Protein AF-A0A6J7ZU18-F1 (afdb_monomer)

Organism: Mytilus coruscus (NCBI:txid42192)

Nearest PDB structures (foldseek):
  5o7d-assembly1_A  TM=9.777E-01  e=1.544E-67  Homo sapiens
  5m3u-assembly1_A  TM=9.855E-01  e=4.029E-66  Homo sapiens
  1vjd-assembly1_A  TM=9.841E-01  e=3.545E-65  Sus scrofa
  4o33-assembly1_A  TM=9.561E-01  e=4.518E-66  Homo sapiens
  1hdi-assembly1_A  TM=9.861E-01  e=9.799E-64  Sus scrofa

Secondary structure (DSSP, 8-state):
----B-BGGGS--TT-EEEEE------EETTEES--HHHHHHHHHHHHHHHTT-SEEEEE---S--TTS--GGG-SHHHHHHHHHHHTSPEEEES-SSSHHHHHHHHSPPTTEEEEEPPGGGSHHHHTEEE-TTS-EEE--HHHHHHHHHHHHTT-SEEEE--GGGTTS--HHHH----S-EEE-HHHHHHHHHHHHHHTS--SSEEEEE-SS-SGGGHHHHHHHTTT-SEEEE-STHHHHHHHHHH---BTTS---HHHHTTHHHHHHHHHHTT-EEE--SEEEEESSSSTTPPEEEEETGGGS-TT------SS--SSSTTTHHHHTTS-------SSSTTHHHHHHHHHHHHHHHHHHHHHHS-S-HHHHHHHHHHHHTTS-S--------BTBBPTT-EEEEE-HHHHHHHHHHHHH-SEEEEES-SS-TTSGGG-HHHHHHHHHHHHHHHTT-EEEEESHHHHHHHHHTT-TTTSSEE---THHHHHHHTT---HHHHTSPB-

Solvent-accessible surface area (backbone atoms only — not comparable to full-atom values): 26959 Å² total; per-residue (Å²): 132,82,62,66,49,23,35,55,92,77,55,90,34,63,72,29,31,35,26,33,33,42,48,54,64,57,56,66,56,96,78,37,78,78,51,60,63,53,54,60,58,48,44,65,43,56,50,52,41,46,77,50,42,13,23,25,40,37,38,38,32,44,33,85,83,47,39,28,32,84,47,79,96,38,51,41,65,61,55,48,64,48,46,24,63,77,69,72,46,82,55,49,76,38,96,44,62,54,53,72,70,46,46,58,59,43,66,75,56,62,77,62,39,38,35,37,34,21,33,43,40,37,39,25,40,30,71,43,38,29,39,52,98,88,65,50,83,41,68,46,53,69,69,56,31,52,50,52,20,52,44,50,36,64,39,28,65,33,35,30,42,37,30,44,48,53,18,56,37,80,24,31,84,40,57,37,59,80,45,90,48,26,20,23,20,60,53,28,43,51,51,34,54,55,51,38,43,64,74,76,65,50,50,73,45,25,31,36,36,37,28,33,64,54,39,62,90,37,46,58,35,51,62,46,38,43,78,70,32,42,31,36,39,39,29,21,33,29,31,48,28,49,41,32,72,75,53,57,30,42,48,42,62,33,50,70,38,71,76,27,46,77,45,44,65,60,54,53,52,48,19,57,75,52,65,28,49,77,46,64,66,53,23,25,28,26,21,59,48,101,52,68,87,35,60,57,38,37,29,33,48,78,31,8,43,71,100,78,78,87,86,86,87,78,87,86,84,84,88,89,65,82,77,67,60,72,68,62,75,78,72,81,84,90,84,85,89,88,77,80,64,70,70,60,64,54,53,61,55,50,54,53,50,52,58,49,51,52,52,54,54,58,58,65,72,61,81,84,68,78,72,65,57,54,57,54,51,60,60,50,61,69,65,70,76,66,86,89,76,64,90,48,85,37,79,54,9,36,52,81,67,22,23,61,41,18,41,16,72,68,25,42,53,53,50,32,55,60,42,53,64,27,31,20,39,42,36,39,34,40,34,23,49,50,89,25,76,86,24,20,62,32,35,51,50,49,49,52,27,48,31,53,17,24,76,71,70,20,48,32,38,34,29,38,66,65,32,40,48,50,28,58,76,66,75,35,58,90,49,38,72,38,67,52,78,18,38,67,24,48,50,40,48,54,36,69,48,84,35,41,26,58,69,56,36,35,72,99

Structure (mmCIF, N/CA/C/O backbone):
data_AF-A0A6J7ZU18-F1
#
_entry.id   AF-A0A6J7ZU18-F1
#
loop_
_atom_site.group_PDB
_atom_site.id
_atom_site.type_symbol
_atom_site.label_atom_id
_atom_site.label_alt_id
_atom_site.label_comp_id
_atom_site.label_asym_id
_atom_site.label_entity_id
_atom_site.label_seq_id
_atom_site.pdbx_PDB_ins_code
_atom_site.Cartn_x
_atom_site.Cartn_y
_atom_site.Cartn_z
_atom_site.occupancy
_atom_site.B_iso_or_equiv
_atom_site.auth_seq_id
_atom_site.auth_comp_id
_atom_site.auth_asym_id
_atom_site.auth_atom_id
_atom_site.pdbx_PDB_model_num
ATOM 1 N N . MET A 1 1 ? 4.071 -16.786 7.168 1.00 59.81 1 MET A N 1
ATOM 2 C CA . MET A 1 1 ? 2.955 -15.996 7.727 1.00 59.81 1 MET A CA 1
ATOM 3 C C . MET A 1 1 ? 1.608 -16.591 7.330 1.00 59.81 1 MET A C 1
ATOM 5 O O . MET A 1 1 ? 1.398 -16.832 6.146 1.00 59.81 1 MET A O 1
ATOM 9 N N . ALA A 1 2 ? 0.692 -16.803 8.280 1.00 72.25 2 ALA A N 1
ATOM 10 C CA . ALA A 1 2 ? -0.709 -17.074 7.954 1.00 72.25 2 ALA A CA 1
ATOM 11 C C . ALA A 1 2 ? -1.390 -15.760 7.533 1.00 72.25 2 ALA A C 1
ATOM 13 O O . ALA A 1 2 ? -1.488 -14.834 8.334 1.00 72.25 2 ALA A O 1
ATOM 14 N N . LEU A 1 3 ? -1.822 -15.669 6.272 1.00 82.88 3 LEU A N 1
ATOM 15 C CA . LEU A 1 3 ? -2.596 -14.525 5.761 1.00 82.88 3 LEU A CA 1
ATOM 16 C C . LEU A 1 3 ? -4.102 -14.668 6.037 1.00 82.88 3 LEU A C 1
ATOM 18 O O . LEU A 1 3 ? -4.857 -13.725 5.818 1.00 82.88 3 LEU A O 1
ATOM 22 N N . ASN A 1 4 ? -4.529 -15.831 6.538 1.00 86.94 4 ASN A N 1
ATOM 23 C CA . ASN A 1 4 ? -5.882 -16.055 7.027 1.00 86.94 4 ASN A CA 1
ATOM 24 C C . ASN A 1 4 ? -5.990 -15.541 8.470 1.00 86.94 4 ASN A C 1
ATOM 26 O O . ASN A 1 4 ? -5.456 -16.165 9.386 1.00 86.94 4 ASN A O 1
ATOM 30 N N . LYS A 1 5 ? -6.619 -14.380 8.652 1.00 94.88 5 LYS A N 1
ATOM 31 C CA . LYS A 1 5 ? -6.759 -13.692 9.941 1.00 94.88 5 LYS A CA 1
ATOM 32 C C . LYS A 1 5 ? -8.216 -13.376 10.222 1.00 94.88 5 LYS A C 1
ATOM 34 O O . LYS A 1 5 ? -8.979 -13.141 9.284 1.00 94.88 5 LYS A O 1
ATOM 39 N N . LEU A 1 6 ? -8.570 -13.334 11.507 1.00 97.12 6 LEU A N 1
ATOM 40 C CA . LEU A 1 6 ? -9.896 -12.934 11.959 1.00 97.12 6 LEU A CA 1
ATOM 41 C C . LEU A 1 6 ? -10.256 -11.588 11.324 1.00 97.12 6 LEU A C 1
ATOM 43 O O . LEU A 1 6 ? -9.431 -10.670 11.256 1.00 97.12 6 LEU A O 1
ATOM 47 N N . ALA A 1 7 ? -11.484 -11.468 10.844 1.00 97.94 7 ALA A N 1
ATOM 48 C CA . ALA A 1 7 ? -11.996 -10.260 10.221 1.00 97.94 7 ALA A CA 1
ATOM 49 C C . ALA A 1 7 ? -13.216 -9.743 10.980 1.00 97.94 7 ALA A C 1
ATOM 51 O O . ALA A 1 7 ? -13.864 -10.486 11.715 1.00 97.94 7 ALA A O 1
ATOM 52 N N . ILE A 1 8 ? -13.510 -8.452 10.817 1.00 98.38 8 ILE A N 1
ATOM 53 C CA . ILE A 1 8 ? -14.607 -7.781 11.522 1.00 98.38 8 ILE A CA 1
ATOM 54 C C . ILE A 1 8 ? -15.965 -8.462 11.299 1.00 98.38 8 ILE A C 1
ATOM 56 O O . ILE A 1 8 ? -16.804 -8.457 12.192 1.00 98.38 8 ILE A O 1
ATOM 60 N N . ASP A 1 9 ? -16.170 -9.088 10.141 1.00 97.12 9 ASP A N 1
ATOM 61 C CA . ASP A 1 9 ? -17.409 -9.789 9.801 1.00 97.12 9 ASP A CA 1
ATOM 62 C C . ASP A 1 9 ? -17.586 -11.144 10.502 1.00 97.12 9 ASP A C 1
ATOM 64 O O . ASP A 1 9 ? -18.661 -11.731 10.428 1.00 97.12 9 ASP A O 1
ATOM 68 N N . ALA A 1 10 ? -16.573 -11.605 11.237 1.00 97.44 10 ALA A N 1
ATOM 69 C CA . ALA A 1 10 ? -16.646 -12.767 12.120 1.00 97.44 10 ALA A CA 1
ATOM 70 C C . ALA A 1 10 ? -16.770 -12.389 13.613 1.00 97.44 10 ALA A C 1
ATOM 72 O O . ALA A 1 10 ? -16.766 -13.270 14.473 1.00 97.44 10 ALA A O 1
ATOM 73 N N . LEU A 1 11 ? -16.847 -11.095 13.947 1.00 97.44 11 LEU A N 1
ATOM 74 C CA . LEU A 1 11 ? -16.993 -10.626 15.327 1.00 97.44 11 LEU A CA 1
ATOM 75 C C . LEU A 1 11 ? -18.465 -10.487 15.735 1.00 97.44 11 LEU A C 1
ATOM 77 O O . LEU A 1 11 ? -19.292 -10.019 14.955 1.00 97.44 11 LEU A O 1
ATOM 81 N N . ASP A 1 12 ? -18.764 -10.787 17.002 1.00 97.44 12 ASP A N 1
ATOM 82 C CA . ASP A 1 12 ? -19.983 -10.303 17.656 1.00 97.44 12 ASP A CA 1
ATOM 83 C C . ASP A 1 12 ? -19.751 -8.867 18.140 1.00 97.44 12 ASP A C 1
ATOM 85 O O . ASP A 1 12 ? -18.975 -8.620 19.068 1.00 97.44 12 ASP A O 1
ATOM 89 N N . LEU A 1 13 ? -20.393 -7.916 17.466 1.00 98.44 13 LEU A N 1
ATOM 90 C CA . LEU A 1 13 ? -20.220 -6.487 17.713 1.00 98.44 13 LEU A CA 1
ATOM 91 C C . LEU A 1 13 ? -21.315 -5.903 18.602 1.00 98.44 13 LEU A C 1
ATOM 93 O O . LEU A 1 13 ? -21.181 -4.759 19.035 1.00 98.44 13 LEU A O 1
ATOM 97 N N . LYS A 1 14 ? -22.369 -6.664 18.913 1.00 98.25 14 LYS A N 1
ATOM 98 C CA . LYS A 1 14 ? -23.522 -6.133 19.633 1.00 98.25 14 LYS A CA 1
ATOM 99 C C . LYS A 1 14 ? -23.112 -5.610 21.010 1.00 98.25 14 LYS A C 1
ATOM 101 O O . LYS A 1 14 ? -22.488 -6.309 21.806 1.00 98.25 14 LYS A O 1
ATOM 106 N N . ASP A 1 15 ? -23.466 -4.355 21.273 1.00 98.12 15 ASP A N 1
ATOM 107 C CA . ASP A 1 15 ? -23.168 -3.620 22.503 1.00 98.12 15 ASP A CA 1
ATOM 108 C C . ASP A 1 15 ? -21.660 -3.476 22.817 1.00 98.12 15 ASP A C 1
ATOM 110 O O . ASP A 1 15 ? -21.293 -2.997 23.894 1.00 98.12 15 ASP A O 1
ATOM 114 N N . LYS A 1 16 ? -20.767 -3.821 21.874 1.00 98.50 16 LYS A N 1
ATOM 115 C CA . LYS A 1 16 ? -19.309 -3.699 22.025 1.00 98.50 16 LYS A CA 1
ATOM 116 C C . LYS A 1 16 ? -18.804 -2.317 21.638 1.00 98.50 16 LYS A C 1
ATOM 118 O O . LYS A 1 16 ? -19.306 -1.679 20.713 1.00 98.50 16 LYS A O 1
ATOM 123 N N . ARG A 1 17 ? -17.744 -1.879 22.309 1.00 98.62 17 ARG A N 1
ATOM 124 C CA . ARG A 1 17 ? -16.920 -0.732 21.921 1.00 98.62 17 ARG A CA 1
ATOM 125 C C . ARG A 1 17 ? -15.819 -1.217 20.982 1.00 98.62 17 ARG A C 1
ATOM 127 O O . ARG A 1 17 ? -14.975 -2.021 21.376 1.00 98.62 17 ARG A O 1
ATOM 134 N N . VAL A 1 18 ? -15.814 -0.749 19.742 1.00 98.81 18 VAL A N 1
ATOM 135 C CA . VAL A 1 18 ? -14.829 -1.159 18.734 1.00 98.81 18 VAL A CA 1
ATOM 136 C C . VAL A 1 18 ? -13.676 -0.161 18.722 1.00 98.81 18 VAL A C 1
ATOM 138 O O . VAL A 1 18 ? -13.851 0.968 18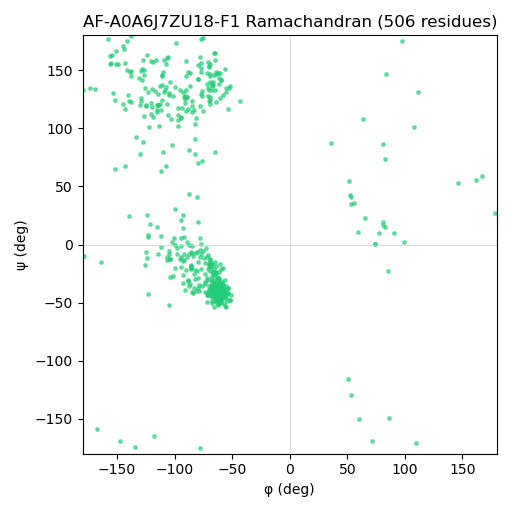.271 1.00 98.81 18 VAL A O 1
ATOM 141 N N . LEU A 1 19 ? -12.491 -0.565 19.189 1.00 98.88 19 LEU A N 1
ATOM 142 C CA . LEU A 1 19 ? -11.268 0.220 19.008 1.00 98.88 19 LEU A CA 1
ATOM 143 C C . LEU A 1 19 ? -10.693 -0.078 17.626 1.00 98.88 19 LEU A C 1
ATOM 145 O O . LEU A 1 19 ? -10.268 -1.200 17.354 1.00 98.88 19 LEU A O 1
ATOM 149 N N . MET A 1 20 ? -10.657 0.925 16.757 1.00 98.81 20 MET A N 1
ATOM 150 C CA . MET A 1 20 ? -10.303 0.750 15.358 1.00 98.81 20 MET A CA 1
ATOM 151 C C . MET A 1 20 ? -9.085 1.589 14.971 1.00 98.81 20 MET A C 1
ATOM 153 O O . MET A 1 20 ? -9.078 2.819 15.072 1.00 98.81 20 MET A O 1
ATOM 157 N N . ARG A 1 21 ? -8.045 0.914 14.479 1.00 98.81 21 ARG A N 1
ATOM 158 C CA . ARG A 1 21 ? -6.847 1.544 13.924 1.00 98.81 21 ARG A CA 1
ATOM 159 C C . ARG A 1 21 ? -7.037 1.778 12.432 1.00 98.81 21 ARG A C 1
ATOM 161 O O . ARG A 1 21 ? -7.132 0.825 11.668 1.00 98.81 21 ARG A O 1
ATOM 168 N N . VAL A 1 22 ? -7.072 3.043 12.029 1.00 98.62 22 VAL A N 1
ATOM 169 C CA . VAL A 1 22 ? -7.301 3.484 10.642 1.00 98.62 22 VAL A CA 1
ATOM 170 C C . VAL A 1 22 ? -6.085 4.214 10.089 1.00 98.62 22 VAL A C 1
ATOM 172 O O . VAL A 1 22 ? -5.245 4.714 10.840 1.00 98.62 22 VAL A O 1
ATOM 175 N N . ASP A 1 23 ? -5.987 4.271 8.764 1.00 97.38 23 ASP A N 1
ATOM 176 C CA . ASP A 1 23 ? -4.963 5.039 8.065 1.00 97.38 23 ASP A CA 1
ATOM 177 C C . ASP A 1 23 ? -5.568 6.340 7.534 1.00 97.38 23 ASP A C 1
ATOM 179 O O . ASP A 1 23 ? -6.010 6.414 6.395 1.00 97.38 23 ASP A O 1
ATOM 183 N N . PHE A 1 24 ? -5.600 7.377 8.369 1.00 97.56 24 PHE A N 1
ATOM 184 C CA . PHE A 1 24 ? -6.009 8.729 7.974 1.00 97.56 24 PHE A CA 1
ATOM 185 C C . PHE A 1 24 ? -4.816 9.651 7.713 1.00 97.56 24 PHE A C 1
ATOM 187 O O . PHE A 1 24 ? -4.910 10.862 7.909 1.00 97.56 24 PHE A O 1
ATOM 194 N N . ASN A 1 25 ? -3.689 9.103 7.251 1.00 95.94 25 ASN A N 1
ATOM 195 C CA . ASN A 1 25 ? -2.533 9.903 6.863 1.00 95.94 25 ASN A CA 1
ATOM 196 C C . ASN A 1 25 ? -2.765 10.569 5.491 1.00 95.94 25 ASN A C 1
ATOM 198 O O . ASN A 1 25 ? -2.223 10.147 4.468 1.00 95.94 25 ASN A O 1
ATOM 202 N N . VAL A 1 26 ? -3.640 11.574 5.466 1.00 93.56 26 VAL A N 1
ATOM 203 C CA . VAL A 1 26 ? -4.083 12.284 4.260 1.00 93.56 26 VAL A CA 1
ATOM 204 C C . VAL A 1 26 ? -3.178 13.470 3.914 1.00 93.56 26 VAL A C 1
ATOM 206 O O . VAL A 1 26 ? -2.636 14.117 4.811 1.00 93.56 26 VAL A O 1
ATOM 209 N N . PRO A 1 27 ? -3.018 13.803 2.621 1.00 90.88 27 PRO A N 1
ATOM 210 C CA . PRO A 1 27 ? -2.312 15.012 2.229 1.00 90.88 27 PRO A CA 1
ATOM 211 C C . PRO A 1 27 ? -3.105 16.259 2.642 1.00 90.88 27 PRO A C 1
ATOM 213 O O . PRO A 1 27 ? -4.310 16.368 2.392 1.00 90.88 27 PRO A O 1
ATOM 216 N N . LEU A 1 28 ? -2.397 17.211 3.250 1.00 90.25 28 LEU A N 1
ATOM 217 C CA . LEU A 1 28 ? -2.922 18.520 3.618 1.00 90.25 28 LEU A CA 1
ATOM 218 C C . LEU A 1 28 ? -2.246 19.615 2.790 1.00 90.25 28 LEU A C 1
ATOM 220 O O . LEU A 1 28 ? -1.023 19.635 2.657 1.00 90.25 28 LEU A O 1
ATOM 224 N N . LYS A 1 29 ? -3.039 20.567 2.299 1.00 90.25 29 LYS A N 1
ATOM 225 C CA . LYS A 1 29 ? -2.567 21.841 1.750 1.00 90.25 29 LYS A CA 1
ATOM 226 C C . LYS A 1 29 ? -3.269 22.961 2.505 1.00 90.25 29 LYS A C 1
ATOM 228 O O . LYS A 1 29 ? -4.495 23.001 2.525 1.00 90.25 29 LYS A O 1
ATOM 233 N N . GLU A 1 30 ? -2.496 23.823 3.167 1.00 87.94 30 GLU A N 1
ATOM 234 C CA . GLU A 1 30 ? -3.027 24.944 3.967 1.00 87.94 30 GLU A CA 1
ATOM 235 C C . GLU A 1 30 ? -4.083 24.491 4.999 1.00 87.94 30 GLU A C 1
ATOM 237 O O . GLU A 1 30 ? -5.145 25.090 5.148 1.00 87.94 30 GLU A O 1
ATOM 242 N N . GLY A 1 31 ? -3.821 23.365 5.675 1.00 85.38 31 GLY A N 1
ATOM 243 C CA . GLY A 1 31 ? -4.723 22.785 6.679 1.00 85.38 31 GLY A CA 1
ATOM 244 C C . GLY A 1 31 ? -5.972 22.092 6.116 1.00 85.38 31 GLY A C 1
ATOM 245 O O . GLY A 1 31 ? -6.763 21.554 6.888 1.00 85.38 31 GLY A O 1
ATOM 246 N N . LYS A 1 32 ? -6.155 22.060 4.789 1.00 90.94 32 LYS A N 1
ATOM 247 C CA . LYS A 1 32 ? -7.280 21.393 4.122 1.00 90.94 32 LYS A CA 1
ATOM 248 C C . LYS A 1 32 ? -6.851 20.078 3.489 1.00 90.94 32 LYS A C 1
ATOM 250 O O . LYS A 1 32 ? -5.786 19.986 2.883 1.00 90.94 32 LYS A O 1
ATOM 255 N N . ILE A 1 33 ? -7.714 19.075 3.599 1.00 94.38 33 ILE A N 1
ATOM 256 C CA . ILE A 1 33 ? -7.515 17.757 2.992 1.00 94.38 33 ILE A CA 1
ATOM 257 C C . ILE A 1 33 ? -7.662 17.882 1.476 1.00 94.38 33 ILE A C 1
ATOM 259 O O . ILE A 1 33 ? -8.695 18.342 0.995 1.00 94.38 33 ILE A O 1
ATOM 263 N N . THR A 1 34 ? -6.636 17.478 0.724 1.00 91.69 34 THR A N 1
ATOM 264 C CA . THR A 1 34 ? -6.664 17.522 -0.751 1.00 91.69 34 THR A CA 1
ATOM 265 C C . THR A 1 34 ? -7.108 16.207 -1.381 1.00 91.69 34 THR A C 1
ATOM 267 O O . THR A 1 34 ? -7.518 16.195 -2.537 1.00 91.69 34 THR A O 1
ATOM 270 N N . ASN A 1 35 ? -7.042 15.102 -0.635 1.00 87.94 35 ASN A N 1
ATOM 271 C CA . ASN A 1 35 ? -7.493 13.787 -1.075 1.00 87.94 35 ASN A CA 1
ATOM 272 C C . ASN A 1 35 ? -8.103 13.017 0.109 1.00 87.94 35 ASN A C 1
ATOM 274 O O . ASN A 1 35 ? -7.430 12.764 1.111 1.00 87.94 35 ASN A O 1
ATOM 278 N N . THR A 1 36 ? -9.376 12.639 -0.019 1.00 92.12 36 THR A N 1
ATOM 279 C CA . THR A 1 36 ? -10.166 11.959 1.019 1.00 92.12 36 THR A CA 1
ATOM 280 C C . THR A 1 36 ? -10.169 10.435 0.895 1.00 92.12 36 THR A C 1
ATOM 282 O O . THR A 1 36 ? -10.742 9.767 1.749 1.00 92.12 36 THR A O 1
ATOM 285 N N . GLN A 1 37 ? -9.504 9.857 -0.111 1.00 88.75 37 GLN A N 1
ATOM 286 C CA . GLN A 1 37 ? -9.530 8.422 -0.429 1.00 88.75 37 GLN A CA 1
ATOM 287 C C . GLN A 1 37 ? -9.237 7.533 0.785 1.00 88.75 37 GLN A C 1
ATOM 289 O O . GLN A 1 37 ? -9.948 6.562 1.021 1.00 88.75 37 GLN A O 1
ATOM 294 N N . ARG A 1 38 ? -8.235 7.896 1.592 1.00 92.19 38 ARG A N 1
ATOM 295 C CA . ARG A 1 38 ? -7.868 7.174 2.821 1.00 92.19 38 ARG A CA 1
ATOM 296 C C . ARG A 1 38 ? -8.973 7.190 3.884 1.00 92.19 38 ARG A C 1
ATOM 298 O O . ARG A 1 38 ? -9.183 6.194 4.566 1.00 92.19 38 ARG A O 1
ATOM 305 N N . ILE A 1 39 ? -9.712 8.294 3.990 1.00 95.88 39 ILE A N 1
ATOM 306 C CA . ILE A 1 39 ? -10.854 8.415 4.906 1.00 95.88 39 ILE A CA 1
ATOM 307 C C . ILE A 1 39 ? -12.019 7.579 4.378 1.00 95.88 39 ILE A C 1
ATOM 309 O O . ILE A 1 39 ? -12.564 6.745 5.101 1.00 95.88 39 ILE A O 1
ATOM 313 N N . THR A 1 40 ? -12.347 7.746 3.095 1.00 94.81 40 THR A N 1
ATOM 314 C CA . THR A 1 40 ? -13.416 7.011 2.413 1.00 94.81 40 THR A CA 1
ATOM 315 C C . THR A 1 40 ? -13.214 5.498 2.492 1.00 94.81 40 THR A C 1
ATOM 317 O O . THR A 1 40 ? -14.177 4.763 2.706 1.00 94.81 40 THR A O 1
ATOM 320 N N . ALA A 1 41 ? -11.970 5.024 2.386 1.00 93.50 41 ALA A N 1
ATOM 321 C CA . ALA A 1 41 ? -11.642 3.603 2.413 1.00 93.50 41 ALA A CA 1
ATOM 322 C C . ALA A 1 41 ? -11.908 2.922 3.771 1.00 93.50 41 ALA A C 1
ATOM 324 O O . ALA A 1 41 ? -12.141 1.717 3.792 1.00 93.50 41 ALA A O 1
ATOM 325 N N . ALA A 1 42 ? -11.933 3.668 4.883 1.00 97.25 42 ALA A N 1
ATOM 326 C CA . ALA A 1 42 ? -12.255 3.126 6.209 1.00 97.25 42 ALA A CA 1
ATOM 327 C C . ALA A 1 42 ? -13.768 3.088 6.503 1.00 97.25 42 ALA A C 1
ATOM 329 O O . ALA A 1 42 ? -14.214 2.363 7.394 1.00 97.25 42 ALA A O 1
ATOM 330 N N . LEU A 1 43 ? -14.579 3.862 5.766 1.00 98.06 43 LEU A N 1
ATOM 331 C CA . LEU A 1 43 ? -16.020 3.982 6.014 1.00 98.06 43 LEU A CA 1
ATOM 332 C C . LEU A 1 43 ? -16.776 2.645 5.986 1.00 98.06 43 LEU A C 1
ATOM 334 O O . LEU A 1 43 ? -17.662 2.497 6.826 1.00 98.06 43 LEU A O 1
ATOM 338 N N . PRO A 1 44 ? -16.482 1.678 5.089 1.00 98.44 44 PRO A N 1
ATOM 339 C CA . PRO A 1 44 ? -17.174 0.391 5.094 1.00 98.44 44 PRO A CA 1
ATOM 340 C C . PRO A 1 44 ? -17.059 -0.334 6.438 1.00 98.44 44 PRO A C 1
ATOM 342 O O . PRO A 1 44 ? -18.057 -0.827 6.952 1.00 98.44 44 PRO A O 1
ATOM 345 N N . THR A 1 45 ? -15.869 -0.341 7.043 1.00 98.75 45 THR A N 1
ATOM 346 C CA . THR A 1 45 ? -15.634 -0.997 8.336 1.00 98.75 45 THR A CA 1
ATOM 347 C C . THR A 1 45 ? -16.331 -0.251 9.476 1.00 98.75 45 THR A C 1
ATOM 349 O O . THR A 1 45 ? -16.957 -0.878 10.329 1.00 98.75 45 THR A O 1
ATOM 352 N N . ILE A 1 46 ? -16.289 1.088 9.462 1.00 98.69 46 ILE A N 1
ATOM 353 C CA . ILE A 1 46 ? -16.963 1.928 10.467 1.00 98.69 46 ILE A CA 1
ATOM 354 C C . ILE A 1 46 ? -18.479 1.716 10.418 1.00 98.69 46 ILE A C 1
ATOM 356 O O . ILE A 1 46 ? -19.105 1.486 11.451 1.00 98.69 46 ILE A O 1
ATOM 360 N N . LYS A 1 47 ? -19.070 1.781 9.219 1.00 98.50 47 LYS A N 1
ATOM 361 C CA . LYS A 1 47 ? -20.513 1.600 9.012 1.00 98.50 47 LYS A CA 1
ATOM 362 C C . LYS A 1 47 ? -20.951 0.202 9.420 1.00 98.50 47 LYS A C 1
ATOM 364 O O . LYS A 1 47 ? -21.868 0.081 10.217 1.00 98.50 47 LYS A O 1
ATOM 369 N N . TYR A 1 48 ? -20.222 -0.829 8.997 1.00 98.75 48 TYR A N 1
ATOM 370 C CA . TYR A 1 48 ? -20.522 -2.205 9.383 1.00 98.75 48 TYR A CA 1
ATOM 371 C C . TYR A 1 48 ? -20.535 -2.408 10.896 1.00 98.75 48 TYR A C 1
ATOM 373 O O . TYR A 1 48 ? -21.439 -3.063 11.406 1.00 98.75 48 TYR A O 1
ATOM 381 N N . ALA A 1 49 ? -19.575 -1.831 11.627 1.00 98.69 49 ALA A N 1
ATOM 382 C CA . ALA A 1 49 ? -19.574 -1.928 13.082 1.00 98.69 49 ALA A CA 1
ATOM 383 C C . ALA A 1 49 ? -20.852 -1.339 13.696 1.00 98.69 49 ALA A C 1
ATOM 385 O O . ALA A 1 49 ? -21.495 -1.982 14.524 1.00 98.69 49 ALA A O 1
ATOM 386 N N . LEU A 1 50 ? -21.246 -0.143 13.254 1.00 98.25 50 LEU A N 1
ATOM 387 C CA . LEU A 1 50 ? -22.455 0.533 13.727 1.00 98.25 50 LEU A CA 1
ATOM 388 C C . LEU A 1 50 ? -23.731 -0.231 13.344 1.00 98.25 50 LEU A C 1
ATOM 390 O O . LEU A 1 50 ? -24.594 -0.439 14.194 1.00 98.25 50 LEU A O 1
ATOM 394 N N . ASP A 1 51 ? -23.828 -0.680 12.094 1.00 98.06 51 ASP A N 1
ATOM 395 C CA . ASP A 1 51 ? -24.991 -1.393 11.554 1.00 98.06 51 ASP A CA 1
ATOM 396 C C . ASP A 1 51 ? -25.190 -2.762 12.231 1.00 98.06 51 ASP A C 1
ATOM 398 O O . ASP A 1 51 ? -26.316 -3.243 12.339 1.00 98.06 51 ASP A O 1
ATOM 402 N N . ASN A 1 52 ? -24.115 -3.360 12.758 1.00 98.38 52 ASN A N 1
ATOM 403 C CA . ASN A 1 52 ? -24.142 -4.608 13.531 1.00 98.38 52 ASN A CA 1
ATOM 404 C C . ASN A 1 52 ? -24.209 -4.379 15.053 1.00 98.38 52 ASN A C 1
ATOM 406 O O . ASN A 1 52 ? -23.879 -5.264 15.843 1.00 98.38 52 ASN A O 1
ATOM 410 N N . GLY A 1 53 ? -24.664 -3.200 15.480 1.00 97.81 53 GLY A N 1
ATOM 411 C CA . GLY A 1 53 ? -25.023 -2.939 16.871 1.00 97.81 53 GLY A CA 1
ATOM 412 C C . GLY A 1 53 ? -23.851 -2.627 17.798 1.00 97.81 53 GLY A C 1
ATOM 413 O O . GLY A 1 53 ? -24.027 -2.730 19.013 1.00 97.81 53 GLY A O 1
ATOM 414 N N . ALA A 1 54 ? -22.684 -2.230 17.276 1.00 98.56 54 ALA A N 1
ATOM 415 C CA . ALA A 1 54 ? -21.615 -1.697 18.117 1.00 98.56 54 ALA A CA 1
ATOM 416 C C . ALA A 1 54 ? -22.120 -0.514 18.949 1.00 98.56 54 ALA A C 1
ATOM 418 O O . ALA A 1 54 ? -22.711 0.439 18.431 1.00 98.56 54 ALA A O 1
ATOM 419 N N . LYS A 1 55 ? -21.832 -0.544 20.254 1.00 98.56 55 LYS A N 1
ATOM 420 C CA . LYS A 1 55 ? -22.135 0.567 21.160 1.00 98.56 55 LYS A CA 1
ATOM 421 C C . LYS A 1 55 ? -21.385 1.824 20.732 1.00 98.56 55 LYS A C 1
ATOM 423 O O . LYS A 1 55 ? -21.961 2.907 20.752 1.00 98.56 55 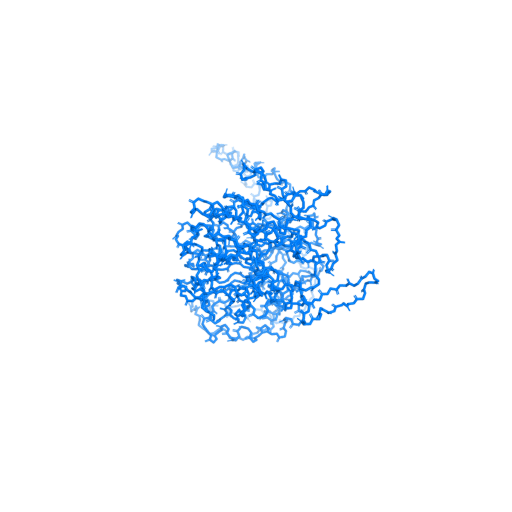LYS A O 1
ATOM 428 N N . SER A 1 56 ? -20.128 1.689 20.317 1.00 98.69 56 SER A N 1
ATOM 429 C CA . SER A 1 56 ? -19.346 2.791 19.756 1.00 98.69 56 SER A CA 1
ATOM 430 C C . SER A 1 56 ? -18.212 2.313 18.859 1.00 98.69 56 SER A C 1
ATOM 432 O O . SER A 1 56 ? -17.774 1.165 18.943 1.00 98.69 56 SER A O 1
ATOM 43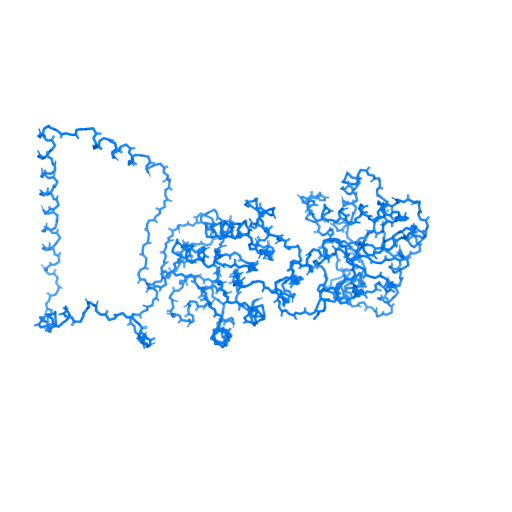4 N N . VAL A 1 57 ? -17.702 3.229 18.035 1.00 98.81 57 VAL A N 1
ATOM 435 C CA . VAL A 1 57 ? -16.463 3.052 17.268 1.00 98.81 57 VAL A CA 1
ATOM 436 C C . VAL A 1 57 ? -15.470 4.133 17.687 1.00 98.81 57 VAL A C 1
ATOM 438 O O . VAL A 1 57 ? -15.740 5.321 17.519 1.00 98.81 57 VAL A O 1
ATOM 441 N N . VAL A 1 58 ? -14.327 3.729 18.239 1.00 98.88 58 VAL A N 1
ATOM 442 C CA . VAL A 1 58 ? -13.234 4.614 18.664 1.00 98.88 58 VAL A CA 1
ATOM 443 C C . VAL A 1 58 ? -12.122 4.532 17.623 1.00 98.88 58 VAL A C 1
ATOM 445 O O . VAL A 1 58 ? -11.440 3.518 17.502 1.00 98.88 58 VAL A O 1
ATOM 448 N N . LEU A 1 59 ? -11.953 5.597 16.847 1.00 98.94 59 LEU A N 1
ATOM 449 C CA . LEU A 1 59 ? -10.999 5.696 15.749 1.00 98.94 59 LEU A CA 1
ATOM 450 C C . LEU A 1 59 ? -9.675 6.266 16.249 1.00 98.94 59 LEU A C 1
ATOM 452 O O . LEU A 1 59 ? -9.629 7.374 16.783 1.00 98.94 59 LEU A O 1
ATOM 456 N N . MET A 1 60 ? -8.584 5.547 15.997 1.00 98.81 60 MET A N 1
ATOM 457 C CA . MET A 1 60 ? -7.229 6.030 16.250 1.00 98.81 60 MET A CA 1
ATOM 458 C C . MET A 1 60 ? -6.386 6.001 14.976 1.00 98.81 60 MET A C 1
ATOM 460 O O . MET A 1 60 ? -6.299 4.982 14.292 1.00 98.81 60 MET A O 1
ATOM 464 N N . SER A 1 61 ? -5.694 7.100 14.679 1.00 98.75 61 SER A N 1
ATOM 465 C CA . SER A 1 61 ? -4.847 7.241 13.484 1.00 98.75 61 SER A CA 1
ATOM 466 C C . SER A 1 61 ? -3.523 7.934 13.807 1.00 98.75 61 SER A C 1
ATOM 468 O O . SER A 1 61 ? -3.224 8.264 14.953 1.00 98.75 61 SER A O 1
ATOM 470 N N . HIS A 1 62 ? -2.685 8.095 12.796 1.00 98.50 62 HIS A N 1
ATOM 471 C CA . HIS A 1 62 ? -1.633 9.092 12.792 1.00 98.50 62 HIS A CA 1
ATOM 472 C C . HIS A 1 62 ? -1.783 9.997 11.567 1.00 98.50 62 HIS A C 1
ATOM 474 O O . HIS A 1 62 ? -2.449 9.635 10.594 1.00 98.50 62 HIS A O 1
ATOM 480 N N . LEU A 1 63 ? -1.115 11.145 11.613 1.00 97.56 63 LEU A N 1
ATOM 481 C CA . LEU A 1 63 ? -0.975 12.063 10.490 1.00 97.56 63 LEU A CA 1
ATOM 482 C C . LEU A 1 63 ? 0.448 12.629 10.477 1.00 97.56 63 LEU A C 1
ATOM 484 O O . LEU A 1 63 ? 0.948 13.097 11.500 1.00 97.56 63 LEU A O 1
ATOM 488 N N . GLY A 1 64 ? 1.119 12.559 9.329 1.00 96.12 64 GLY A N 1
ATOM 489 C CA . GLY A 1 64 ? 2.463 13.105 9.157 1.00 96.12 64 GLY A CA 1
ATOM 490 C C . GLY A 1 64 ? 3.527 12.499 10.085 1.00 96.12 64 GLY A C 1
ATOM 491 O O . GLY A 1 64 ? 3.491 11.316 10.449 1.00 96.12 64 GLY A O 1
ATOM 492 N N . ARG A 1 65 ? 4.526 13.325 10.415 1.00 95.88 65 ARG A N 1
ATOM 493 C CA . ARG A 1 65 ? 5.684 12.977 11.257 1.00 95.88 65 ARG A CA 1
ATOM 494 C C . ARG A 1 65 ? 5.870 14.032 12.356 1.00 95.88 65 ARG A C 1
ATOM 496 O O . ARG A 1 65 ? 6.678 14.945 12.196 1.00 95.88 65 ARG A O 1
ATOM 503 N N . PRO A 1 66 ? 5.056 13.974 13.420 1.00 96.38 66 PRO A N 1
ATOM 504 C CA . PRO A 1 66 ? 5.214 14.835 14.593 1.00 96.38 66 PRO A CA 1
ATOM 505 C C . PRO A 1 66 ? 6.387 14.437 15.505 1.00 96.38 66 PRO A C 1
ATOM 507 O O . PRO A 1 66 ? 6.741 15.213 16.392 1.00 96.38 66 PRO A O 1
ATOM 510 N N . ASP A 1 67 ? 6.979 13.256 15.289 1.00 96.06 67 ASP A N 1
ATOM 511 C CA . ASP A 1 67 ? 8.151 12.735 16.002 1.00 96.06 67 ASP A CA 1
ATOM 512 C C . ASP A 1 67 ? 7.996 12.729 17.538 1.00 96.06 67 ASP A C 1
ATOM 514 O O . ASP A 1 67 ? 8.931 13.065 18.264 1.00 96.06 67 ASP A O 1
ATOM 518 N N . GLY A 1 68 ? 6.814 12.354 18.043 1.00 96.94 68 GLY A N 1
ATOM 519 C CA . GLY A 1 68 ? 6.533 12.270 19.481 1.00 96.94 68 GLY A CA 1
ATOM 520 C C . GLY A 1 68 ? 6.198 13.606 20.147 1.00 96.94 68 GLY A C 1
ATOM 521 O O . GLY A 1 68 ? 6.293 13.711 21.366 1.00 96.94 68 GLY A O 1
ATOM 522 N N . ARG A 1 69 ? 5.846 14.641 19.368 1.00 95.19 69 ARG A N 1
ATOM 523 C CA . ARG A 1 69 ? 5.512 15.980 19.880 1.00 95.19 69 ARG A CA 1
ATOM 524 C C . ARG A 1 69 ? 4.180 16.483 19.342 1.00 95.19 69 ARG A C 1
ATOM 526 O O . ARG A 1 69 ? 3.889 16.332 18.157 1.00 95.19 69 ARG A O 1
ATOM 533 N N . LYS A 1 70 ? 3.405 17.172 20.182 1.00 96.19 70 LYS A N 1
ATOM 534 C CA . LYS A 1 70 ? 2.188 17.869 19.742 1.00 96.19 70 LYS A CA 1
ATOM 535 C C . LYS A 1 70 ? 2.556 18.993 18.769 1.00 96.19 70 LYS A C 1
ATOM 537 O O . LYS A 1 70 ? 3.363 19.861 19.090 1.00 96.19 70 LYS A O 1
ATOM 542 N N . GLN A 1 71 ? 1.993 18.940 17.564 1.00 94.56 71 GLN A N 1
ATOM 543 C CA . GLN A 1 71 ? 2.212 19.924 16.503 1.00 94.56 71 GLN A CA 1
ATOM 544 C C . GLN A 1 71 ? 0.906 20.152 15.736 1.00 94.56 71 GLN A C 1
ATOM 546 O O . GLN A 1 71 ? 0.440 19.245 15.046 1.00 94.56 71 GLN A O 1
ATOM 551 N N . ASP A 1 72 ? 0.364 21.369 15.783 1.00 94.38 72 ASP A N 1
ATOM 552 C CA . ASP A 1 72 ? -0.962 21.707 15.235 1.00 94.38 72 ASP A CA 1
ATOM 553 C C . ASP A 1 72 ? -1.141 21.315 13.763 1.00 94.38 72 ASP A C 1
ATOM 555 O O . ASP A 1 72 ? -2.186 20.800 13.368 1.00 94.38 72 ASP A O 1
ATOM 559 N N . LYS A 1 73 ? -0.086 21.467 12.948 1.00 94.56 73 LYS A N 1
ATOM 560 C CA . LYS A 1 73 ? -0.091 21.091 11.521 1.00 94.56 73 LYS A CA 1
ATOM 561 C C . LYS A 1 73 ? -0.365 19.604 11.255 1.00 94.56 73 LYS A C 1
ATOM 563 O O . LYS A 1 73 ? -0.652 19.240 10.118 1.00 94.56 73 LYS A O 1
ATOM 568 N N . TYR A 1 74 ? -0.226 18.753 12.269 1.00 96.56 74 TYR A N 1
ATOM 569 C CA . TYR A 1 74 ? -0.468 17.314 12.203 1.00 96.56 74 TYR A CA 1
ATOM 570 C C . TYR A 1 74 ? -1.647 16.876 13.087 1.00 96.56 74 TYR A C 1
ATOM 572 O O . TYR A 1 74 ? -1.781 15.682 13.355 1.00 96.56 74 TYR A O 1
ATOM 580 N N . SER A 1 75 ? -2.491 17.803 13.551 1.00 97.38 75 SER A N 1
ATOM 581 C CA . SER A 1 75 ? -3.715 17.448 14.274 1.00 97.38 75 SER A CA 1
ATOM 582 C C . SER A 1 75 ? -4.689 16.670 13.381 1.00 97.38 75 SER A C 1
ATOM 584 O O . SER A 1 75 ? -4.783 16.897 12.173 1.00 97.38 75 SER A O 1
ATOM 586 N N . MET A 1 76 ? -5.452 15.770 13.997 1.00 97.81 76 MET A N 1
ATOM 587 C CA . MET A 1 76 ? -6.542 15.007 13.390 1.00 97.81 76 MET A CA 1
ATOM 588 C C . MET A 1 76 ? -7.839 15.821 13.238 1.00 97.81 76 MET A C 1
ATOM 590 O O . MET A 1 76 ? -8.799 15.343 12.629 1.00 97.81 76 MET A O 1
ATOM 594 N N . LEU A 1 77 ? -7.885 17.059 13.738 1.00 95.94 77 LEU A N 1
ATOM 595 C CA . LEU A 1 77 ? -9.079 17.904 13.684 1.00 95.94 77 LEU A CA 1
ATOM 596 C C . LEU A 1 77 ? -9.634 18.129 12.257 1.00 95.94 77 LEU A C 1
ATOM 598 O O . LEU A 1 77 ? -10.852 18.023 12.084 1.00 95.94 77 LEU A O 1
ATOM 602 N N . PRO A 1 78 ? -8.818 18.356 11.203 1.00 96.19 78 PRO A N 1
ATOM 603 C CA . PRO A 1 78 ? -9.333 18.453 9.834 1.00 96.19 78 PRO A CA 1
ATOM 604 C C . PRO A 1 78 ? -10.016 17.164 9.357 1.00 96.19 78 PRO A C 1
ATOM 606 O O . PRO A 1 78 ? -11.005 17.219 8.628 1.00 96.19 78 PRO A O 1
ATOM 609 N N . VAL A 1 79 ? -9.524 16.000 9.799 1.00 97.62 79 VAL A N 1
ATOM 610 C CA . VAL A 1 79 ? -10.096 14.687 9.461 1.00 97.62 79 VAL A CA 1
ATOM 611 C C . VAL A 1 79 ? -11.463 14.508 10.108 1.00 97.62 79 VAL A C 1
ATOM 613 O O . VAL A 1 79 ? -12.373 13.999 9.455 1.00 97.62 79 VAL A O 1
ATOM 616 N N . LYS A 1 80 ? -11.650 14.989 11.345 1.00 96.38 80 LYS A N 1
ATOM 617 C CA . LYS A 1 80 ? -12.966 14.995 11.997 1.00 96.38 80 LYS A CA 1
ATOM 618 C C . LYS A 1 80 ? -14.015 15.694 11.135 1.00 96.38 80 LYS A C 1
ATOM 620 O O . LYS A 1 80 ? -15.090 15.145 10.915 1.00 96.38 80 LYS A O 1
ATOM 625 N N . GLY A 1 81 ? -13.693 16.891 10.637 1.00 93.62 81 GLY A N 1
ATOM 626 C CA . GLY A 1 81 ? -14.624 17.680 9.828 1.00 93.62 81 GLY A CA 1
ATOM 627 C C . GLY A 1 81 ? -15.042 16.982 8.532 1.00 93.62 81 GLY A C 1
ATOM 628 O O . GLY A 1 81 ? -16.149 17.200 8.048 1.00 93.62 81 GLY A O 1
ATOM 629 N N . GLU A 1 82 ? -14.184 16.126 7.979 1.00 96.81 82 GLU A N 1
ATOM 630 C CA . GLU A 1 82 ? -14.504 15.337 6.790 1.00 96.81 82 GLU A CA 1
ATOM 631 C C . GLU A 1 82 ? -15.278 14.056 7.125 1.00 96.81 82 GLU A C 1
ATOM 633 O O . GLU A 1 82 ? -16.223 13.705 6.419 1.00 96.81 82 GLU A O 1
ATOM 638 N N . LEU A 1 83 ? -14.952 13.395 8.240 1.00 97.25 83 LEU A N 1
ATOM 639 C CA . LEU A 1 83 ? -15.709 12.242 8.729 1.00 97.25 83 LEU A CA 1
ATOM 640 C C . LEU A 1 83 ? -17.162 12.592 9.050 1.00 97.25 83 LEU A C 1
ATOM 642 O O . LEU A 1 83 ? -18.042 11.813 8.691 1.00 97.25 83 LEU A O 1
ATOM 646 N N . ASP A 1 84 ? -17.421 13.752 9.663 1.00 96.12 84 ASP A N 1
ATOM 647 C CA . ASP A 1 84 ? -18.786 14.223 9.933 1.00 96.12 84 ASP A CA 1
ATOM 648 C C . ASP A 1 84 ? -19.643 14.205 8.658 1.00 96.12 84 ASP A C 1
ATOM 650 O O . ASP A 1 84 ? -20.762 13.687 8.644 1.00 96.12 84 ASP A O 1
ATOM 654 N N . LYS A 1 85 ? -19.091 14.751 7.566 1.00 96.44 85 LYS A N 1
ATOM 655 C CA . LYS A 1 85 ? -19.768 14.840 6.268 1.00 96.44 85 LYS A CA 1
ATOM 656 C C . LYS A 1 85 ? -19.972 13.459 5.656 1.00 96.44 85 LYS A C 1
ATOM 658 O O . LYS A 1 85 ? -21.072 13.144 5.215 1.00 96.44 85 LYS A O 1
ATOM 663 N N . LEU A 1 86 ? -18.921 12.638 5.630 1.00 96.88 86 LEU A N 1
ATOM 664 C CA . LEU A 1 86 ? -18.931 11.334 4.960 1.00 96.88 86 LEU A CA 1
ATOM 665 C C . LEU A 1 86 ? -19.777 10.280 5.690 1.00 96.88 86 LEU A C 1
ATOM 667 O O . LEU A 1 86 ? -20.338 9.384 5.052 1.00 96.88 86 LEU A O 1
ATOM 671 N N . LEU A 1 87 ? -19.872 10.371 7.018 1.00 96.62 87 LEU A N 1
ATOM 672 C CA . LEU A 1 87 ? -20.740 9.515 7.827 1.00 96.62 87 LEU A CA 1
ATOM 673 C C . LEU A 1 87 ? -22.170 10.056 7.928 1.00 96.62 87 LEU A C 1
ATOM 675 O O . LEU A 1 87 ? -23.067 9.294 8.281 1.00 96.62 87 LEU A O 1
ATOM 679 N N . GLY A 1 88 ? -22.389 11.342 7.639 1.00 95.94 88 GLY A N 1
ATOM 680 C CA . GLY A 1 88 ? -23.687 11.995 7.814 1.00 95.94 88 GLY A CA 1
ATOM 681 C C . GLY A 1 88 ? -24.122 12.077 9.280 1.00 95.94 88 GLY A C 1
ATOM 682 O O . GLY A 1 88 ? -25.316 12.153 9.564 1.00 95.94 88 GLY A O 1
ATOM 683 N N . 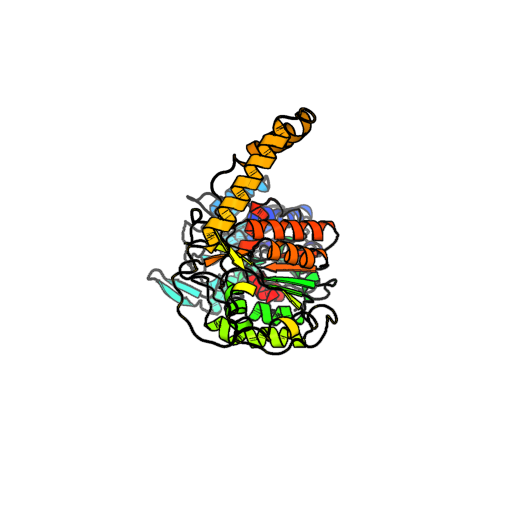LYS A 1 89 ? -23.173 12.016 10.224 1.00 94.44 89 LYS A N 1
ATOM 684 C CA . LYS A 1 89 ? -23.436 12.097 11.664 1.00 94.44 89 LYS A CA 1
ATOM 685 C C . LYS A 1 89 ? -22.261 12.734 12.413 1.00 94.44 89 LYS A C 1
ATOM 687 O O . LYS A 1 89 ? -21.134 12.641 11.932 1.00 94.44 89 LYS A O 1
ATOM 692 N N . PRO A 1 90 ? -22.492 13.334 13.594 1.00 96.38 90 PRO A N 1
ATOM 693 C CA . PRO A 1 90 ? -21.424 13.951 14.370 1.00 96.38 90 PRO A CA 1
ATOM 694 C C . PRO A 1 90 ? -20.400 12.920 14.858 1.00 96.38 90 PRO A C 1
ATOM 696 O O . PRO A 1 90 ? -20.771 11.896 15.437 1.00 96.38 90 PRO A O 1
ATOM 699 N N . VAL A 1 91 ? -19.119 13.234 14.685 1.00 98.31 91 VAL A N 1
ATOM 700 C CA . VAL A 1 91 ? -17.989 12.528 15.292 1.00 98.31 91 VAL A CA 1
ATOM 701 C C . VAL A 1 91 ? -17.479 13.326 16.488 1.00 98.31 91 VAL A C 1
ATOM 703 O O . VAL A 1 91 ? -17.178 14.518 16.386 1.00 98.31 91 VAL A O 1
ATOM 706 N N . THR A 1 92 ? -17.355 12.673 17.640 1.00 98.44 92 THR A N 1
ATOM 707 C CA . THR A 1 92 ? -16.773 13.283 18.838 1.00 98.44 92 THR A CA 1
ATOM 708 C C . THR A 1 92 ? -15.255 13.295 18.710 1.00 98.44 92 THR A C 1
ATOM 710 O O . THR A 1 92 ? -14.638 12.240 18.608 1.00 98.44 92 THR A O 1
ATOM 713 N N . PHE A 1 93 ? -14.643 14.477 18.723 1.00 98.62 93 PHE A N 1
ATOM 714 C CA . PHE A 1 93 ? -13.188 14.609 18.742 1.00 98.62 93 PHE A CA 1
ATOM 715 C C . PHE A 1 93 ? -12.670 14.653 20.177 1.00 98.62 93 PHE A C 1
ATOM 717 O O . PHE A 1 93 ? -13.200 15.417 20.985 1.00 98.62 93 PHE A O 1
ATOM 724 N N . LEU A 1 94 ? -11.628 13.881 20.476 1.00 98.56 94 LEU A N 1
ATOM 725 C CA . LEU A 1 94 ? -10.901 13.951 21.741 1.00 98.56 94 LEU A CA 1
ATOM 726 C C . LEU A 1 94 ? -9.519 14.560 21.484 1.00 98.56 94 LEU A C 1
ATOM 728 O O . LEU A 1 94 ? -8.821 14.146 20.563 1.00 98.56 94 LEU A O 1
ATOM 732 N N . SER A 1 95 ? -9.127 15.547 22.293 1.00 97.62 95 SER A N 1
ATOM 733 C CA . SER A 1 95 ? -7.875 16.316 22.148 1.00 97.62 95 SER A CA 1
ATOM 734 C C . SER A 1 95 ? -6.608 15.533 22.516 1.00 97.62 95 SER A C 1
ATOM 736 O O . SER A 1 95 ? -5.492 16.043 22.385 1.00 97.62 95 SER A O 1
ATOM 738 N N . ASP A 1 96 ? -6.775 14.296 22.973 1.00 98.50 96 ASP A N 1
ATOM 739 C CA . ASP A 1 96 ? -5.711 13.338 23.219 1.00 98.50 96 ASP A CA 1
ATOM 740 C C . ASP A 1 96 ? -6.171 11.927 22.803 1.00 98.50 96 ASP A C 1
ATOM 742 O O . ASP A 1 96 ? -7.320 11.717 22.404 1.00 98.50 96 ASP A O 1
ATOM 746 N N . CYS A 1 97 ? -5.268 10.954 22.867 1.00 98.44 97 CYS A N 1
ATOM 747 C CA . CYS A 1 97 ? -5.532 9.559 22.519 1.00 98.44 97 CYS A CA 1
ATOM 748 C C . CYS A 1 97 ? -5.447 8.588 23.698 1.00 98.44 97 CYS A C 1
ATOM 750 O O . CYS A 1 97 ? -5.823 7.426 23.559 1.00 98.44 97 CYS A O 1
ATOM 752 N N . VAL A 1 98 ? -4.984 9.059 24.853 1.00 98.00 98 VAL A N 1
ATOM 753 C CA . VAL A 1 98 ? -4.838 8.282 26.086 1.00 98.00 98 VAL A CA 1
ATOM 754 C C . VAL A 1 98 ? -5.129 9.164 27.301 1.00 98.00 98 VAL A C 1
ATOM 756 O O . VAL A 1 98 ? -5.244 10.384 27.189 1.00 98.00 98 VAL A O 1
ATOM 759 N N . GLY A 1 99 ? -5.218 8.544 28.476 1.00 97.25 99 GLY A N 1
ATOM 760 C CA . GLY A 1 99 ? -5.363 9.242 29.753 1.00 97.25 99 GLY A CA 1
ATOM 761 C C . GLY A 1 99 ? -6.805 9.332 30.268 1.00 97.25 99 GLY A C 1
ATOM 762 O O . GLY A 1 99 ? -7.740 8.902 29.591 1.00 97.25 99 GLY A O 1
ATOM 763 N N . PRO A 1 100 ? -7.003 9.871 31.487 1.00 97.31 100 PRO A N 1
ATOM 764 C CA . PRO A 1 100 ? -8.262 9.729 32.225 1.00 97.31 100 PRO A CA 1
ATOM 765 C C . PRO A 1 100 ? -9.489 10.304 31.510 1.00 97.31 100 PRO A C 1
ATOM 767 O O . PRO A 1 100 ? -10.556 9.696 31.537 1.00 97.31 100 PRO A O 1
ATOM 770 N N . GLU A 1 101 ? -9.344 11.452 30.845 1.00 97.69 101 GLU A N 1
ATOM 771 C CA . GLU A 1 101 ? -10.441 12.090 30.107 1.00 97.69 101 GLU A CA 1
ATOM 772 C C . GLU A 1 101 ? -10.876 11.248 28.900 1.00 97.69 101 GLU A C 1
ATOM 774 O O . GLU A 1 101 ? -12.070 11.024 28.694 1.00 97.69 101 GLU A O 1
ATOM 779 N N . VAL A 1 102 ? -9.908 10.713 28.146 1.00 98.56 102 VAL A N 1
ATOM 780 C CA . VAL A 1 102 ? -10.155 9.846 26.986 1.00 98.56 102 VAL A CA 1
ATOM 781 C C . VAL A 1 102 ? -10.763 8.514 27.422 1.00 98.56 102 VAL A C 1
ATOM 783 O O . VAL A 1 102 ? -11.755 8.068 26.842 1.00 98.56 102 VAL A O 1
ATOM 786 N N . GLU A 1 103 ? -10.209 7.900 28.471 1.00 98.19 103 GLU A N 1
ATOM 787 C CA . GLU A 1 103 ? -10.718 6.650 29.044 1.00 98.19 103 GLU A CA 1
ATOM 788 C C . GLU A 1 103 ? -12.165 6.813 29.531 1.00 98.19 103 GLU A C 1
ATOM 790 O O . GLU A 1 103 ? -13.012 5.977 29.218 1.00 98.19 103 GLU A O 1
ATOM 795 N N . SER A 1 104 ? -12.474 7.914 30.224 1.00 98.06 104 SER A N 1
ATOM 796 C CA . SER A 1 104 ? -13.827 8.228 30.697 1.00 98.06 104 SER A CA 1
ATOM 797 C C . SER A 1 104 ? -14.813 8.418 29.539 1.00 98.06 104 SER A C 1
ATOM 799 O O . SER A 1 104 ? -15.876 7.793 29.518 1.00 98.06 104 SER A O 1
ATOM 801 N N . ALA A 1 105 ? -14.435 9.198 28.519 1.00 98.25 105 ALA A N 1
ATOM 802 C CA . ALA A 1 105 ? -15.267 9.423 27.335 1.00 98.25 105 ALA A CA 1
ATOM 803 C C . ALA A 1 105 ? -15.560 8.124 26.557 1.00 98.25 105 ALA A C 1
ATOM 805 O O . ALA A 1 105 ? -16.647 7.961 25.998 1.00 98.25 105 ALA A O 1
ATOM 806 N N . CYS A 1 106 ? -14.612 7.182 26.543 1.00 98.00 106 CYS A N 1
ATOM 807 C CA . CYS A 1 106 ? -14.751 5.899 25.854 1.00 98.00 106 CYS A CA 1
ATOM 808 C C . CYS A 1 106 ? -15.366 4.789 26.725 1.00 98.00 106 CYS A C 1
ATOM 810 O O . CYS A 1 106 ? -15.695 3.728 26.196 1.00 98.00 106 CYS A O 1
ATOM 812 N N . ALA A 1 107 ? -15.528 4.974 28.040 1.00 97.75 107 ALA A N 1
ATOM 813 C CA . ALA A 1 107 ? -15.985 3.914 28.945 1.00 97.75 107 ALA A CA 1
ATOM 814 C C . ALA A 1 107 ? -17.442 3.499 28.683 1.00 97.75 107 ALA A C 1
ATOM 816 O O . ALA A 1 107 ? -17.766 2.313 28.630 1.00 97.75 107 ALA A O 1
ATOM 817 N N . SER A 1 108 ? -18.335 4.473 28.497 1.00 96.38 108 SER A N 1
ATOM 818 C CA . SER A 1 108 ? -19.750 4.208 28.223 1.00 96.38 108 SER A CA 1
ATOM 819 C C . SER A 1 108 ? -20.404 5.330 27.406 1.00 96.38 108 SER A C 1
ATOM 821 O O . SER A 1 108 ? -21.315 5.997 27.904 1.00 96.38 108 SER A O 1
ATOM 823 N N . PRO A 1 109 ? -19.976 5.535 26.150 1.00 96.44 109 PRO A N 1
ATOM 824 C CA . PRO A 1 109 ? -20.628 6.486 25.258 1.00 96.44 109 PRO A CA 1
ATOM 825 C C . PRO A 1 109 ? -22.066 6.055 24.928 1.00 96.44 109 PRO A C 1
ATOM 827 O O . PRO A 1 109 ? -22.458 4.901 25.146 1.00 96.44 109 PRO A O 1
ATOM 830 N N . ALA A 1 110 ? -22.848 6.990 24.385 1.00 97.38 110 ALA A N 1
ATOM 831 C CA . ALA A 1 110 ? -24.174 6.684 23.865 1.00 97.38 110 ALA A CA 1
ATOM 832 C C . ALA A 1 110 ? -24.084 5.642 22.725 1.00 97.38 110 ALA A C 1
ATOM 834 O O . ALA A 1 110 ? -23.099 5.629 21.981 1.00 97.38 110 ALA A O 1
ATOM 835 N N . PRO A 1 111 ? -25.089 4.764 22.560 1.00 97.69 111 PRO A N 1
ATOM 836 C CA . PRO A 1 111 ? -25.103 3.803 21.463 1.00 97.69 111 PRO A CA 1
ATOM 837 C C . PRO A 1 111 ? -24.958 4.473 20.089 1.00 97.69 111 PRO A C 1
ATOM 839 O O . PRO A 1 111 ? -25.611 5.474 19.790 1.00 97.69 111 PRO A O 1
ATOM 842 N N . GLY A 1 112 ? -24.099 3.911 19.241 1.00 96.50 112 GLY A N 1
ATOM 843 C CA . GLY A 1 112 ? -23.816 4.407 17.898 1.00 96.50 112 GLY A CA 1
ATOM 844 C C . GLY A 1 112 ? -22.885 5.626 17.837 1.00 96.50 112 GLY A C 1
ATOM 845 O O . GLY A 1 112 ? -22.765 6.230 16.763 1.00 96.50 112 GLY A O 1
ATOM 846 N N . THR A 1 113 ? -22.244 6.016 18.946 1.00 98.31 113 THR A N 1
ATOM 847 C CA . THR A 1 113 ? -21.248 7.099 18.965 1.00 98.31 113 THR A CA 1
ATOM 848 C C . THR A 1 113 ? -19.996 6.715 18.172 1.00 98.31 113 THR A C 1
ATOM 850 O O . THR A 1 113 ? -19.467 5.611 18.305 1.00 98.31 113 THR A O 1
ATOM 853 N N . VAL A 1 114 ? -19.480 7.665 17.390 1.00 98.75 114 VAL A N 1
ATOM 854 C CA . VAL A 1 114 ? -18.160 7.575 16.755 1.00 98.75 114 VAL A CA 1
ATOM 855 C C . VAL A 1 114 ? -17.243 8.592 17.422 1.00 98.75 114 VAL A C 1
ATOM 857 O O . VAL A 1 114 ? -17.572 9.778 17.468 1.00 98.75 114 VAL A O 1
ATOM 860 N N . LEU A 1 115 ? -16.107 8.131 17.940 1.00 98.81 115 LEU A N 1
ATOM 861 C CA . LEU A 1 115 ? -15.076 8.975 18.536 1.00 98.81 115 LEU A CA 1
ATOM 862 C C . LEU A 1 115 ? -13.835 8.966 17.642 1.00 98.81 115 LEU A C 1
ATOM 864 O O . LEU A 1 115 ? -13.436 7.909 17.166 1.00 98.81 115 LEU A O 1
ATOM 868 N N . LEU A 1 116 ? -13.212 10.122 17.434 1.00 98.88 116 LEU A N 1
ATOM 869 C CA . LEU A 1 116 ? -11.900 10.251 16.807 1.00 98.88 116 LEU A CA 1
ATOM 870 C C . LEU A 1 116 ? -10.912 10.793 17.837 1.00 98.88 116 LEU A C 1
ATOM 872 O O . LEU A 1 116 ? -11.096 11.891 18.362 1.00 98.88 116 LEU A O 1
ATOM 876 N N . LEU A 1 117 ? -9.868 10.012 18.098 1.00 98.88 117 LEU A N 1
ATOM 877 C CA . LEU A 1 117 ? -8.757 10.414 18.950 1.00 98.88 117 LEU A CA 1
ATOM 878 C C . LEU A 1 117 ? -7.809 11.360 18.207 1.00 98.88 117 LEU A C 1
ATOM 880 O O . LEU A 1 117 ? -7.700 11.317 16.975 1.00 98.88 117 LEU A O 1
ATOM 884 N N . GLU A 1 118 ? -7.067 12.161 18.966 1.00 98.75 118 GLU A N 1
ATOM 885 C CA . GLU A 1 118 ? -5.946 12.925 18.424 1.00 98.75 118 GLU A CA 1
ATOM 886 C C . GLU A 1 118 ? -4.810 11.995 17.933 1.00 98.75 118 GLU A C 1
ATOM 888 O O . GLU A 1 118 ? -4.769 10.791 18.201 1.00 98.75 118 GLU A O 1
ATOM 893 N N . ASN A 1 119 ? -3.892 12.555 17.149 1.00 98.75 119 ASN A N 1
ATOM 894 C CA . ASN A 1 119 ? -2.788 11.876 16.487 1.00 98.75 119 ASN A CA 1
ATOM 895 C C . ASN A 1 119 ? -1.924 11.053 17.457 1.00 98.75 119 ASN A C 1
ATOM 897 O O . ASN A 1 119 ? -1.213 11.608 18.295 1.00 98.75 119 ASN A O 1
ATOM 901 N N . LEU A 1 120 ? -1.887 9.726 17.270 1.00 98.88 120 LEU A N 1
ATOM 902 C CA . LEU A 1 120 ? -1.108 8.837 18.142 1.00 98.88 120 LEU A CA 1
ATOM 903 C C . LEU A 1 120 ? 0.385 9.176 18.179 1.00 98.88 120 LEU A C 1
ATOM 905 O O . LEU A 1 120 ? 1.032 8.968 19.197 1.00 98.88 120 LEU A O 1
ATOM 909 N N . ARG A 1 121 ? 0.948 9.706 17.084 1.00 98.62 121 ARG A N 1
ATOM 910 C CA . ARG A 1 121 ? 2.379 10.047 17.019 1.00 98.62 121 ARG A CA 1
ATOM 911 C C . ARG A 1 121 ? 2.732 11.340 17.758 1.00 98.62 121 ARG A C 1
ATOM 913 O O . ARG A 1 121 ? 3.897 11.727 17.766 1.00 98.62 121 ARG A O 1
ATOM 920 N N . PHE A 1 122 ? 1.763 12.012 18.382 1.00 98.56 122 PHE A N 1
ATOM 921 C CA . PHE A 1 122 ? 2.061 13.034 19.388 1.00 98.56 122 PHE A CA 1
ATOM 922 C C . PHE A 1 122 ? 2.674 12.444 20.660 1.00 98.56 122 PHE A C 1
ATOM 924 O O . PHE A 1 122 ? 3.278 13.193 21.418 1.00 98.56 122 PHE A O 1
ATOM 931 N N . HIS A 1 123 ? 2.565 11.128 20.855 1.00 98.44 123 HIS A N 1
ATOM 932 C CA . HIS A 1 123 ? 3.202 10.381 21.935 1.00 98.44 123 HIS A CA 1
ATOM 933 C C . HIS A 1 123 ? 4.393 9.595 21.385 1.00 98.44 123 HIS A C 1
ATOM 935 O O . HIS A 1 123 ? 4.274 8.875 20.389 1.00 98.44 123 HIS A O 1
ATOM 941 N N . VAL A 1 124 ? 5.559 9.730 22.020 1.00 98.06 124 VAL A N 1
ATOM 942 C CA . VAL A 1 124 ? 6.797 9.045 21.600 1.00 98.06 124 VAL A CA 1
ATOM 943 C C . VAL A 1 124 ? 6.668 7.520 21.719 1.00 98.06 124 VAL A C 1
ATOM 945 O O . VAL A 1 124 ? 7.310 6.762 20.991 1.00 98.06 124 VAL A O 1
ATOM 948 N N . GLU A 1 125 ? 5.780 7.068 22.598 1.00 98.44 125 GLU A N 1
ATOM 949 C CA . GLU A 1 125 ? 5.442 5.684 22.900 1.00 98.44 125 GLU A CA 1
ATOM 950 C C . GLU A 1 125 ? 4.774 4.954 21.726 1.00 98.44 125 GLU A C 1
ATOM 952 O O . GLU A 1 125 ? 4.813 3.722 21.671 1.00 98.44 125 GLU A O 1
ATOM 957 N N . GLU A 1 126 ? 4.186 5.673 20.762 1.00 98.69 126 GLU A N 1
ATOM 958 C CA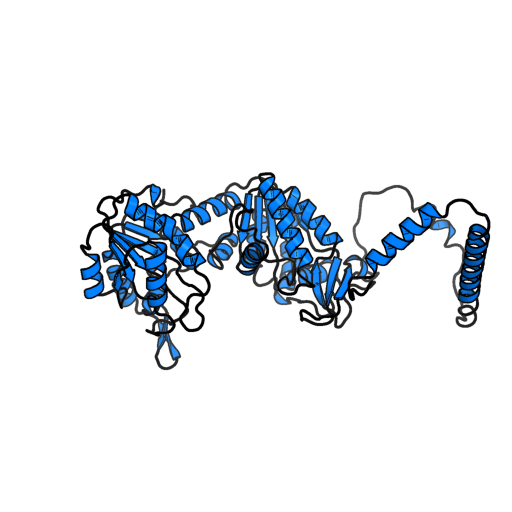 . GLU A 1 126 ? 3.592 5.062 19.568 1.00 98.69 126 GLU A CA 1
ATOM 959 C C . GLU A 1 126 ? 4.666 4.430 18.673 1.00 98.69 126 GLU A C 1
ATOM 961 O O . GLU A 1 126 ? 4.548 3.261 18.299 1.00 98.69 126 GLU A O 1
ATOM 966 N N . GLU A 1 127 ? 5.727 5.177 18.351 1.00 98.00 127 GLU A N 1
ATOM 967 C CA . GLU A 1 127 ? 6.833 4.703 17.500 1.00 98.00 127 GLU A CA 1
ATOM 968 C C . GLU A 1 127 ? 8.013 4.145 18.318 1.00 98.00 127 GLU A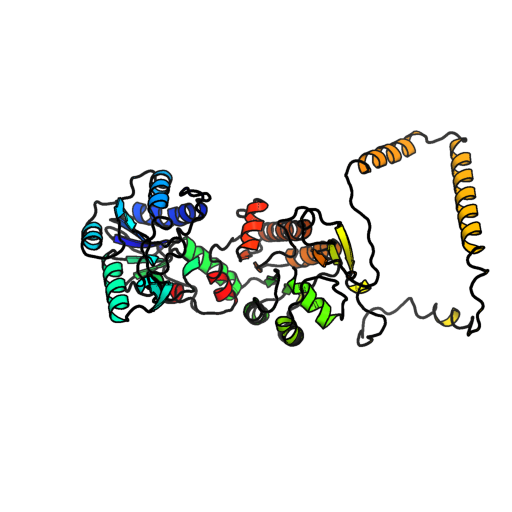 C 1
ATOM 970 O O . GLU A 1 127 ? 8.933 3.541 17.762 1.00 98.00 127 GLU A O 1
ATOM 975 N N . GLY A 1 128 ? 8.001 4.356 19.639 1.00 97.50 128 GLY A N 1
ATOM 976 C CA . GLY A 1 128 ? 9.072 4.003 20.576 1.00 97.50 128 GLY A CA 1
ATOM 977 C C . GLY A 1 128 ? 10.300 4.920 20.499 1.00 97.50 128 GLY A C 1
ATOM 978 O O . GLY A 1 128 ? 11.285 4.701 21.209 1.00 97.50 128 GLY A O 1
ATOM 979 N N . LYS A 1 129 ? 10.269 5.929 19.625 1.00 96.69 129 LYS A N 1
ATOM 980 C CA . LYS A 1 129 ? 11.337 6.904 19.387 1.00 96.69 129 LYS A CA 1
ATOM 981 C C . LYS A 1 129 ? 10.767 8.191 18.796 1.00 96.69 129 LYS A C 1
ATOM 983 O O . LYS A 1 129 ? 9.736 8.154 18.133 1.00 96.69 129 LYS A O 1
ATOM 988 N N . GLY A 1 130 ? 11.470 9.298 18.988 1.00 95.69 130 GLY A N 1
ATOM 989 C CA . GLY A 1 130 ? 11.060 10.618 18.515 1.00 95.69 130 GLY A CA 1
ATOM 990 C C . GLY A 1 130 ? 12.195 11.628 18.605 1.00 95.69 130 GLY A C 1
ATOM 991 O O . GLY A 1 130 ? 13.369 11.242 18.658 1.00 95.69 130 GLY A O 1
ATOM 992 N N . VAL A 1 131 ? 11.841 12.910 18.634 1.00 95.00 131 VAL A N 1
ATOM 993 C CA . VAL A 1 131 ? 12.783 14.011 18.865 1.00 95.00 131 VAL A CA 1
ATOM 994 C C . VAL A 1 131 ? 12.254 14.968 19.931 1.00 95.00 131 VAL A C 1
ATOM 996 O O . VAL A 1 131 ? 11.050 15.215 19.990 1.00 95.00 131 VAL A O 1
ATOM 999 N N . ASP A 1 132 ? 13.140 15.505 20.768 1.00 91.31 132 ASP A N 1
ATOM 1000 C CA . ASP A 1 132 ? 12.792 16.521 21.772 1.00 91.31 132 ASP A CA 1
ATOM 1001 C C . ASP A 1 132 ? 12.631 17.925 21.150 1.00 91.31 132 ASP A C 1
ATOM 1003 O O . ASP A 1 132 ? 12.629 18.091 19.926 1.00 91.31 132 ASP A O 1
ATOM 1007 N N . ALA A 1 133 ? 12.405 18.950 21.980 1.00 89.62 133 ALA A N 1
ATOM 1008 C CA . ALA A 1 133 ? 12.243 20.337 21.536 1.00 89.62 133 ALA A CA 1
ATOM 1009 C C . ALA A 1 133 ? 13.498 20.863 20.814 1.00 89.62 133 ALA A C 1
ATOM 1011 O O . ALA A 1 133 ? 13.380 21.604 19.837 1.00 89.62 133 ALA A O 1
ATOM 1012 N N . GLU A 1 134 ? 14.669 20.401 21.243 1.00 91.62 134 GLU A N 1
ATOM 1013 C CA . GLU A 1 134 ? 16.001 20.770 20.773 1.00 91.62 134 GLU A CA 1
ATOM 1014 C C . GLU A 1 134 ? 16.437 19.987 19.519 1.00 91.62 134 GLU A C 1
ATOM 1016 O O . GLU A 1 134 ? 17.428 20.338 18.878 1.00 91.62 134 GLU A O 1
ATOM 1021 N N . GLY A 1 135 ? 15.683 18.955 19.129 1.00 91.81 135 GLY A N 1
ATOM 1022 C CA . GLY A 1 135 ? 15.940 18.128 17.950 1.00 91.81 135 GLY A CA 1
ATOM 1023 C C . GLY A 1 135 ? 16.824 16.905 18.211 1.00 91.81 135 GLY A C 1
ATOM 1024 O O . GLY A 1 135 ? 17.226 16.230 17.258 1.00 91.81 135 GLY A O 1
ATOM 1025 N N . ASN A 1 136 ? 17.113 16.576 19.471 1.00 94.75 136 ASN A N 1
ATOM 1026 C CA . ASN A 1 136 ? 17.844 15.365 19.824 1.00 94.75 136 ASN A CA 1
ATOM 1027 C C . ASN A 1 136 ? 16.934 14.141 19.731 1.00 94.75 136 ASN A C 1
ATOM 1029 O O . ASN A 1 136 ? 15.736 14.199 20.001 1.00 94.75 136 ASN A O 1
ATOM 1033 N N . LYS A 1 137 ? 17.518 12.992 19.377 1.00 96.12 137 LYS A N 1
ATOM 1034 C CA . LYS A 1 137 ? 16.792 11.719 19.312 1.00 96.12 137 LYS A CA 1
ATOM 1035 C C . LYS A 1 137 ? 16.416 11.253 20.715 1.00 96.12 137 LYS A C 1
ATOM 1037 O O . LYS A 1 137 ? 17.290 11.051 21.553 1.00 96.12 137 LYS A O 1
ATOM 1042 N N . VAL A 1 138 ? 15.136 10.965 20.912 1.00 95.31 138 VAL A N 1
ATOM 1043 C CA . VAL A 1 138 ? 14.591 10.394 22.147 1.00 95.31 138 VAL A CA 1
ATOM 1044 C C . VAL A 1 138 ? 14.127 8.967 21.881 1.00 95.31 138 VAL A C 1
ATOM 1046 O O . VAL A 1 138 ? 13.627 8.649 20.799 1.00 95.31 138 VAL A O 1
ATOM 1049 N N . LYS A 1 139 ? 14.289 8.093 22.873 1.00 96.75 139 LYS A N 1
ATOM 1050 C CA . LYS A 1 139 ? 13.732 6.739 22.889 1.00 96.75 139 LYS A CA 1
ATOM 1051 C C . LYS A 1 139 ? 12.747 6.647 24.047 1.00 96.75 139 LYS A C 1
ATOM 1053 O O . LYS A 1 139 ? 13.081 7.067 25.151 1.00 96.75 139 LYS A O 1
ATOM 1058 N N . ALA A 1 140 ? 11.560 6.111 23.788 1.00 96.19 140 ALA A N 1
ATOM 1059 C CA . ALA A 1 140 ? 10.553 5.940 24.825 1.00 96.19 140 ALA A CA 1
ATOM 1060 C C . ALA A 1 140 ? 11.020 4.903 25.857 1.00 96.19 140 ALA A C 1
ATOM 1062 O O . ALA A 1 140 ? 11.602 3.872 25.495 1.00 96.19 140 ALA A O 1
ATOM 1063 N N . ASP A 1 141 ? 10.750 5.173 27.133 1.00 96.88 141 ASP A N 1
ATOM 1064 C CA . ASP A 1 141 ? 10.945 4.187 28.190 1.00 96.88 141 ASP A CA 1
ATOM 1065 C C . ASP A 1 141 ? 9.976 3.007 28.010 1.00 96.88 141 ASP A C 1
ATOM 1067 O O . ASP A 1 141 ? 8.841 3.170 27.556 1.00 96.88 141 ASP A O 1
ATOM 1071 N N . LYS A 1 142 ? 10.418 1.797 28.364 1.00 96.94 142 LYS A N 1
ATOM 1072 C CA . LYS A 1 142 ? 9.602 0.594 28.176 1.00 96.94 142 LYS A CA 1
ATOM 1073 C C . LYS A 1 142 ? 8.332 0.620 29.031 1.00 96.94 142 LYS A C 1
ATOM 1075 O O . LYS A 1 142 ? 7.276 0.254 28.524 1.00 96.94 142 LYS A O 1
ATOM 1080 N N . ALA A 1 143 ? 8.411 1.077 30.281 1.00 97.94 143 ALA A N 1
ATOM 1081 C CA . ALA A 1 143 ? 7.241 1.166 31.149 1.00 97.94 143 ALA A CA 1
ATOM 1082 C C . ALA A 1 143 ? 6.257 2.236 30.651 1.00 97.94 143 ALA A C 1
ATOM 1084 O O . ALA A 1 143 ? 5.047 2.028 30.726 1.00 97.94 143 ALA A O 1
ATOM 1085 N N . ALA A 1 144 ? 6.757 3.335 30.074 1.00 97.94 144 ALA A N 1
ATOM 1086 C CA . ALA A 1 144 ? 5.913 4.338 29.420 1.00 97.94 144 ALA A CA 1
ATOM 1087 C C . ALA A 1 144 ? 5.177 3.760 28.197 1.00 97.94 144 ALA A C 1
ATOM 1089 O O . ALA A 1 144 ? 3.965 3.933 28.066 1.00 97.94 144 ALA A O 1
ATOM 1090 N N . VAL A 1 145 ? 5.873 2.992 27.348 1.00 98.38 145 VAL A N 1
ATOM 1091 C CA . VAL A 1 145 ? 5.257 2.273 26.217 1.00 98.38 145 VAL A CA 1
ATOM 1092 C C . VAL A 1 145 ? 4.183 1.294 26.695 1.00 98.38 145 VAL A C 1
ATOM 1094 O O . VAL A 1 145 ? 3.096 1.245 26.118 1.00 98.38 145 VAL A O 1
ATOM 1097 N N . ASP A 1 146 ? 4.457 0.533 27.754 1.00 97.94 146 ASP A N 1
ATOM 1098 C CA . ASP A 1 146 ? 3.501 -0.426 28.312 1.00 97.94 146 ASP A CA 1
ATOM 1099 C C . ASP A 1 146 ? 2.265 0.287 28.899 1.00 97.94 146 ASP A C 1
ATOM 1101 O O . ASP A 1 146 ? 1.134 -0.130 28.640 1.00 97.94 146 ASP A O 1
ATOM 1105 N N . ALA A 1 147 ? 2.450 1.412 29.598 1.00 98.00 147 ALA A N 1
ATOM 1106 C CA . ALA A 1 147 ? 1.355 2.236 30.112 1.00 98.00 147 ALA A CA 1
ATOM 1107 C C . ALA A 1 147 ? 0.501 2.853 28.987 1.00 98.00 147 ALA A C 1
ATOM 1109 O O . ALA A 1 147 ? -0.730 2.821 29.054 1.00 98.00 147 ALA A O 1
ATOM 1110 N N . PHE A 1 148 ? 1.136 3.352 27.922 1.00 98.56 148 PHE A N 1
ATOM 1111 C CA . PHE A 1 148 ? 0.453 3.887 26.742 1.00 98.56 148 PHE A CA 1
ATOM 1112 C C . PHE A 1 148 ? -0.423 2.821 26.068 1.00 98.56 148 PHE A C 1
ATOM 1114 O O . PHE A 1 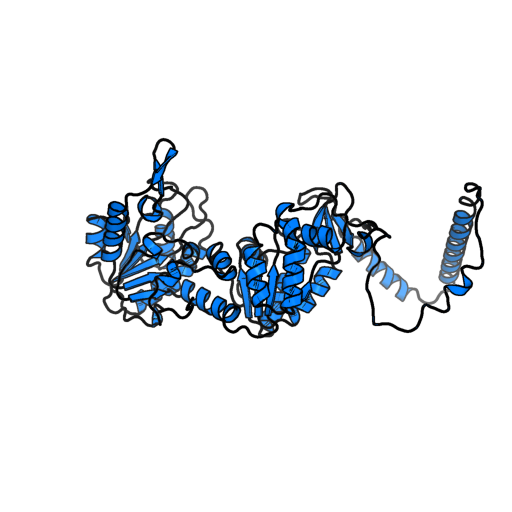148 ? -1.607 3.039 25.805 1.00 98.56 148 PHE A O 1
ATOM 1121 N N . ARG A 1 149 ? 0.127 1.618 25.864 1.00 98.38 149 ARG A N 1
ATOM 1122 C CA . ARG A 1 149 ? -0.597 0.465 25.302 1.00 98.38 149 ARG A CA 1
ATOM 1123 C C . ARG A 1 149 ? -1.757 0.009 26.182 1.00 98.38 149 ARG A C 1
ATOM 1125 O O . ARG A 1 149 ? -2.826 -0.324 25.662 1.00 98.38 149 ARG A O 1
ATOM 1132 N N . ALA A 1 150 ? -1.567 0.012 27.501 1.00 97.81 150 ALA A N 1
ATOM 1133 C CA . ALA A 1 150 ? -2.622 -0.310 28.453 1.00 97.81 150 ALA A CA 1
ATOM 1134 C C . ALA A 1 150 ? -3.767 0.711 28.387 1.00 97.81 150 ALA A C 1
ATOM 1136 O O . ALA A 1 150 ? -4.929 0.310 28.380 1.00 97.81 150 ALA A O 1
ATOM 1137 N N . SER A 1 151 ? -3.457 2.008 28.280 1.00 98.00 151 SER A N 1
ATOM 1138 C CA . SER A 1 151 ? -4.475 3.057 28.141 1.00 98.00 151 SER A CA 1
ATOM 1139 C C . SER A 1 151 ? -5.271 2.904 26.842 1.00 98.00 151 SER A C 1
ATOM 1141 O O . SER A 1 151 ? -6.497 2.842 26.899 1.00 98.00 151 SER A O 1
ATOM 1143 N N . LEU A 1 152 ? -4.602 2.700 25.695 1.00 98.44 152 LEU A N 1
ATOM 1144 C CA . LEU A 1 152 ? -5.278 2.419 24.419 1.00 98.44 152 LEU A CA 1
ATOM 1145 C C . LEU A 1 152 ? -6.200 1.196 24.512 1.00 98.44 152 LEU A C 1
ATOM 1147 O O . LEU A 1 152 ? -7.337 1.236 24.049 1.00 98.44 152 LEU A O 1
ATOM 1151 N N . SER A 1 153 ? -5.740 0.117 25.148 1.00 97.75 153 SER A N 1
ATOM 1152 C CA . SER A 1 153 ? -6.510 -1.129 25.252 1.00 97.75 153 SER A CA 1
ATOM 1153 C C . SER A 1 153 ? -7.822 -0.964 26.027 1.00 97.75 153 SER A C 1
ATOM 1155 O O . SER A 1 153 ? -8.782 -1.666 25.736 1.00 97.75 153 SER A O 1
ATOM 1157 N N . LYS A 1 154 ? -7.915 -0.020 26.975 1.00 97.75 154 LYS A N 1
ATOM 1158 C CA . LYS A 1 154 ? -9.155 0.239 27.736 1.00 97.75 154 LYS A CA 1
ATOM 1159 C C . LYS A 1 154 ? -10.266 0.881 26.898 1.00 97.75 154 LYS A C 1
ATOM 1161 O O . LYS A 1 154 ? -11.429 0.883 27.319 1.00 97.75 154 LYS A O 1
ATOM 1166 N N . LEU A 1 155 ? -9.926 1.449 25.740 1.00 98.44 155 LEU A N 1
ATOM 1167 C CA . LEU A 1 155 ? -10.847 2.240 24.921 1.00 98.44 155 LEU A CA 1
ATOM 1168 C C . LEU A 1 155 ? -11.831 1.383 24.110 1.00 98.44 155 LEU A C 1
ATOM 1170 O O . LEU A 1 155 ? -12.793 1.920 23.568 1.00 98.44 155 LEU A O 1
ATOM 1174 N N . GLY A 1 156 ? -11.623 0.066 24.044 1.00 97.94 156 GLY A N 1
ATOM 1175 C CA . GLY A 1 156 ? -12.501 -0.861 23.338 1.00 97.94 156 GLY A CA 1
ATOM 1176 C C . GLY A 1 156 ? -12.628 -2.208 24.038 1.00 97.94 156 GLY A C 1
ATOM 1177 O O . GLY A 1 156 ? -11.870 -2.531 24.948 1.00 97.94 156 GLY A O 1
ATOM 1178 N N . ASP A 1 157 ? -13.597 -2.993 23.587 1.00 98.44 157 ASP A N 1
ATOM 1179 C CA . ASP A 1 157 ? -13.807 -4.386 23.991 1.00 98.44 157 ASP A CA 1
ATOM 1180 C C . ASP A 1 157 ? -13.265 -5.352 22.923 1.00 98.44 157 ASP A C 1
ATOM 1182 O O . ASP A 1 157 ? -12.833 -6.459 23.238 1.00 98.44 157 ASP A O 1
ATOM 1186 N N . VAL A 1 158 ? -13.240 -4.904 21.662 1.00 98.56 158 VAL A N 1
ATOM 1187 C CA . VAL A 1 158 ? -12.611 -5.585 20.521 1.00 98.56 158 VAL A CA 1
ATOM 1188 C C . VAL A 1 158 ? -11.686 -4.623 19.775 1.00 98.56 158 VAL A C 1
ATOM 1190 O O . VAL A 1 158 ? -11.934 -3.414 19.736 1.00 98.56 158 VAL A O 1
ATOM 1193 N N . TYR A 1 159 ? -10.620 -5.156 19.176 1.00 98.81 159 TYR A N 1
ATOM 1194 C CA . TYR A 1 159 ? -9.676 -4.389 18.362 1.00 98.81 159 TYR A CA 1
ATOM 1195 C C . TYR A 1 159 ? -9.842 -4.727 16.882 1.00 98.81 159 TYR A C 1
ATOM 1197 O O . TYR A 1 159 ? -9.866 -5.900 16.506 1.00 98.81 159 TYR A O 1
ATOM 1205 N N . VAL A 1 160 ? -9.896 -3.698 16.039 1.00 98.88 160 VAL A N 1
ATOM 1206 C CA . VAL A 1 160 ? -9.953 -3.825 14.582 1.00 98.88 160 VAL A CA 1
ATOM 1207 C C . VAL A 1 160 ? -8.804 -3.035 13.955 1.00 98.88 160 VAL A C 1
ATOM 1209 O O . VAL A 1 160 ? -8.720 -1.818 14.106 1.00 98.88 160 VAL A O 1
ATOM 1212 N N . ASN A 1 161 ? -7.919 -3.705 13.219 1.00 98.69 161 ASN A N 1
ATOM 1213 C CA . ASN A 1 161 ? -6.882 -3.054 12.421 1.00 98.69 161 ASN A CA 1
ATOM 1214 C C . ASN A 1 161 ? -7.336 -2.920 10.969 1.00 98.69 161 ASN A C 1
ATOM 1216 O O . ASN A 1 161 ? -7.515 -3.920 10.279 1.00 98.69 161 ASN A O 1
ATOM 1220 N N . ASP A 1 162 ? -7.468 -1.692 10.487 1.00 98.44 162 ASP A N 1
ATOM 1221 C CA . ASP A 1 162 ? -7.795 -1.382 9.095 1.00 98.44 162 ASP A CA 1
ATOM 1222 C C . ASP A 1 162 ? -6.718 -0.507 8.428 1.00 98.44 162 ASP A C 1
ATOM 1224 O O . ASP A 1 162 ? -6.944 0.117 7.395 1.00 98.44 162 ASP A O 1
ATOM 1228 N N . ALA A 1 163 ? -5.521 -0.456 9.023 1.00 97.62 163 ALA A N 1
ATOM 1229 C CA . ALA A 1 163 ? -4.408 0.394 8.610 1.00 97.62 163 ALA A CA 1
ATOM 1230 C C . ALA A 1 163 ? -3.237 -0.424 8.035 1.00 97.62 163 ALA A C 1
ATOM 1232 O O . ALA A 1 163 ? -2.124 -0.414 8.574 1.00 97.62 163 ALA A O 1
ATOM 1233 N N . PHE A 1 164 ? -3.462 -1.124 6.917 1.00 96.25 164 PHE A N 1
ATOM 1234 C CA . PHE A 1 164 ? -2.445 -1.991 6.300 1.00 96.25 164 PHE A CA 1
ATOM 1235 C C . PHE A 1 164 ? -1.117 -1.275 6.021 1.00 96.25 164 PHE A C 1
ATOM 1237 O O . PHE A 1 164 ? -0.053 -1.839 6.275 1.00 96.25 164 PHE A O 1
ATOM 1244 N N . GLY A 1 165 ? -1.156 -0.004 5.607 1.00 94.12 165 GLY A N 1
ATOM 1245 C CA . GLY A 1 165 ? 0.042 0.801 5.345 1.00 94.12 165 GLY A CA 1
ATOM 1246 C C . GLY A 1 165 ? 1.000 0.943 6.531 1.00 94.12 165 GLY A C 1
ATOM 1247 O O . GLY A 1 165 ? 2.187 1.200 6.337 1.00 94.12 165 GLY A O 1
ATOM 1248 N N . THR A 1 166 ? 0.529 0.713 7.760 1.00 96.44 166 THR A N 1
ATOM 1249 C CA . THR A 1 166 ? 1.350 0.764 8.983 1.00 96.44 166 THR A CA 1
ATOM 1250 C C . THR A 1 166 ? 1.681 -0.629 9.530 1.00 96.44 166 THR A C 1
ATOM 1252 O O . THR A 1 166 ? 2.501 -0.747 10.436 1.00 96.44 166 THR A O 1
ATOM 1255 N N . ALA A 1 167 ? 1.127 -1.702 8.957 1.00 96.75 167 ALA A N 1
ATOM 1256 C CA . ALA A 1 167 ? 1.226 -3.054 9.510 1.00 96.75 167 ALA A CA 1
ATOM 1257 C C . ALA A 1 167 ? 2.645 -3.654 9.487 1.00 96.75 167 ALA A C 1
ATOM 1259 O O . ALA A 1 167 ? 2.918 -4.583 10.239 1.00 96.75 167 ALA A O 1
ATOM 1260 N N . HIS A 1 168 ? 3.562 -3.106 8.685 1.00 96.12 168 HIS A N 1
ATOM 1261 C CA . HIS A 1 168 ? 4.991 -3.453 8.712 1.00 96.12 168 HIS A CA 1
ATOM 1262 C C . HIS A 1 168 ? 5.729 -2.932 9.956 1.00 96.12 168 HIS A C 1
ATOM 1264 O O . HIS A 1 168 ? 6.877 -3.287 10.203 1.00 96.12 168 HIS A O 1
ATOM 1270 N N . ARG A 1 169 ? 5.086 -2.091 10.773 1.00 96.31 169 ARG A N 1
ATOM 1271 C CA . ARG A 1 169 ? 5.719 -1.456 11.929 1.00 96.31 169 ARG A CA 1
ATOM 1272 C C . ARG A 1 169 ? 5.226 -2.060 13.231 1.00 96.31 169 ARG A C 1
ATOM 1274 O O . ARG A 1 169 ? 4.027 -2.186 13.458 1.00 96.31 169 ARG A O 1
ATOM 1281 N N . ALA A 1 170 ? 6.153 -2.329 14.146 1.00 97.25 170 ALA A N 1
ATOM 1282 C CA . ALA A 1 170 ? 5.851 -2.794 15.501 1.00 97.25 170 ALA A CA 1
ATOM 1283 C C . ALA A 1 170 ? 5.449 -1.643 16.453 1.00 97.25 170 ALA A C 1
ATOM 1285 O O . ALA A 1 170 ? 5.891 -1.586 17.601 1.00 97.25 170 ALA A O 1
ATOM 1286 N N . HIS A 1 171 ? 4.645 -0.697 15.963 1.00 98.50 171 HIS A N 1
ATOM 1287 C CA . HIS A 1 171 ? 4.161 0.445 16.742 1.00 98.50 171 HIS A CA 1
ATOM 1288 C C . HIS A 1 171 ? 3.130 0.019 17.791 1.00 98.50 171 HIS A C 1
ATOM 1290 O O . HIS A 1 171 ? 2.455 -1.002 17.636 1.00 98.50 171 HIS A O 1
ATOM 1296 N N . SER A 1 172 ? 2.961 0.819 18.843 1.00 98.75 172 SER A N 1
ATOM 1297 C CA . SER A 1 172 ? 2.058 0.493 19.955 1.00 98.75 172 SER A CA 1
ATOM 1298 C C . SER A 1 172 ? 0.616 0.245 19.514 1.00 98.75 172 SER A C 1
ATOM 1300 O O . SER A 1 172 ? 0.018 -0.744 19.925 1.00 98.75 172 SER A O 1
ATOM 1302 N N . SER A 1 173 ? 0.082 1.042 18.596 1.00 98.56 173 SER A N 1
ATOM 1303 C CA . SER A 1 173 ? -1.254 0.827 18.023 1.00 98.56 173 SER A CA 1
ATOM 1304 C C . SER A 1 173 ? -1.407 -0.398 17.111 1.00 98.56 173 SER A C 1
ATOM 1306 O O . SER A 1 173 ? -2.537 -0.795 16.825 1.00 98.56 173 SER A O 1
ATOM 1308 N N . MET A 1 174 ? -0.301 -0.975 16.626 1.00 98.31 174 MET A N 1
ATOM 1309 C CA . MET A 1 174 ? -0.286 -2.154 15.747 1.00 98.31 174 MET A CA 1
ATOM 1310 C C . MET A 1 174 ? -0.190 -3.458 16.537 1.00 98.31 174 MET A C 1
ATOM 1312 O O . MET A 1 174 ? -0.811 -4.445 16.161 1.00 98.31 174 MET A O 1
ATOM 1316 N N . VAL A 1 175 ? 0.607 -3.472 17.611 1.00 97.44 175 VAL A N 1
ATOM 1317 C CA . VAL A 1 175 ? 0.946 -4.710 18.343 1.00 97.44 175 VAL A CA 1
ATOM 1318 C C . VAL A 1 175 ? 0.610 -4.664 19.834 1.00 97.44 175 VAL A C 1
ATOM 1320 O O . VAL A 1 175 ? 0.686 -5.680 20.516 1.00 97.44 175 VAL A O 1
ATOM 1323 N N . GLY A 1 176 ? 0.287 -3.486 20.369 1.00 94.81 176 GLY A N 1
ATOM 1324 C CA . GLY A 1 176 ? 0.150 -3.253 21.805 1.00 94.81 176 GLY A CA 1
ATOM 1325 C C . GLY A 1 176 ? -1.270 -3.347 22.356 1.00 94.81 176 GLY A C 1
ATOM 1326 O O . GLY A 1 176 ? -1.425 -3.418 23.570 1.00 94.81 176 GLY A O 1
ATOM 1327 N N . CYS A 1 177 ? -2.298 -3.373 21.502 1.00 92.56 177 CYS A N 1
ATOM 1328 C CA . CYS A 1 177 ? -3.692 -3.512 21.931 1.00 92.56 177 CYS A CA 1
ATOM 1329 C C . CYS A 1 177 ? -4.023 -4.991 22.187 1.00 92.56 177 CYS A C 1
ATOM 1331 O O . CYS A 1 177 ? -4.420 -5.709 21.271 1.00 92.56 177 CYS A O 1
ATOM 1333 N N . GLN A 1 178 ? -3.843 -5.466 23.422 1.00 84.38 178 GLN A N 1
ATOM 1334 C CA . GLN A 1 178 ? -3.957 -6.892 23.778 1.00 84.38 178 GLN A CA 1
ATOM 1335 C C . GLN A 1 178 ? -5.389 -7.334 24.130 1.00 84.38 178 GLN A C 1
ATOM 1337 O O . GLN A 1 178 ? -5.606 -8.086 25.077 1.00 84.38 178 GLN A O 1
ATOM 1342 N N . LEU A 1 179 ? -6.383 -6.892 23.357 1.00 95.00 179 LEU A N 1
ATOM 1343 C CA . LEU A 1 179 ? -7.758 -7.391 23.483 1.00 95.00 179 LEU A CA 1
ATOM 1344 C C . LEU A 1 179 ? -7.849 -8.843 22.986 1.00 95.00 179 LEU A C 1
ATOM 1346 O O . LEU A 1 179 ? -7.036 -9.266 22.161 1.00 95.00 179 LEU A O 1
ATOM 1350 N N . SER A 1 180 ? -8.808 -9.623 23.494 1.00 94.94 180 SER A N 1
ATOM 1351 C CA . SER A 1 180 ? -8.934 -11.060 23.184 1.00 94.94 180 SER A CA 1
ATOM 1352 C C . SER A 1 180 ? -9.225 -11.324 21.704 1.00 94.94 180 SER A C 1
ATOM 1354 O O . SER A 1 180 ? -8.703 -12.280 21.129 1.00 94.94 180 SER A O 1
ATOM 1356 N N . GLN A 1 181 ? -10.010 -10.449 21.074 1.00 97.44 181 GLN A N 1
ATOM 1357 C CA . GLN A 1 181 ? -10.313 -10.486 19.647 1.00 97.44 181 GLN A CA 1
ATOM 1358 C C . GLN A 1 181 ? -9.659 -9.295 18.945 1.00 97.44 181 GLN A C 1
ATOM 1360 O O . GLN A 1 181 ? -9.983 -8.134 19.214 1.00 97.44 181 GLN A O 1
ATOM 1365 N N . ARG A 1 182 ? -8.722 -9.605 18.043 1.00 98.31 182 ARG A N 1
ATOM 1366 C CA . ARG A 1 182 ? -7.991 -8.644 17.213 1.00 98.31 182 ARG A CA 1
ATOM 1367 C C . ARG A 1 182 ? -8.234 -9.000 15.758 1.00 98.31 182 ARG A C 1
ATOM 1369 O O . ARG A 1 182 ? -7.638 -9.946 15.249 1.00 98.31 182 ARG A O 1
ATOM 1376 N N . ALA A 1 183 ? -9.133 -8.273 15.114 1.00 98.50 183 ALA A N 1
ATOM 1377 C CA . ALA A 1 183 ? -9.567 -8.553 13.756 1.00 98.50 183 ALA A CA 1
ATOM 1378 C C . ALA A 1 183 ? -9.003 -7.547 12.750 1.00 98.50 183 ALA A C 1
ATOM 1380 O O . ALA A 1 183 ? -8.603 -6.437 13.095 1.00 98.50 183 ALA A O 1
ATOM 1381 N N . SER A 1 184 ? -9.001 -7.930 11.481 1.00 98.44 184 SER A N 1
ATOM 1382 C CA . SER A 1 184 ? -8.833 -7.011 10.362 1.00 98.44 184 SER A CA 1
ATOM 1383 C C . SER A 1 184 ? -10.151 -6.297 10.048 1.00 98.44 184 SER A C 1
ATOM 1385 O O . SER A 1 184 ? -11.227 -6.895 10.113 1.00 98.44 184 SER A O 1
ATOM 1387 N N . GLY A 1 185 ? -10.077 -5.016 9.692 1.00 98.56 185 GLY A N 1
ATOM 1388 C CA . GLY A 1 185 ? -11.167 -4.338 8.993 1.00 98.56 185 GLY A CA 1
ATOM 1389 C C . GLY A 1 185 ? -11.228 -4.765 7.524 1.00 98.56 185 GLY A C 1
ATOM 1390 O O . GLY A 1 185 ? -10.404 -5.559 7.061 1.00 98.56 185 GLY A O 1
ATOM 1391 N N . PHE A 1 186 ? -12.203 -4.263 6.765 1.00 98.06 186 PHE A N 1
ATOM 1392 C CA . PHE A 1 186 ? -12.393 -4.698 5.379 1.00 98.06 186 PHE A CA 1
ATOM 1393 C C . PHE A 1 186 ? -11.258 -4.292 4.439 1.00 98.06 186 PHE A C 1
ATOM 1395 O O . PHE A 1 186 ? -10.965 -5.044 3.507 1.00 98.06 186 PHE A O 1
ATOM 1402 N N . LEU A 1 187 ? -10.602 -3.149 4.668 1.00 95.88 187 LEU A N 1
ATOM 1403 C CA . LEU A 1 187 ? -9.463 -2.717 3.860 1.00 95.88 187 LEU A CA 1
ATOM 1404 C C . LEU A 1 187 ? -8.304 -3.687 4.069 1.00 95.88 187 LEU A C 1
ATOM 1406 O O . LEU A 1 187 ? -7.819 -4.277 3.102 1.00 95.88 187 LEU A O 1
ATOM 1410 N N . LEU A 1 188 ? -7.911 -3.926 5.324 1.00 96.94 188 LEU A N 1
ATOM 1411 C CA . LEU A 1 188 ? -6.832 -4.868 5.625 1.00 96.94 188 LEU A CA 1
ATOM 1412 C C . LEU A 1 188 ? -7.187 -6.297 5.181 1.00 96.94 188 LEU A C 1
ATOM 1414 O O . LEU A 1 188 ? -6.352 -6.971 4.581 1.00 96.94 188 LEU A O 1
ATOM 1418 N N . LYS A 1 189 ? -8.429 -6.750 5.396 1.00 96.62 189 LYS A N 1
ATOM 1419 C CA . LYS A 1 189 ? -8.909 -8.056 4.914 1.00 96.62 189 LYS A CA 1
ATOM 1420 C C . LYS A 1 189 ? -8.744 -8.189 3.400 1.00 96.62 189 LYS A C 1
ATOM 1422 O O . LYS A 1 189 ? -8.267 -9.222 2.925 1.00 96.62 189 LYS A O 1
ATOM 1427 N N . LYS A 1 190 ? -9.121 -7.157 2.635 1.00 95.19 190 LYS A N 1
ATOM 1428 C CA . LYS A 1 190 ? -8.987 -7.139 1.171 1.00 95.19 190 LYS A CA 1
ATOM 1429 C C . LYS A 1 190 ? -7.521 -7.246 0.751 1.00 95.19 190 LYS A C 1
ATOM 1431 O O . LYS A 1 190 ? -7.210 -8.070 -0.105 1.00 95.19 190 LYS A O 1
ATOM 1436 N N . GLU A 1 191 ? -6.631 -6.483 1.385 1.00 95.25 191 GLU A N 1
ATOM 1437 C CA . GLU A 1 191 ? -5.182 -6.551 1.144 1.00 95.25 191 GLU A CA 1
ATOM 1438 C C . GLU A 1 191 ? -4.660 -7.981 1.354 1.00 95.25 191 GLU A C 1
ATOM 1440 O O . GLU A 1 191 ? -4.094 -8.579 0.436 1.00 95.25 191 GLU A O 1
ATOM 1445 N N . LEU A 1 192 ? -4.930 -8.579 2.521 1.00 94.25 192 LEU A N 1
ATOM 1446 C CA . LEU A 1 192 ? -4.497 -9.944 2.840 1.00 94.25 192 LEU A CA 1
ATOM 1447 C C . LEU A 1 192 ? -5.072 -10.976 1.864 1.00 94.25 192 LEU A C 1
ATOM 1449 O O . LEU A 1 192 ? -4.348 -11.865 1.422 1.00 94.25 192 LEU A O 1
ATOM 1453 N N . THR A 1 193 ? -6.341 -10.831 1.477 1.00 93.69 193 THR A N 1
ATOM 1454 C CA . THR A 1 193 ? -7.011 -11.730 0.525 1.00 93.69 193 THR A CA 1
ATOM 1455 C C . THR A 1 193 ? -6.312 -11.727 -0.834 1.00 93.69 193 THR A C 1
ATOM 1457 O O . THR A 1 193 ? -6.025 -12.790 -1.385 1.00 93.69 193 THR A O 1
ATOM 1460 N N . TYR A 1 194 ? -6.012 -10.549 -1.387 1.00 94.06 194 TYR A N 1
ATOM 1461 C CA . TYR A 1 194 ? -5.357 -10.454 -2.692 1.00 94.06 194 TYR A CA 1
ATOM 1462 C C . TYR A 1 194 ? -3.892 -10.890 -2.636 1.00 94.06 194 TYR A C 1
ATOM 1464 O O . TYR A 1 194 ? -3.463 -11.671 -3.485 1.00 94.06 194 TYR A O 1
ATOM 1472 N N . PHE A 1 195 ? -3.133 -10.482 -1.616 1.00 93.56 195 PHE A N 1
ATOM 1473 C CA . PHE A 1 195 ? -1.756 -10.957 -1.469 1.00 93.56 195 PHE A CA 1
ATOM 1474 C C . PHE A 1 195 ? -1.682 -12.467 -1.218 1.00 93.56 195 PHE A C 1
ATOM 1476 O O . PHE A 1 195 ? -0.765 -13.105 -1.726 1.00 93.56 195 PHE A O 1
ATOM 1483 N N . ALA A 1 196 ? -2.656 -13.071 -0.529 1.00 91.81 196 ALA A N 1
ATOM 1484 C CA . ALA A 1 196 ? -2.721 -14.523 -0.369 1.00 91.81 196 ALA A CA 1
ATOM 1485 C C . ALA A 1 196 ? -2.923 -15.243 -1.707 1.00 91.81 196 ALA A C 1
ATOM 1487 O O . ALA A 1 196 ? -2.223 -16.222 -1.976 1.00 91.81 196 ALA A O 1
ATOM 1488 N N . LYS A 1 197 ? -3.804 -14.726 -2.578 1.00 90.44 197 LYS A N 1
ATOM 1489 C CA . LYS A 1 197 ? -3.975 -15.259 -3.940 1.00 90.44 197 LYS A CA 1
ATOM 1490 C C . LYS A 1 197 ? -2.656 -15.257 -4.712 1.00 90.44 197 LYS A C 1
ATOM 1492 O O . LYS A 1 197 ? -2.341 -16.251 -5.345 1.00 90.44 197 LYS A O 1
ATOM 1497 N N . ALA A 1 198 ? -1.860 -14.191 -4.621 1.00 91.31 198 ALA A N 1
ATOM 1498 C CA . ALA A 1 198 ? -0.592 -14.111 -5.348 1.00 91.31 198 ALA A CA 1
ATOM 1499 C C . ALA A 1 198 ? 0.570 -14.886 -4.699 1.00 91.31 198 ALA A C 1
ATOM 1501 O O . ALA A 1 198 ? 1.407 -15.442 -5.405 1.00 91.31 198 ALA A O 1
ATOM 1502 N N . LEU A 1 199 ? 0.664 -14.908 -3.367 1.00 89.81 199 LEU A N 1
ATOM 1503 C CA . LEU A 1 199 ? 1.855 -15.397 -2.661 1.00 89.81 199 LEU A CA 1
ATOM 1504 C C . LEU A 1 199 ? 1.740 -16.833 -2.141 1.00 89.81 199 LEU A C 1
ATOM 1506 O O . LEU A 1 199 ? 2.776 -17.439 -1.875 1.00 89.81 199 LEU A O 1
ATOM 1510 N N . VAL A 1 200 ? 0.523 -17.365 -1.980 1.00 88.31 200 VAL A N 1
ATOM 1511 C CA . VAL A 1 200 ? 0.292 -18.706 -1.411 1.00 88.31 200 VAL A CA 1
ATOM 1512 C C . VAL A 1 200 ? -0.076 -19.717 -2.494 1.00 88.31 200 VAL A C 1
ATOM 1514 O O . VAL A 1 200 ? 0.556 -20.763 -2.588 1.00 88.31 200 VAL A O 1
ATOM 1517 N N . SER A 1 201 ? -1.075 -19.411 -3.325 1.00 86.50 201 SER A N 1
ATOM 1518 C CA . SER A 1 201 ? -1.550 -20.320 -4.378 1.00 86.50 201 SER A CA 1
ATOM 1519 C C . SER A 1 201 ? -1.947 -19.553 -5.647 1.00 86.50 201 SER A C 1
ATOM 1521 O O . SER A 1 201 ? -3.134 -19.508 -5.981 1.00 86.50 201 SER A O 1
ATOM 1523 N N . PRO A 1 202 ? -0.980 -18.932 -6.351 1.00 94.12 202 PRO A N 1
ATOM 1524 C CA . PRO A 1 202 ? -1.269 -18.157 -7.551 1.00 94.12 202 PRO A CA 1
ATOM 1525 C C . PRO A 1 202 ? -1.710 -19.039 -8.714 1.00 94.12 202 PRO A C 1
ATOM 1527 O O . PRO A 1 202 ? -1.115 -20.084 -8.987 1.00 94.12 202 PRO A O 1
ATOM 1530 N N . GLU A 1 203 ? -2.697 -18.558 -9.466 1.00 96.75 203 GLU A N 1
ATOM 1531 C CA . GLU A 1 203 ? -2.986 -19.090 -10.794 1.00 96.75 203 GLU A CA 1
ATOM 1532 C C . GL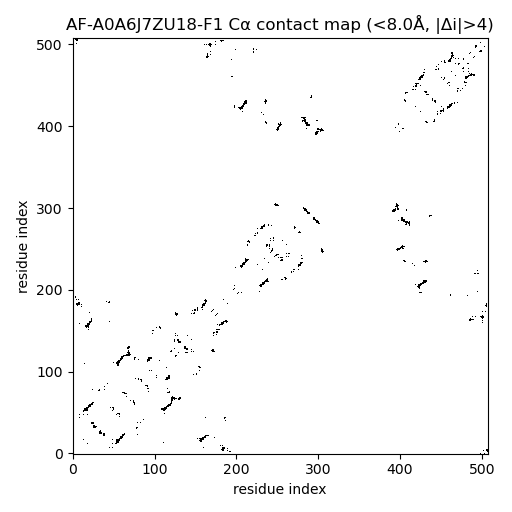U A 1 203 ? -1.838 -18.747 -11.744 1.00 96.75 203 GLU A C 1
ATOM 1534 O O . GLU A 1 203 ? -1.305 -17.630 -11.727 1.00 96.75 203 GLU A O 1
ATOM 1539 N N . ARG A 1 204 ? -1.449 -19.711 -12.582 1.00 97.50 204 ARG A N 1
ATOM 1540 C CA . ARG A 1 204 ? -0.266 -19.609 -13.442 1.00 97.50 204 ARG A CA 1
ATOM 1541 C C . ARG A 1 204 ? -0.652 -19.495 -14.923 1.00 97.50 204 ARG A C 1
ATOM 1543 O O . ARG A 1 204 ? -1.627 -20.128 -15.322 1.00 97.50 204 ARG A O 1
ATOM 1550 N N . PRO A 1 205 ? 0.106 -18.741 -15.745 1.00 98.00 205 PRO A N 1
ATOM 1551 C CA . PRO A 1 205 ? 1.394 -18.107 -15.430 1.00 98.00 205 PRO A CA 1
ATOM 1552 C C . PRO A 1 205 ? 1.294 -16.926 -14.453 1.00 98.00 205 PRO A C 1
ATOM 1554 O O . PRO A 1 205 ? 0.436 -16.057 -14.604 1.00 98.00 205 PRO A O 1
ATOM 1557 N N . PHE A 1 206 ? 2.168 -16.911 -13.443 1.00 98.31 206 PHE A N 1
ATOM 1558 C CA . PHE A 1 206 ? 2.305 -15.803 -12.498 1.00 98.31 206 PHE A CA 1
ATOM 1559 C C . PHE A 1 206 ? 3.404 -14.851 -12.984 1.00 98.31 206 PHE A C 1
ATOM 1561 O O . PHE A 1 206 ? 4.564 -15.249 -13.082 1.00 98.31 206 PHE A O 1
ATOM 1568 N N . LEU A 1 207 ? 3.033 -13.608 -13.277 1.00 98.69 207 LEU A N 1
ATOM 1569 C CA . LEU A 1 207 ? 3.911 -12.540 -13.737 1.00 98.69 207 LEU A CA 1
ATOM 1570 C C . LEU A 1 207 ? 4.185 -11.518 -12.622 1.00 98.69 207 LEU A C 1
ATOM 1572 O O . LEU A 1 207 ? 3.252 -10.975 -12.025 1.00 98.69 207 LEU A O 1
ATOM 1576 N N . ALA A 1 208 ? 5.459 -11.187 -12.405 1.00 98.25 208 ALA A N 1
ATOM 1577 C CA . ALA A 1 208 ? 5.854 -9.947 -11.735 1.00 98.25 208 ALA A CA 1
ATOM 1578 C C . ALA A 1 208 ? 6.270 -8.886 -12.757 1.00 98.25 208 ALA A C 1
ATOM 1580 O O . ALA A 1 208 ? 7.050 -9.157 -13.664 1.00 98.25 208 ALA A O 1
ATOM 1581 N N . ILE A 1 209 ? 5.803 -7.657 -12.578 1.00 98.31 209 ILE A N 1
ATOM 1582 C CA . ILE A 1 209 ? 6.238 -6.492 -13.347 1.00 98.31 209 ILE A CA 1
ATOM 1583 C C . ILE A 1 209 ? 6.933 -5.548 -12.379 1.00 98.31 209 ILE A C 1
ATOM 1585 O O . ILE A 1 209 ? 6.304 -5.040 -11.450 1.00 98.31 209 ILE A O 1
ATOM 1589 N N . LEU A 1 210 ? 8.223 -5.319 -12.581 1.00 97.12 210 LEU A N 1
ATOM 1590 C CA . LEU A 1 210 ? 9.045 -4.481 -11.722 1.00 97.12 210 LEU A CA 1
ATOM 1591 C C . LEU A 1 210 ? 9.613 -3.318 -12.531 1.00 97.12 210 LEU A C 1
ATOM 1593 O O . LEU A 1 210 ? 10.128 -3.501 -13.630 1.00 97.12 210 LEU A O 1
ATOM 1597 N N . GLY A 1 211 ? 9.525 -2.119 -11.973 1.00 93.88 211 GLY A N 1
ATOM 1598 C CA . GLY A 1 211 ? 10.119 -0.917 -12.553 1.00 93.88 211 GLY A CA 1
ATOM 1599 C C . GLY A 1 211 ? 10.584 0.055 -11.478 1.00 93.88 211 GLY A C 1
ATOM 1600 O O . GLY A 1 211 ? 10.583 -0.273 -10.288 1.00 93.88 211 GLY A O 1
ATOM 1601 N N . GLY A 1 212 ? 10.940 1.269 -11.885 1.00 89.50 212 GLY A N 1
ATOM 1602 C CA . GLY A 1 212 ? 11.517 2.295 -11.013 1.00 89.50 212 GLY A CA 1
ATOM 1603 C C . GLY A 1 212 ? 12.996 2.566 -11.296 1.00 89.50 212 GLY A C 1
ATOM 1604 O O . GLY A 1 212 ? 13.546 2.126 -12.304 1.00 89.50 212 GLY A O 1
ATOM 1605 N N . ALA A 1 213 ? 13.630 3.348 -10.422 1.00 91.38 213 ALA A N 1
ATOM 1606 C CA . ALA A 1 213 ? 14.929 3.964 -10.697 1.00 91.38 213 ALA A CA 1
ATOM 1607 C C . ALA A 1 213 ? 16.146 3.072 -10.399 1.00 91.38 213 ALA A C 1
ATOM 1609 O O . ALA A 1 213 ? 17.108 3.093 -11.161 1.00 91.38 213 ALA A O 1
ATOM 1610 N N . LYS A 1 214 ? 16.130 2.323 -9.289 1.00 89.81 214 LYS A N 1
ATOM 1611 C CA . LYS A 1 214 ? 17.306 1.621 -8.749 1.00 89.81 214 LYS A CA 1
ATOM 1612 C C . LYS A 1 214 ? 17.033 0.139 -8.524 1.00 89.81 214 LYS A C 1
ATOM 1614 O O . LYS A 1 214 ? 15.926 -0.245 -8.150 1.00 89.81 214 LYS A O 1
ATOM 1619 N N . VAL A 1 215 ? 18.061 -0.683 -8.727 1.00 90.75 215 VAL A N 1
ATOM 1620 C CA . VAL A 1 215 ? 18.015 -2.134 -8.495 1.00 90.75 215 VAL A CA 1
ATOM 1621 C C . VAL A 1 215 ? 18.218 -2.440 -7.012 1.00 90.75 215 VAL A C 1
ATOM 1623 O O . VAL A 1 215 ? 17.517 -3.296 -6.480 1.00 90.75 215 VAL A O 1
ATOM 1626 N N . ALA A 1 216 ? 19.124 -1.722 -6.341 1.00 90.19 216 ALA A N 1
ATOM 1627 C CA . ALA A 1 216 ? 19.499 -1.899 -4.940 1.00 90.19 216 ALA A CA 1
ATOM 1628 C C . ALA A 1 216 ? 18.286 -1.872 -4.000 1.00 90.19 216 ALA A C 1
ATOM 1630 O O . ALA A 1 216 ? 18.150 -2.737 -3.137 1.00 90.19 216 ALA A O 1
ATOM 1631 N N . ASP A 1 217 ? 17.352 -0.952 -4.249 1.00 88.62 217 ASP A N 1
ATOM 1632 C CA . ASP A 1 217 ? 16.123 -0.796 -3.465 1.00 88.62 217 ASP A CA 1
ATOM 1633 C C . ASP A 1 217 ? 15.138 -1.969 -3.648 1.00 88.62 217 ASP A C 1
ATOM 1635 O O . ASP A 1 217 ? 14.170 -2.087 -2.902 1.00 88.62 217 ASP A O 1
ATOM 1639 N N . LYS A 1 218 ? 15.356 -2.833 -4.650 1.00 90.94 218 LYS A N 1
ATOM 1640 C CA . LYS A 1 218 ? 14.462 -3.940 -5.023 1.00 90.94 218 LYS A CA 1
ATOM 1641 C C . LYS A 1 218 ? 15.133 -5.310 -5.011 1.00 90.94 218 LYS A C 1
ATOM 1643 O O . LYS A 1 218 ? 14.496 -6.276 -5.424 1.00 90.94 218 LYS A O 1
ATOM 1648 N N . ILE A 1 219 ? 16.373 -5.437 -4.529 1.00 93.19 219 ILE A N 1
ATOM 1649 C CA . ILE A 1 219 ? 17.093 -6.725 -4.526 1.00 93.19 219 ILE A CA 1
ATOM 1650 C C . ILE A 1 219 ? 16.283 -7.789 -3.786 1.00 93.19 219 ILE A C 1
ATOM 1652 O O . ILE A 1 219 ? 15.989 -8.835 -4.358 1.00 93.19 219 ILE A O 1
ATOM 1656 N N . GLN A 1 220 ? 15.864 -7.499 -2.551 1.00 93.69 220 GLN A N 1
ATOM 1657 C CA . GLN A 1 220 ? 15.116 -8.456 -1.735 1.00 93.69 220 GLN A CA 1
ATOM 1658 C C . GLN A 1 220 ? 13.764 -8.816 -2.369 1.00 93.69 220 GLN A C 1
ATOM 1660 O O . GLN A 1 220 ? 13.352 -9.977 -2.342 1.00 93.69 220 GLN A O 1
ATOM 1665 N N . LEU A 1 221 ? 13.097 -7.836 -2.988 1.00 94.31 221 LEU A N 1
ATOM 1666 C CA . LEU A 1 221 ? 11.852 -8.053 -3.718 1.00 94.31 221 LEU A CA 1
ATOM 1667 C C . LEU A 1 221 ? 12.075 -9.007 -4.896 1.00 94.31 221 LEU A C 1
ATOM 1669 O O . LEU A 1 221 ? 11.364 -10.001 -5.014 1.00 94.31 221 LEU A O 1
ATOM 1673 N N . ILE A 1 222 ? 13.064 -8.734 -5.753 1.00 95.75 222 ILE A N 1
ATOM 1674 C CA . ILE A 1 222 ? 13.377 -9.586 -6.906 1.00 95.75 222 ILE A CA 1
ATOM 1675 C C . ILE A 1 222 ? 13.731 -10.992 -6.423 1.00 95.75 222 ILE A C 1
ATOM 1677 O O . ILE A 1 222 ? 13.139 -11.957 -6.898 1.00 95.75 222 ILE A O 1
ATOM 1681 N N . GLU A 1 223 ? 14.639 -11.117 -5.450 1.00 95.81 223 GLU A N 1
ATOM 1682 C CA . GLU A 1 223 ? 15.068 -12.414 -4.924 1.00 95.81 223 GLU A CA 1
ATOM 1683 C C . GLU A 1 223 ? 13.884 -13.250 -4.431 1.00 95.81 223 GLU A C 1
ATOM 1685 O O . GLU A 1 223 ? 13.799 -14.422 -4.792 1.00 95.81 223 GLU A O 1
ATOM 1690 N N . ASN A 1 224 ? 12.958 -12.669 -3.664 1.00 95.69 224 ASN A N 1
ATOM 1691 C CA . ASN A 1 224 ? 11.794 -13.389 -3.143 1.00 95.69 224 ASN A CA 1
ATOM 1692 C C . ASN A 1 224 ? 10.729 -13.681 -4.216 1.00 95.69 224 ASN A C 1
ATOM 1694 O O . ASN A 1 224 ? 10.033 -14.696 -4.137 1.00 95.69 224 ASN A O 1
ATOM 1698 N N . MET A 1 225 ? 10.572 -12.807 -5.214 1.00 96.25 225 MET A N 1
ATOM 1699 C CA . MET A 1 225 ? 9.619 -13.025 -6.307 1.00 96.25 225 MET A CA 1
ATOM 1700 C C . MET A 1 225 ? 10.104 -14.098 -7.283 1.00 96.25 225 MET A C 1
ATOM 1702 O O . MET A 1 225 ? 9.280 -14.867 -7.776 1.00 96.25 225 MET A O 1
ATOM 1706 N N . LEU A 1 226 ? 11.417 -14.215 -7.512 1.00 97.56 226 LEU A N 1
ATOM 1707 C CA . LEU A 1 226 ? 12.007 -15.269 -8.346 1.00 97.56 226 LEU A CA 1
ATOM 1708 C C . LEU A 1 226 ? 11.719 -16.686 -7.829 1.00 97.56 226 LEU A C 1
ATOM 1710 O O . LEU A 1 226 ? 11.782 -17.629 -8.608 1.00 97.56 226 LEU A O 1
ATOM 1714 N N . ASP A 1 227 ? 11.379 -16.858 -6.551 1.00 96.06 227 ASP A N 1
ATOM 1715 C CA . ASP A 1 227 ? 10.970 -18.156 -5.990 1.00 96.06 227 ASP A CA 1
ATOM 1716 C C . ASP A 1 227 ? 9.494 -18.498 -6.264 1.00 96.06 227 ASP A C 1
ATOM 1718 O O . ASP A 1 227 ? 9.039 -19.598 -5.953 1.00 96.06 227 ASP A O 1
ATOM 1722 N N . LYS A 1 228 ? 8.716 -17.559 -6.818 1.00 95.75 228 LYS A N 1
ATOM 1723 C CA . LYS A 1 228 ? 7.253 -17.671 -6.927 1.00 95.75 228 LYS A CA 1
ATOM 1724 C C . LYS A 1 228 ? 6.735 -17.547 -8.353 1.00 95.75 228 LYS A C 1
ATOM 1726 O O . LYS A 1 228 ? 5.815 -18.282 -8.731 1.00 95.75 228 LYS A O 1
ATOM 1731 N N . VAL A 1 229 ? 7.271 -16.604 -9.121 1.00 98.19 229 VAL A N 1
ATOM 1732 C CA . VAL A 1 229 ? 6.756 -16.249 -10.450 1.00 98.19 229 VAL A CA 1
ATOM 1733 C C . VAL A 1 229 ? 7.169 -17.256 -11.518 1.00 98.19 229 VAL A C 1
ATOM 1735 O O . VAL A 1 229 ? 8.097 -18.031 -11.335 1.00 98.19 229 VAL A O 1
ATOM 1738 N N . ASN A 1 230 ? 6.457 -17.253 -12.639 1.00 98.38 230 ASN A N 1
ATOM 1739 C CA . ASN A 1 230 ? 6.881 -17.906 -13.877 1.00 98.38 230 ASN A CA 1
ATOM 1740 C C . ASN A 1 230 ? 7.633 -16.925 -14.780 1.00 98.38 230 ASN A C 1
ATOM 1742 O O . ASN A 1 230 ? 8.551 -17.306 -15.503 1.00 98.38 230 ASN A O 1
ATOM 1746 N N . GLU A 1 231 ? 7.235 -15.654 -14.737 1.00 98.50 231 GLU A N 1
ATOM 1747 C CA . GLU A 1 231 ? 7.751 -14.616 -15.618 1.00 98.50 231 GLU A CA 1
ATOM 1748 C C . GLU A 1 231 ? 7.983 -13.319 -14.846 1.00 98.50 231 GLU A C 1
ATOM 1750 O O . GLU A 1 231 ? 7.277 -13.011 -13.880 1.00 98.50 231 GLU A O 1
ATOM 1755 N N . MET A 1 232 ? 8.979 -12.551 -15.276 1.00 98.69 232 MET A N 1
ATOM 1756 C CA . MET A 1 232 ? 9.311 -11.261 -14.690 1.00 98.69 232 MET A CA 1
ATOM 1757 C C . MET A 1 232 ? 9.636 -10.247 -15.784 1.00 98.69 232 MET A C 1
ATOM 1759 O O . MET A 1 232 ? 10.560 -10.453 -16.564 1.00 98.69 232 MET A O 1
ATOM 1763 N N . ILE A 1 233 ? 8.912 -9.132 -15.821 1.00 98.69 233 ILE A N 1
ATOM 1764 C CA . ILE A 1 233 ? 9.289 -7.953 -16.607 1.00 98.69 233 ILE A CA 1
ATOM 1765 C C . ILE A 1 233 ? 10.093 -7.021 -15.703 1.00 98.69 233 ILE A C 1
ATOM 1767 O O . ILE A 1 233 ? 9.649 -6.713 -14.596 1.00 98.69 233 ILE A O 1
ATOM 1771 N N . ILE A 1 234 ? 11.245 -6.549 -16.180 1.00 97.81 234 ILE A N 1
ATOM 1772 C CA . ILE A 1 234 ? 12.035 -5.505 -15.516 1.00 97.81 234 ILE A CA 1
ATOM 1773 C C . ILE A 1 234 ? 12.125 -4.307 -16.465 1.00 97.81 234 ILE A C 1
ATOM 1775 O O . ILE A 1 234 ? 12.781 -4.392 -17.496 1.00 97.81 234 ILE A O 1
ATOM 1779 N N . GLY A 1 235 ? 11.451 -3.208 -16.130 1.00 96.00 235 GLY A N 1
ATOM 1780 C CA . GLY A 1 235 ? 11.452 -1.949 -16.884 1.00 96.00 235 GLY A CA 1
ATOM 1781 C C . GLY A 1 235 ? 12.015 -0.776 -16.075 1.00 96.00 235 GLY A C 1
ATOM 1782 O O . GLY A 1 235 ? 12.634 -0.966 -15.028 1.00 96.00 235 GLY A O 1
ATOM 1783 N N . GLY A 1 236 ? 11.774 0.453 -16.533 1.00 95.12 236 GLY A N 1
ATOM 1784 C CA . GLY A 1 236 ? 12.194 1.668 -15.832 1.00 95.12 236 GLY A CA 1
ATOM 1785 C C . GLY A 1 236 ? 13.703 1.902 -15.875 1.00 95.12 236 GLY A C 1
ATOM 1786 O O . GLY A 1 236 ? 14.444 1.219 -16.579 1.00 95.12 236 GLY A O 1
ATOM 1787 N N . GLY A 1 237 ? 14.169 2.863 -15.076 1.00 94.19 237 GLY A N 1
ATOM 1788 C CA . GLY A 1 237 ? 15.592 3.194 -14.961 1.00 94.19 237 GLY A CA 1
ATOM 1789 C C . GLY A 1 237 ? 16.464 2.009 -14.534 1.00 94.19 237 GLY A C 1
ATOM 1790 O O . GLY A 1 237 ? 17.585 1.853 -15.007 1.00 94.19 237 GLY A O 1
ATOM 1791 N N . MET A 1 238 ? 15.928 1.118 -13.699 1.00 95.00 238 MET A N 1
ATOM 1792 C CA . MET A 1 238 ? 16.658 -0.060 -13.233 1.00 95.00 238 MET A CA 1
ATOM 1793 C C . MET A 1 238 ? 16.986 -1.062 -14.354 1.00 95.00 238 MET A C 1
ATOM 1795 O O . MET A 1 238 ? 17.959 -1.808 -14.232 1.00 95.00 238 MET A O 1
ATOM 1799 N N . ALA A 1 239 ? 16.230 -1.067 -15.460 1.00 96.38 239 ALA A N 1
ATOM 1800 C CA . ALA A 1 239 ? 16.508 -1.938 -16.601 1.00 96.38 239 ALA A CA 1
ATOM 1801 C C . ALA A 1 239 ? 17.862 -1.624 -17.261 1.00 96.38 239 ALA A C 1
ATOM 1803 O O . ALA A 1 239 ? 18.526 -2.537 -17.746 1.00 96.38 239 ALA A O 1
ATOM 1804 N N . PHE A 1 240 ? 18.324 -0.368 -17.221 1.00 95.06 240 PHE A N 1
ATOM 1805 C CA . PHE A 1 240 ? 19.612 0.022 -17.807 1.00 95.06 240 PHE A CA 1
ATOM 1806 C C . PHE A 1 240 ? 20.805 -0.611 -17.086 1.00 95.06 240 PHE A C 1
ATOM 1808 O O . PHE A 1 240 ? 21.775 -0.989 -17.740 1.00 95.06 240 PHE A O 1
ATOM 1815 N N . THR A 1 241 ? 20.723 -0.823 -15.767 1.00 96.19 241 THR A N 1
ATOM 1816 C CA . THR A 1 241 ? 21.737 -1.598 -15.032 1.00 96.19 241 THR A CA 1
ATOM 1817 C C . THR A 1 241 ? 21.800 -3.043 -15.531 1.00 96.19 241 THR A C 1
ATOM 1819 O O . THR A 1 241 ? 22.893 -3.559 -15.755 1.00 96.19 241 THR A O 1
ATOM 1822 N N . PHE A 1 242 ? 20.651 -3.690 -15.764 1.00 95.00 242 PHE A N 1
ATOM 1823 C CA . PHE A 1 242 ? 20.609 -5.048 -16.317 1.00 95.00 242 PHE A CA 1
ATOM 1824 C C . PHE A 1 242 ? 21.174 -5.099 -17.740 1.00 95.00 242 PHE A C 1
ATOM 1826 O O . PHE A 1 242 ? 22.051 -5.913 -18.012 1.00 95.00 242 PHE A O 1
ATOM 1833 N N . LEU A 1 243 ? 20.723 -4.209 -18.628 1.00 92.81 243 LEU A N 1
ATOM 1834 C CA . LEU A 1 243 ? 21.167 -4.160 -20.025 1.00 92.81 243 LEU A CA 1
ATOM 1835 C C . LEU A 1 243 ? 22.669 -3.871 -20.143 1.00 92.81 243 LEU A C 1
ATOM 1837 O O . LEU A 1 243 ? 23.367 -4.504 -20.935 1.00 92.81 243 LEU A O 1
ATOM 1841 N N . LYS A 1 244 ? 23.206 -2.970 -19.314 1.00 91.94 244 LYS A N 1
ATOM 1842 C CA . LYS A 1 244 ? 24.644 -2.692 -19.289 1.00 91.94 244 LYS A CA 1
ATOM 1843 C C . LYS A 1 244 ? 25.454 -3.905 -18.834 1.00 91.94 244 LYS A C 1
ATOM 1845 O O . LYS A 1 244 ? 26.450 -4.229 -19.467 1.00 91.94 244 LYS A O 1
ATOM 1850 N N . VAL A 1 245 ? 25.033 -4.595 -17.772 1.00 93.31 245 VAL A N 1
ATOM 1851 C CA . VAL A 1 245 ? 25.772 -5.755 -17.240 1.00 93.31 245 VAL A CA 1
ATOM 1852 C C . VAL A 1 245 ? 25.661 -6.979 -18.155 1.00 93.31 245 VAL A C 1
ATOM 1854 O O . VAL A 1 245 ? 26.657 -7.657 -18.386 1.00 93.31 245 VAL A O 1
ATOM 1857 N N . LEU A 1 246 ? 24.468 -7.274 -18.678 1.00 88.75 246 LEU A N 1
ATOM 1858 C CA . LEU A 1 246 ? 24.201 -8.511 -19.422 1.00 88.75 246 LEU A CA 1
ATOM 1859 C C . LEU A 1 246 ? 24.540 -8.409 -20.909 1.00 88.75 246 LEU A C 1
ATOM 1861 O O . LEU A 1 246 ? 24.955 -9.398 -21.511 1.00 88.75 246 LEU A O 1
ATOM 1865 N N . ASN A 1 247 ? 24.344 -7.234 -21.508 1.00 85.88 247 ASN A N 1
ATOM 1866 C CA . ASN A 1 247 ? 24.511 -7.024 -22.945 1.00 85.88 247 ASN A CA 1
ATOM 1867 C C . ASN A 1 247 ? 25.705 -6.126 -23.279 1.00 85.88 247 ASN A C 1
ATOM 1869 O O . ASN A 1 247 ? 25.978 -5.919 -24.456 1.00 85.88 247 ASN A O 1
ATOM 1873 N N . ASN A 1 248 ? 26.418 -5.598 -22.275 1.00 85.38 248 ASN A N 1
ATOM 1874 C CA . ASN A 1 248 ? 27.455 -4.580 -22.468 1.00 85.38 248 ASN A CA 1
ATOM 1875 C C . ASN A 1 248 ? 26.936 -3.370 -23.272 1.00 85.38 248 ASN A C 1
ATOM 1877 O O . ASN A 1 248 ? 27.656 -2.799 -24.087 1.00 85.38 248 ASN A O 1
ATOM 1881 N N . MET A 1 249 ? 25.660 -3.023 -23.065 1.00 85.12 249 MET A N 1
ATOM 1882 C CA . MET A 1 249 ? 24.981 -1.952 -23.788 1.00 85.12 249 MET A CA 1
ATOM 1883 C C . MET A 1 249 ? 25.508 -0.578 -23.355 1.00 85.12 249 MET A C 1
ATOM 1885 O O . MET A 1 249 ? 25.593 -0.292 -22.156 1.00 85.12 249 MET A O 1
ATOM 1889 N N . GLU A 1 250 ? 25.789 0.307 -24.314 1.00 87.06 250 GLU A N 1
ATOM 1890 C CA . GLU A 1 250 ? 25.987 1.729 -24.020 1.00 87.06 250 GLU A CA 1
ATOM 1891 C C . GLU A 1 250 ? 24.662 2.378 -23.596 1.00 87.06 250 GLU A C 1
ATOM 1893 O O . GLU A 1 250 ? 23.658 2.325 -24.310 1.00 87.06 250 GLU A O 1
ATOM 1898 N N . ILE A 1 251 ? 24.657 2.999 -22.415 1.00 90.25 251 ILE A N 1
ATOM 1899 C CA . ILE A 1 251 ? 23.444 3.559 -21.796 1.00 90.25 251 ILE A CA 1
ATOM 1900 C C . ILE A 1 251 ? 23.440 5.093 -21.726 1.00 90.25 251 ILE A C 1
ATOM 1902 O O . ILE A 1 251 ? 22.541 5.665 -21.109 1.00 90.25 251 ILE A O 1
ATOM 1906 N N . GLY A 1 252 ? 24.418 5.772 -22.332 1.00 90.00 252 GLY A N 1
ATOM 1907 C CA . GLY A 1 252 ? 24.551 7.227 -22.249 1.00 90.00 252 GLY A CA 1
ATOM 1908 C C . GLY A 1 252 ? 24.553 7.733 -20.800 1.00 90.00 252 GLY A C 1
ATOM 1909 O O . GLY A 1 252 ? 25.274 7.212 -19.949 1.00 90.00 252 GLY A O 1
ATOM 1910 N N . SER A 1 253 ? 23.705 8.721 -20.526 1.00 91.88 253 SER A N 1
ATOM 1911 C CA . SER A 1 253 ? 23.461 9.322 -19.206 1.00 91.88 253 SER A CA 1
ATOM 1912 C C . SER A 1 253 ? 22.296 8.669 -18.442 1.00 91.88 253 SER A C 1
ATOM 1914 O O . SER A 1 253 ? 21.778 9.257 -17.492 1.00 91.88 253 SER A O 1
ATOM 1916 N N . SER A 1 254 ? 21.827 7.491 -18.870 1.00 93.62 254 SER A N 1
ATOM 1917 C CA . SER A 1 254 ? 20.739 6.776 -18.187 1.00 93.62 254 SER A CA 1
ATOM 1918 C C . SER A 1 254 ? 21.148 6.337 -16.781 1.00 93.62 254 SER A C 1
ATOM 1920 O O . SER A 1 254 ? 22.333 6.205 -16.469 1.00 93.62 254 SER A O 1
ATOM 1922 N N . LEU A 1 255 ? 20.153 6.081 -15.928 1.00 94.19 255 LEU A N 1
ATOM 1923 C CA . LEU A 1 255 ? 20.392 5.655 -14.552 1.00 94.19 255 LEU A CA 1
ATOM 1924 C C . LEU A 1 255 ? 21.213 4.362 -14.507 1.00 94.19 255 LEU A C 1
ATOM 1926 O O . LEU A 1 255 ? 20.868 3.365 -15.136 1.00 94.19 255 LEU A O 1
ATOM 1930 N N . TYR A 1 256 ? 22.288 4.388 -13.724 1.00 95.44 256 TYR A N 1
ATOM 1931 C CA . TYR A 1 256 ? 23.125 3.230 -13.457 1.00 95.44 256 TYR A CA 1
ATOM 1932 C C . TYR A 1 256 ? 23.337 3.084 -11.958 1.00 95.44 256 TYR A C 1
ATOM 1934 O O . TYR A 1 256 ? 23.852 3.974 -11.286 1.00 95.44 256 TYR A O 1
ATOM 1942 N N . ASP A 1 257 ? 22.905 1.945 -11.443 1.00 95.12 257 ASP A N 1
ATOM 1943 C CA . ASP A 1 257 ? 23.066 1.556 -10.049 1.00 95.12 257 ASP A CA 1
ATOM 1944 C C . ASP A 1 257 ? 24.285 0.639 -9.893 1.00 95.12 257 ASP A C 1
ATOM 1946 O O . ASP A 1 257 ? 24.215 -0.545 -10.224 1.00 95.12 257 ASP A O 1
ATOM 1950 N N . GLU A 1 258 ? 25.400 1.192 -9.410 1.00 95.25 258 GLU A N 1
ATOM 1951 C CA . GLU A 1 258 ? 26.666 0.466 -9.239 1.00 95.25 258 GLU A CA 1
ATOM 1952 C C . GLU A 1 258 ? 26.578 -0.665 -8.209 1.00 95.25 258 GLU A C 1
ATOM 1954 O O . GLU A 1 258 ? 27.138 -1.741 -8.426 1.00 95.25 258 GLU A O 1
ATOM 1959 N N . GLU A 1 259 ? 25.859 -0.458 -7.103 1.00 93.75 259 GLU A N 1
ATOM 1960 C CA . GLU A 1 259 ? 25.672 -1.495 -6.083 1.00 93.75 259 GLU A CA 1
ATOM 1961 C C . GLU A 1 259 ? 24.741 -2.592 -6.600 1.00 93.75 259 GLU A C 1
ATOM 1963 O O . GLU A 1 259 ? 25.031 -3.782 -6.459 1.00 93.75 259 GLU A O 1
ATOM 1968 N N . GLY A 1 260 ? 23.664 -2.199 -7.284 1.00 93.12 260 GLY A N 1
ATOM 1969 C CA . GLY A 1 260 ? 22.765 -3.123 -7.964 1.00 93.12 260 GLY A CA 1
ATOM 1970 C C . GLY A 1 260 ? 23.449 -3.946 -9.060 1.00 93.12 260 GLY A C 1
ATOM 1971 O O . GLY A 1 260 ? 23.170 -5.136 -9.204 1.00 93.12 260 GLY A O 1
ATOM 1972 N N . ALA A 1 261 ? 24.388 -3.361 -9.808 1.00 95.56 261 ALA A N 1
ATOM 1973 C CA . ALA A 1 261 ? 25.110 -4.049 -10.878 1.00 95.56 261 ALA A CA 1
ATOM 1974 C C . ALA A 1 261 ? 25.858 -5.297 -10.379 1.00 95.56 261 ALA A C 1
ATOM 1976 O O . ALA A 1 261 ? 25.877 -6.320 -11.065 1.00 95.56 261 ALA A O 1
ATOM 1977 N N . LYS A 1 262 ? 26.401 -5.249 -9.153 1.00 96.38 262 LYS A N 1
ATOM 1978 C CA . LYS A 1 262 ? 27.149 -6.359 -8.535 1.00 96.38 262 LYS A CA 1
ATOM 1979 C C . LYS A 1 262 ? 26.306 -7.623 -8.346 1.00 96.38 262 LYS A C 1
ATOM 1981 O O . LYS A 1 262 ? 26.869 -8.712 -8.262 1.00 96.38 262 LYS A O 1
ATOM 1986 N N . ILE A 1 263 ? 24.977 -7.499 -8.271 1.00 95.81 263 ILE A N 1
ATOM 1987 C CA . ILE A 1 263 ? 24.073 -8.628 -8.006 1.00 95.81 263 ILE A CA 1
ATOM 1988 C C . ILE A 1 263 ? 23.328 -9.129 -9.250 1.00 95.81 263 ILE A C 1
ATOM 1990 O O . ILE A 1 263 ? 22.756 -10.216 -9.205 1.00 95.81 263 ILE A O 1
ATOM 1994 N N . VAL A 1 264 ? 23.344 -8.389 -10.368 1.00 95.69 264 VAL A N 1
ATOM 1995 C CA . VAL A 1 264 ? 22.558 -8.711 -11.579 1.00 95.69 264 VAL A CA 1
ATOM 1996 C C . VAL A 1 264 ? 22.780 -10.150 -12.045 1.00 95.69 264 VAL A C 1
ATOM 1998 O O . VAL A 1 264 ? 21.809 -10.874 -12.263 1.00 95.69 264 VAL A O 1
ATOM 2001 N N . GLN A 1 265 ? 24.038 -10.594 -12.138 1.00 96.00 265 GLN A N 1
ATOM 2002 C CA . GLN A 1 265 ? 24.348 -11.951 -12.595 1.00 96.00 265 GLN A CA 1
ATOM 2003 C C . GLN A 1 265 ? 23.740 -13.014 -11.669 1.00 96.00 265 GLN A C 1
ATOM 2005 O O . GLN A 1 265 ? 23.096 -13.945 -12.143 1.00 96.00 265 GLN A O 1
ATOM 2010 N N . LYS A 1 266 ? 23.841 -12.819 -10.346 1.00 97.12 266 LYS A N 1
ATOM 2011 C CA . LYS A 1 266 ? 23.242 -13.715 -9.346 1.00 97.12 266 LYS A CA 1
ATOM 2012 C C . LYS A 1 266 ? 21.718 -13.796 -9.500 1.00 97.12 266 LYS A C 1
ATOM 2014 O O . LYS A 1 266 ? 21.153 -14.880 -9.383 1.00 97.12 266 LYS A O 1
ATOM 2019 N N . LEU A 1 267 ? 21.049 -12.670 -9.765 1.00 96.75 267 LEU A N 1
ATOM 2020 C CA . LEU A 1 267 ? 19.596 -12.639 -9.975 1.00 96.75 267 LEU A CA 1
ATOM 2021 C C . LEU A 1 267 ? 19.192 -13.404 -11.243 1.00 96.75 267 LEU A C 1
ATOM 2023 O O . LEU A 1 267 ? 18.236 -14.177 -11.211 1.00 96.75 267 LEU A O 1
ATOM 2027 N N . VAL A 1 268 ? 19.938 -13.239 -12.338 1.00 96.25 268 VAL A N 1
ATOM 2028 C CA . VAL A 1 268 ? 19.703 -13.977 -13.590 1.00 96.25 268 VAL A CA 1
ATOM 2029 C C . VAL A 1 268 ? 19.960 -15.472 -13.417 1.00 96.25 268 VAL A C 1
ATOM 2031 O O . VAL A 1 268 ? 19.184 -16.288 -13.913 1.00 96.25 268 VAL A O 1
ATOM 2034 N N . ASP A 1 269 ? 21.009 -15.850 -12.692 1.00 97.50 269 ASP A N 1
ATOM 2035 C CA . ASP A 1 269 ? 21.318 -17.255 -12.425 1.00 97.50 269 ASP A CA 1
ATOM 2036 C C . ASP A 1 269 ? 20.234 -17.903 -11.556 1.00 97.50 269 ASP A C 1
ATOM 2038 O O . ASP A 1 269 ? 19.785 -19.010 -11.858 1.00 97.50 269 ASP A O 1
ATOM 2042 N N . LYS A 1 270 ? 19.730 -17.186 -10.541 1.00 98.12 270 LYS A N 1
ATOM 2043 C CA . LYS A 1 270 ? 18.579 -17.631 -9.744 1.00 98.12 270 LYS A CA 1
ATOM 2044 C C . LYS A 1 270 ? 17.319 -17.773 -10.600 1.00 98.12 270 LYS A C 1
ATOM 2046 O O . LYS A 1 270 ? 16.613 -18.769 -10.478 1.00 98.12 270 LYS A O 1
ATOM 2051 N N . ALA A 1 271 ? 17.051 -16.820 -11.492 1.00 98.12 271 ALA A N 1
ATOM 2052 C CA . ALA A 1 271 ? 15.915 -16.901 -12.404 1.00 98.12 271 ALA A CA 1
ATOM 2053 C C . ALA A 1 271 ? 15.992 -18.143 -13.300 1.00 98.12 271 ALA A C 1
ATOM 2055 O O . ALA A 1 271 ? 15.019 -18.886 -13.391 1.00 98.12 271 ALA A O 1
ATOM 2056 N N . LYS A 1 272 ? 17.164 -18.433 -13.881 1.00 97.12 272 LYS A N 1
ATOM 2057 C CA . LYS A 1 272 ? 17.391 -19.661 -14.659 1.00 97.12 272 LYS A CA 1
ATOM 2058 C C . LYS A 1 272 ? 17.180 -20.917 -13.814 1.00 97.12 272 LYS A C 1
ATOM 2060 O O . LYS A 1 272 ? 16.484 -21.823 -14.258 1.00 97.12 272 LYS A O 1
ATOM 2065 N N . ALA A 1 273 ? 17.735 -20.957 -12.600 1.00 98.19 273 ALA A N 1
ATOM 2066 C CA . ALA A 1 273 ? 17.580 -22.091 -11.687 1.00 98.19 273 ALA A CA 1
ATOM 2067 C C . ALA A 1 273 ? 16.107 -22.360 -11.329 1.00 98.19 273 ALA A C 1
ATOM 2069 O O . ALA A 1 273 ? 15.696 -23.515 -11.231 1.00 98.19 273 ALA A O 1
ATOM 2070 N N . ASN A 1 274 ? 15.305 -21.301 -11.207 1.00 98.00 274 ASN A N 1
ATOM 2071 C CA . ASN A 1 274 ? 13.881 -21.380 -10.887 1.00 98.00 274 ASN A CA 1
ATOM 2072 C C . ASN A 1 274 ? 12.970 -21.447 -12.130 1.00 98.00 274 ASN A C 1
ATOM 2074 O O . ASN A 1 274 ? 11.749 -21.413 -11.991 1.00 98.00 274 ASN A O 1
ATOM 2078 N N . ASN A 1 275 ? 13.531 -21.562 -13.341 1.00 97.88 275 ASN A N 1
ATOM 2079 C CA . ASN A 1 275 ? 12.795 -21.547 -14.613 1.00 97.88 275 ASN A CA 1
ATOM 2080 C C . ASN A 1 275 ? 11.913 -20.296 -14.804 1.00 97.88 275 ASN A C 1
ATOM 2082 O O . ASN A 1 275 ? 10.826 -20.363 -15.380 1.00 97.88 275 ASN A O 1
ATOM 2086 N N . VAL A 1 276 ? 12.388 -19.149 -14.319 1.00 98.44 276 VAL A N 1
ATOM 2087 C CA . VAL A 1 276 ? 11.744 -17.848 -14.492 1.00 98.44 276 VAL A CA 1
ATOM 2088 C C . VAL A 1 276 ? 12.244 -17.187 -15.771 1.00 98.44 276 VAL A C 1
ATOM 2090 O O . VAL A 1 276 ? 13.446 -16.983 -15.949 1.00 98.44 276 VAL A O 1
ATOM 2093 N N . THR A 1 277 ? 11.317 -16.779 -16.637 1.00 98.00 277 THR A N 1
ATOM 2094 C CA . THR A 1 277 ? 11.654 -15.981 -17.826 1.00 98.00 277 THR A CA 1
ATOM 2095 C C . THR A 1 277 ? 11.726 -14.502 -17.457 1.00 98.00 277 THR A C 1
ATOM 2097 O O . THR A 1 277 ? 10.711 -13.902 -17.102 1.00 98.00 277 THR A O 1
ATOM 2100 N N . ILE A 1 278 ? 12.917 -13.902 -17.547 1.00 97.44 278 ILE A N 1
ATOM 2101 C CA . ILE A 1 278 ? 13.102 -12.452 -17.391 1.00 97.44 278 ILE A CA 1
ATOM 2102 C C . ILE A 1 278 ? 12.984 -11.776 -18.759 1.00 97.44 278 ILE A C 1
ATOM 2104 O O . ILE A 1 278 ? 13.692 -12.141 -19.695 1.00 97.44 278 ILE A O 1
ATOM 2108 N N . THR A 1 279 ? 12.127 -10.761 -18.851 1.00 97.56 279 THR A N 1
ATOM 2109 C CA . THR A 1 279 ? 11.933 -9.925 -20.040 1.00 97.56 279 THR A CA 1
ATOM 2110 C C . THR A 1 279 ? 12.413 -8.498 -19.751 1.00 97.56 279 THR A C 1
ATOM 2112 O O . THR A 1 279 ? 11.912 -7.843 -18.834 1.00 97.56 279 THR A O 1
ATOM 2115 N N . LEU A 1 280 ? 13.386 -8.022 -20.532 1.00 96.81 280 LEU A N 1
ATOM 2116 C CA . LEU A 1 280 ? 13.953 -6.665 -20.478 1.00 96.81 280 LEU A CA 1
ATOM 2117 C C . LEU A 1 280 ? 13.529 -5.862 -21.720 1.00 96.81 280 LEU A C 1
ATOM 2119 O O . LEU A 1 280 ? 13.197 -6.484 -22.727 1.00 96.81 280 LEU A O 1
ATOM 2123 N N . PRO A 1 281 ? 13.549 -4.516 -21.700 1.00 94.75 281 PRO A N 1
ATOM 2124 C CA . PRO A 1 281 ? 13.301 -3.710 -22.891 1.00 94.75 281 PRO A CA 1
ATOM 2125 C C . PRO A 1 281 ? 14.321 -4.027 -23.988 1.00 94.75 281 PRO A C 1
ATOM 2127 O O . PRO A 1 281 ? 15.498 -4.221 -23.696 1.00 94.75 281 PRO A O 1
ATOM 2130 N N . VAL A 1 282 ? 13.874 -4.047 -25.242 1.00 91.50 282 VAL A N 1
ATOM 2131 C CA . VAL A 1 282 ? 14.705 -4.242 -26.449 1.00 91.50 282 VAL A CA 1
ATOM 2132 C C . VAL A 1 282 ? 14.892 -2.950 -27.250 1.00 91.50 282 VAL A C 1
ATOM 2134 O O . VAL A 1 282 ? 15.750 -2.866 -28.128 1.00 91.50 282 VAL A O 1
ATOM 2137 N N . ASP A 1 283 ? 14.099 -1.934 -26.936 1.00 91.12 283 ASP A N 1
ATOM 2138 C CA . ASP A 1 283 ? 14.165 -0.575 -27.452 1.00 91.12 283 ASP A CA 1
ATOM 2139 C C . ASP A 1 283 ? 13.637 0.411 -26.403 1.00 91.12 283 ASP A C 1
ATOM 2141 O O . ASP A 1 283 ? 12.872 0.054 -25.504 1.00 91.12 283 ASP A O 1
ATOM 2145 N N . VAL A 1 284 ? 14.086 1.659 -26.489 1.00 92.06 284 VAL A N 1
ATOM 2146 C CA . VAL A 1 284 ? 13.789 2.705 -25.507 1.00 92.06 284 VAL A CA 1
ATOM 2147 C C . VAL A 1 284 ? 13.558 4.046 -26.183 1.00 92.06 284 VAL A C 1
ATOM 2149 O O . VAL A 1 284 ? 14.136 4.345 -27.230 1.00 92.06 284 VAL A O 1
ATOM 2152 N N . VAL A 1 285 ? 12.730 4.865 -25.546 1.00 91.94 285 VAL A N 1
ATOM 2153 C CA . VAL A 1 285 ? 12.560 6.283 -25.859 1.00 91.94 285 VAL A CA 1
ATOM 2154 C C . VAL A 1 285 ? 13.576 7.069 -25.041 1.00 91.94 285 VAL A C 1
ATOM 2156 O O . VAL A 1 285 ? 13.659 6.909 -23.818 1.00 91.94 285 VAL A O 1
ATOM 2159 N N . THR A 1 286 ? 14.361 7.909 -25.710 1.00 91.62 286 THR A N 1
ATOM 2160 C CA . THR A 1 286 ? 15.423 8.703 -25.089 1.00 91.62 286 THR A CA 1
ATOM 2161 C C . THR A 1 286 ? 15.056 10.182 -25.010 1.00 91.62 286 THR A C 1
ATOM 2163 O O . THR A 1 286 ? 14.242 10.674 -25.790 1.00 91.62 286 THR A O 1
ATOM 2166 N N . GLY A 1 287 ? 15.666 10.892 -24.063 1.00 89.44 287 GLY A N 1
ATOM 2167 C CA . GLY A 1 287 ? 15.662 12.349 -23.967 1.00 89.44 287 GLY A CA 1
ATOM 2168 C C . GLY A 1 287 ? 17.083 12.893 -23.820 1.00 89.44 287 GLY A C 1
ATOM 2169 O O . GLY A 1 287 ? 17.949 12.227 -23.250 1.00 89.44 287 GLY A O 1
ATOM 2170 N N . ASP A 1 288 ? 17.322 14.109 -24.305 1.00 86.81 288 ASP A N 1
ATOM 2171 C CA . ASP A 1 288 ? 18.590 14.840 -24.133 1.00 86.81 288 ASP A CA 1
ATOM 2172 C C . ASP A 1 288 ? 18.791 15.395 -22.706 1.00 86.81 288 ASP A C 1
ATOM 2174 O O . ASP A 1 288 ? 19.900 15.756 -22.315 1.00 86.81 288 ASP A O 1
ATOM 2178 N N . LYS A 1 289 ? 17.717 15.457 -21.910 1.00 88.38 289 LYS A N 1
ATOM 2179 C CA . LYS A 1 289 ? 17.710 15.888 -20.505 1.00 88.38 289 LYS A CA 1
ATOM 2180 C C . LYS A 1 289 ? 16.542 15.266 -19.739 1.00 88.38 289 LYS A C 1
ATOM 2182 O O . LYS A 1 289 ? 15.554 14.835 -20.327 1.00 88.38 289 LYS A O 1
ATOM 2187 N N . PHE A 1 290 ? 16.610 15.295 -18.409 1.00 92.00 290 PHE A N 1
ATOM 2188 C CA . PHE A 1 290 ? 15.500 14.883 -17.546 1.00 92.00 290 PHE A CA 1
ATOM 2189 C C . PHE A 1 290 ? 14.480 16.023 -17.386 1.00 92.00 290 PHE A C 1
ATOM 2191 O O . PHE A 1 290 ? 14.483 16.749 -16.392 1.00 92.00 290 PHE A O 1
ATOM 2198 N N . ALA A 1 291 ? 13.640 16.231 -18.397 1.00 90.06 291 ALA A N 1
ATOM 2199 C CA . ALA A 1 291 ? 12.569 17.223 -18.360 1.00 90.06 291 ALA A CA 1
ATOM 2200 C C . ALA A 1 291 ? 11.440 16.847 -19.321 1.00 90.06 291 ALA A C 1
ATOM 2202 O O . ALA A 1 291 ? 11.673 16.192 -20.333 1.00 90.06 291 ALA A O 1
ATOM 2203 N N . GLU A 1 292 ? 10.229 17.338 -19.059 1.00 88.62 292 GLU A N 1
ATOM 2204 C CA . GLU A 1 292 ? 9.081 17.112 -19.944 1.00 88.62 292 GLU A CA 1
ATOM 2205 C C . GLU A 1 292 ? 9.313 17.645 -21.369 1.00 88.62 292 GLU A C 1
ATOM 2207 O O . GLU A 1 292 ? 8.903 17.019 -22.342 1.00 88.62 292 GLU A O 1
ATOM 2212 N N . ASN A 1 293 ? 10.038 18.761 -21.501 1.00 89.06 293 ASN A N 1
ATOM 2213 C CA . ASN A 1 293 ? 10.377 19.396 -22.778 1.00 89.06 293 ASN A CA 1
ATOM 2214 C C . ASN A 1 293 ? 11.727 18.939 -23.367 1.00 89.06 293 ASN A C 1
ATOM 2216 O O . ASN A 1 293 ? 12.382 19.714 -24.069 1.00 89.06 293 ASN A O 1
ATOM 2220 N N . ALA A 1 294 ? 12.193 17.741 -23.016 1.00 85.81 294 ALA A N 1
ATOM 2221 C CA . ALA A 1 294 ? 13.376 17.141 -23.622 1.00 85.81 294 ALA A CA 1
ATOM 2222 C C . ALA A 1 294 ? 13.159 16.856 -25.116 1.00 85.81 294 ALA A C 1
ATOM 2224 O O . ALA A 1 294 ? 12.051 16.525 -25.543 1.00 85.81 294 ALA A O 1
ATOM 2225 N N . ALA A 1 295 ? 14.226 16.967 -25.905 1.00 84.00 295 ALA A N 1
ATOM 2226 C CA . ALA A 1 295 ? 14.228 16.491 -27.278 1.00 84.00 295 ALA A CA 1
ATOM 2227 C C . ALA A 1 295 ? 14.177 14.958 -27.260 1.00 84.00 295 ALA A C 1
ATOM 2229 O O . ALA A 1 295 ? 15.041 14.311 -26.667 1.00 84.00 295 ALA A O 1
ATOM 2230 N N . VAL A 1 296 ? 13.141 14.391 -27.879 1.00 87.88 296 VAL A N 1
ATOM 2231 C CA . VAL A 1 296 ? 12.875 12.949 -27.856 1.00 87.88 296 VAL A CA 1
ATOM 2232 C C . VAL A 1 296 ? 13.633 12.240 -28.977 1.00 87.88 296 VAL A C 1
ATOM 2234 O O . VAL A 1 296 ? 13.635 12.701 -30.119 1.00 87.88 296 VAL A O 1
ATOM 2237 N N . GLY A 1 297 ? 14.234 11.096 -28.656 1.00 83.12 297 GLY A N 1
ATOM 2238 C CA . GLY A 1 297 ? 14.849 10.168 -29.604 1.00 83.12 297 GLY A CA 1
ATOM 2239 C C . GLY A 1 297 ? 14.467 8.712 -29.319 1.00 83.12 297 GLY A C 1
ATOM 2240 O O . GLY A 1 297 ? 13.634 8.427 -28.454 1.00 83.12 297 GLY A O 1
ATOM 2241 N N . GLN A 1 298 ? 15.069 7.774 -30.052 1.00 82.75 298 GLN A N 1
ATOM 2242 C CA . GLN A 1 298 ? 14.891 6.333 -29.847 1.00 82.75 298 GLN A CA 1
ATOM 2243 C C . GLN A 1 298 ? 16.229 5.589 -29.956 1.00 82.75 298 GLN A C 1
ATOM 2245 O O . GLN A 1 298 ? 17.121 5.993 -30.704 1.00 82.75 298 GLN A O 1
ATOM 2250 N N . ALA A 1 299 ? 16.360 4.484 -29.218 1.00 77.62 299 ALA A N 1
ATOM 2251 C CA . ALA A 1 299 ? 17.521 3.594 -29.260 1.00 77.62 299 ALA A CA 1
ATOM 2252 C C . ALA A 1 299 ? 17.100 2.121 -29.118 1.00 77.62 299 ALA A C 1
ATOM 2254 O O . ALA A 1 299 ? 16.053 1.824 -28.545 1.00 77.62 299 ALA A O 1
ATOM 2255 N N . THR A 1 300 ? 17.922 1.189 -29.614 1.00 78.56 300 THR A N 1
ATOM 2256 C CA . THR A 1 300 ? 17.679 -0.264 -29.510 1.00 78.56 300 THR A CA 1
ATOM 2257 C C . THR A 1 300 ? 18.786 -0.967 -28.730 1.00 78.56 300 THR A C 1
ATOM 2259 O O . THR A 1 300 ? 19.906 -0.468 -28.657 1.00 78.56 300 THR A O 1
ATOM 2262 N N . VAL A 1 301 ? 18.495 -2.138 -28.157 1.00 68.56 301 VAL A N 1
ATOM 2263 C CA . VAL A 1 301 ? 19.509 -2.964 -27.480 1.00 68.56 301 VAL A CA 1
ATOM 2264 C C . VAL A 1 301 ? 20.488 -3.563 -28.485 1.00 68.56 301 VAL A C 1
ATOM 2266 O O . VAL A 1 301 ? 21.687 -3.540 -28.236 1.00 68.56 301 VAL A O 1
ATOM 2269 N N . GLU A 1 302 ? 20.002 -4.053 -29.632 1.00 65.69 302 GLU A N 1
ATOM 2270 C CA . GLU A 1 302 ? 20.850 -4.640 -30.684 1.00 65.69 302 GLU A CA 1
ATOM 2271 C C . GLU A 1 302 ? 21.903 -3.654 -31.190 1.00 65.69 302 GLU A C 1
ATOM 2273 O O . GLU A 1 302 ? 23.047 -4.043 -31.415 1.00 65.69 302 GLU A O 1
ATOM 2278 N N . SER A 1 303 ? 21.543 -2.374 -31.308 1.00 60.91 303 SER A N 1
ATOM 2279 C CA . SER A 1 303 ? 22.497 -1.346 -31.701 1.00 60.91 303 SER A CA 1
ATOM 2280 C C . SER A 1 303 ? 23.556 -1.050 -30.636 1.00 60.91 303 SER A C 1
ATOM 2282 O O . SER A 1 303 ? 24.628 -0.584 -30.979 1.00 60.91 303 SER A O 1
ATOM 2284 N N . GLY A 1 304 ? 23.309 -1.335 -29.355 1.00 52.22 304 GLY A N 1
ATOM 2285 C CA . GLY A 1 304 ? 24.234 -1.034 -28.254 1.00 52.22 304 GLY A CA 1
ATOM 2286 C C . GLY A 1 304 ? 25.323 -2.062 -27.978 1.00 52.22 304 GLY A C 1
ATOM 2287 O O . GLY A 1 304 ? 26.111 -1.838 -27.064 1.00 52.22 304 GLY A O 1
ATOM 2288 N N . ILE A 1 305 ? 25.372 -3.175 -28.714 1.00 48.03 305 ILE A N 1
ATOM 2289 C CA . ILE A 1 305 ? 26.357 -4.247 -28.517 1.00 48.03 305 ILE A CA 1
ATOM 2290 C C . ILE A 1 305 ? 27.518 -4.044 -29.511 1.00 48.03 305 ILE A C 1
ATOM 2292 O O . ILE A 1 305 ? 27.319 -4.239 -30.713 1.00 48.03 305 ILE A O 1
ATOM 2296 N N . PRO A 1 306 ? 28.746 -3.697 -29.067 1.00 41.00 306 PRO A N 1
ATOM 2297 C CA . PRO A 1 306 ? 29.894 -3.572 -29.963 1.00 41.00 306 PRO A CA 1
ATOM 2298 C C . PRO A 1 306 ? 30.207 -4.905 -30.655 1.00 41.00 306 PRO A C 1
ATOM 2300 O O . PRO A 1 306 ? 30.132 -5.969 -30.035 1.00 41.00 306 PRO A O 1
ATOM 2303 N N . ALA A 1 307 ? 30.617 -4.863 -31.925 1.00 33.59 307 ALA A N 1
ATOM 2304 C CA . ALA A 1 307 ? 31.032 -6.037 -32.695 1.00 33.59 307 ALA A CA 1
ATOM 2305 C C . ALA A 1 307 ? 32.318 -6.671 -32.112 1.00 33.59 307 ALA A C 1
ATOM 2307 O O . ALA A 1 307 ? 33.418 -6.432 -32.602 1.00 33.59 307 ALA A O 1
ATOM 2308 N N . GLY A 1 308 ? 32.197 -7.459 -31.039 1.00 33.66 308 GLY A N 1
ATOM 2309 C CA . GLY A 1 308 ? 33.346 -8.073 -30.364 1.00 33.66 308 GLY A CA 1
ATOM 2310 C C . GLY A 1 308 ? 33.059 -9.232 -29.401 1.00 33.66 308 GLY A C 1
ATOM 2311 O O . GLY A 1 308 ? 33.984 -9.975 -29.089 1.00 33.66 308 GLY A O 1
ATOM 2312 N N . SER A 1 309 ? 31.819 -9.466 -28.960 1.00 32.06 309 SER A N 1
ATOM 2313 C CA . SER A 1 309 ? 31.492 -10.534 -27.997 1.00 32.06 309 SER A CA 1
ATOM 2314 C C . SER A 1 309 ? 30.686 -11.679 -28.631 1.00 32.06 309 SER A C 1
ATOM 2316 O O . SER A 1 309 ? 29.475 -11.804 -28.469 1.00 32.06 309 SER A O 1
ATOM 2318 N N . MET A 1 310 ? 31.367 -12.581 -29.345 1.00 28.39 310 MET A N 1
ATOM 2319 C CA . MET A 1 310 ? 30.832 -13.930 -29.568 1.00 28.39 310 MET A CA 1
ATOM 2320 C C . MET A 1 310 ? 30.892 -14.720 -28.255 1.00 28.39 310 MET A C 1
ATOM 2322 O O . MET A 1 310 ? 31.982 -14.877 -27.713 1.00 28.39 310 MET A O 1
ATOM 2326 N N . LEU A 1 311 ? 29.771 -15.316 -27.821 1.00 27.11 311 LEU A N 1
ATOM 2327 C CA . LEU A 1 311 ? 29.668 -16.775 -27.645 1.00 27.11 311 LEU A CA 1
ATOM 2328 C C . LEU A 1 311 ? 28.249 -17.265 -27.283 1.00 27.11 311 LEU A C 1
ATOM 2330 O O . LEU A 1 311 ? 27.600 -16.800 -26.353 1.00 27.11 311 LEU A O 1
ATOM 2334 N N . SER A 1 312 ? 27.874 -18.340 -27.985 1.00 29.34 312 SER A N 1
ATOM 2335 C CA . SER A 1 312 ? 26.798 -19.314 -27.731 1.00 29.34 312 SER A CA 1
ATOM 2336 C C . SER A 1 312 ? 25.359 -18.976 -28.162 1.00 29.34 312 SER A C 1
ATOM 2338 O O . SER A 1 312 ? 24.444 -18.845 -27.362 1.00 29.34 312 SER A O 1
ATOM 2340 N N . GLN A 1 313 ? 25.116 -19.032 -29.475 1.00 27.34 313 GLN A N 1
ATOM 2341 C CA . GLN A 1 313 ? 23.847 -19.556 -29.993 1.00 27.34 313 GLN A CA 1
ATOM 2342 C C . GLN A 1 313 ? 24.119 -20.858 -30.757 1.00 27.34 313 GLN A C 1
ATOM 2344 O O . GLN A 1 313 ? 24.603 -20.859 -31.889 1.00 27.34 313 GLN A O 1
ATOM 2349 N N . ARG A 1 314 ? 23.830 -21.990 -30.107 1.00 27.17 314 ARG A N 1
ATOM 2350 C CA . ARG A 1 314 ? 23.536 -23.262 -30.777 1.00 27.17 314 ARG A CA 1
ATOM 2351 C C . ARG A 1 314 ? 22.016 -23.375 -30.893 1.00 27.17 314 ARG A C 1
ATOM 2353 O O . ARG A 1 314 ? 21.337 -23.203 -29.891 1.00 27.17 314 ARG A O 1
ATOM 2360 N N . ALA A 1 315 ? 21.564 -23.745 -32.095 1.00 25.14 315 ALA A N 1
ATOM 2361 C CA . ALA A 1 315 ? 20.202 -24.134 -32.482 1.00 25.14 315 ALA A CA 1
ATOM 2362 C C . ALA A 1 315 ? 19.150 -23.015 -32.329 1.00 25.14 315 ALA A C 1
ATOM 2364 O O . ALA A 1 315 ? 18.721 -22.682 -31.237 1.00 25.14 315 ALA A O 1
ATOM 2365 N N . SER A 1 316 ? 18.629 -22.416 -33.398 1.00 24.92 316 SER A N 1
ATOM 2366 C CA . SER A 1 316 ? 17.799 -23.096 -34.399 1.00 24.92 316 SER A CA 1
ATOM 2367 C C . SER A 1 316 ? 17.607 -22.171 -35.606 1.00 24.92 316 SER A C 1
ATOM 2369 O O . SER A 1 316 ? 17.311 -20.996 -35.423 1.00 24.92 316 SER A O 1
ATOM 2371 N N . GLY A 1 317 ? 17.777 -22.678 -36.829 1.00 25.17 317 GLY A N 1
ATOM 2372 C CA . GLY A 1 317 ? 17.567 -21.881 -38.049 1.00 25.17 317 GLY A CA 1
ATOM 2373 C C . GLY A 1 317 ? 18.508 -22.246 -39.190 1.00 25.17 317 GLY A C 1
ATOM 2374 O O . GLY A 1 317 ? 19.232 -21.410 -39.721 1.00 25.17 317 GLY A O 1
ATOM 2375 N N . PHE A 1 318 ? 18.543 -23.530 -39.521 1.00 25.80 318 PHE A N 1
ATOM 2376 C CA . PHE A 1 318 ? 19.135 -24.056 -40.744 1.00 25.80 318 PHE A CA 1
ATOM 2377 C C . PHE A 1 318 ? 18.414 -23.444 -41.968 1.00 25.80 318 PHE A C 1
ATOM 2379 O O . PHE A 1 318 ? 17.196 -23.314 -41.938 1.00 25.80 318 PHE A O 1
ATOM 2386 N N . LEU A 1 319 ? 19.185 -23.132 -43.023 1.00 28.38 319 LEU A N 1
ATOM 2387 C CA . LEU A 1 319 ? 18.778 -22.744 -44.393 1.00 28.38 319 LEU A CA 1
ATOM 2388 C C . LEU A 1 319 ? 18.351 -21.281 -44.635 1.00 28.38 319 LEU A C 1
ATOM 2390 O O . LEU A 1 319 ? 17.166 -20.992 -44.660 1.00 28.38 319 LEU A O 1
ATOM 2394 N N . LEU A 1 320 ? 19.319 -20.388 -44.920 1.00 28.19 320 LEU A N 1
ATOM 2395 C CA . LEU A 1 320 ? 19.409 -19.665 -46.220 1.00 28.19 320 LEU A CA 1
ATOM 2396 C C . LEU A 1 320 ? 20.573 -18.642 -46.344 1.00 28.19 320 LEU A C 1
ATOM 2398 O O . LEU A 1 320 ? 20.472 -17.677 -47.096 1.00 28.19 320 LEU A O 1
ATOM 2402 N N . LYS A 1 321 ? 21.700 -18.793 -45.631 1.00 31.50 321 LYS A N 1
ATOM 2403 C CA . LYS A 1 321 ? 22.813 -17.810 -45.725 1.00 31.50 321 LYS A CA 1
ATOM 2404 C C . LYS A 1 321 ? 24.187 -18.367 -46.092 1.00 31.50 321 LYS A C 1
ATOM 2406 O O . LYS A 1 321 ? 25.102 -17.588 -46.330 1.00 31.50 321 LYS A O 1
ATOM 2411 N N . LYS A 1 322 ? 24.351 -19.692 -46.179 1.00 30.70 322 LYS A N 1
ATOM 2412 C CA . LYS A 1 322 ? 25.679 -20.312 -46.350 1.00 30.70 322 LYS A CA 1
ATOM 2413 C C . LYS A 1 322 ? 26.159 -20.453 -47.805 1.00 30.70 322 LYS A C 1
ATOM 2415 O O . LYS A 1 322 ? 27.332 -20.731 -48.001 1.00 30.70 322 LYS A O 1
ATOM 2420 N N . GLU A 1 323 ? 25.307 -20.174 -48.793 1.00 31.33 323 GLU A N 1
ATOM 2421 C CA . GLU A 1 323 ? 25.669 -20.171 -50.227 1.00 31.33 323 GLU A CA 1
ATOM 2422 C C . GLU A 1 323 ? 26.106 -18.779 -50.743 1.00 31.33 323 GLU A C 1
ATOM 2424 O O . GLU A 1 323 ? 26.927 -18.679 -51.646 1.00 31.33 323 GLU A O 1
ATOM 2429 N N . LEU A 1 324 ? 25.655 -17.673 -50.136 1.00 31.36 324 LEU A N 1
ATOM 2430 C CA . LEU A 1 324 ? 25.926 -16.317 -50.658 1.00 31.36 324 LEU A CA 1
ATOM 2431 C C . LEU A 1 324 ? 27.265 -15.711 -50.202 1.00 31.36 324 LEU A C 1
ATOM 2433 O O . LEU A 1 324 ? 27.794 -14.807 -50.845 1.00 31.36 324 LEU A O 1
ATOM 2437 N N . THR A 1 325 ? 27.851 -16.203 -49.108 1.00 33.59 325 THR A N 1
ATOM 2438 C CA . THR A 1 325 ? 29.088 -15.628 -48.543 1.00 33.59 325 THR A CA 1
ATOM 2439 C C . THR A 1 325 ? 30.364 -16.190 -49.178 1.00 33.59 325 THR A C 1
ATOM 2441 O O . THR A 1 325 ? 31.406 -15.538 -49.120 1.00 33.59 325 THR A O 1
ATOM 2444 N N . TYR A 1 326 ? 30.306 -17.357 -49.830 1.00 31.88 326 TYR A N 1
ATOM 2445 C CA . TYR A 1 326 ? 31.477 -17.934 -50.505 1.00 31.88 326 TYR A CA 1
ATOM 2446 C C . TYR A 1 326 ? 31.782 -17.243 -51.850 1.00 31.88 326 TYR A C 1
ATOM 2448 O O . TYR A 1 326 ? 32.930 -17.232 -52.281 1.00 31.88 326 TYR A O 1
ATOM 2456 N N . PHE A 1 327 ? 30.801 -16.560 -52.455 1.00 30.50 327 PHE A N 1
ATOM 2457 C CA . PHE A 1 327 ? 30.990 -15.775 -53.684 1.00 30.50 327 PHE A CA 1
ATOM 2458 C C . PHE A 1 327 ? 31.623 -14.390 -53.442 1.00 30.50 327 PHE A C 1
ATOM 2460 O O . PHE A 1 327 ? 32.328 -13.867 -54.299 1.00 30.50 327 PHE A O 1
ATOM 2467 N N . ALA A 1 328 ? 31.415 -13.793 -52.262 1.00 32.59 328 ALA A N 1
ATOM 2468 C CA . ALA A 1 328 ? 31.837 -12.415 -51.979 1.00 32.59 328 ALA A CA 1
ATOM 2469 C C . ALA A 1 328 ? 33.298 -12.276 -51.499 1.00 32.59 328 ALA A C 1
ATOM 2471 O O . ALA A 1 328 ? 33.861 -11.188 -51.564 1.00 32.59 328 ALA A O 1
ATOM 2472 N N . LYS A 1 329 ? 33.940 -13.358 -51.034 1.00 33.78 329 LYS A N 1
ATOM 2473 C CA . LYS A 1 329 ? 35.328 -13.329 -50.523 1.00 33.78 329 LYS A CA 1
ATOM 2474 C C . LYS A 1 329 ? 36.417 -13.558 -51.581 1.00 33.78 329 LYS A C 1
ATOM 2476 O O . LYS A 1 329 ? 37.593 -13.541 -51.234 1.00 33.78 329 LYS A O 1
ATOM 2481 N N . ALA A 1 330 ? 36.055 -13.719 -52.854 1.00 31.52 330 ALA A N 1
ATOM 2482 C CA . ALA A 1 330 ? 37.015 -13.817 -53.958 1.00 31.52 330 ALA A CA 1
ATOM 2483 C C . ALA A 1 330 ? 37.423 -12.456 -54.565 1.00 31.52 330 ALA A C 1
ATOM 2485 O O . ALA A 1 330 ? 38.244 -12.423 -55.476 1.00 31.52 330 ALA A O 1
ATOM 2486 N N . LEU A 1 331 ? 36.891 -11.326 -54.081 1.00 29.73 331 LEU A N 1
ATOM 2487 C CA . LEU A 1 331 ? 37.160 -10.006 -54.661 1.00 29.73 331 LEU A CA 1
ATOM 2488 C C . LEU A 1 331 ? 37.640 -9.003 -53.606 1.00 29.73 331 LEU A C 1
ATOM 2490 O O . LEU A 1 331 ? 36.864 -8.195 -53.122 1.00 29.73 331 LEU A O 1
ATOM 2494 N N . VAL A 1 332 ? 38.958 -8.972 -53.391 1.00 31.19 332 VAL A N 1
ATOM 2495 C CA . VAL A 1 332 ? 39.745 -7.817 -52.899 1.00 31.19 332 VAL A CA 1
ATOM 2496 C C . VAL A 1 332 ? 40.260 -7.913 -51.448 1.00 31.19 332 VAL A C 1
ATOM 2498 O O . VAL A 1 332 ? 39.575 -7.626 -50.470 1.00 31.19 332 VAL A O 1
ATOM 2501 N N . SER A 1 333 ? 41.551 -8.259 -51.366 1.00 25.81 333 SER A N 1
ATOM 2502 C CA . SER A 1 333 ? 42.552 -7.766 -50.401 1.00 25.81 333 SER A CA 1
ATOM 2503 C C . SER A 1 333 ? 43.382 -6.652 -51.102 1.00 25.81 333 SER A C 1
ATOM 2505 O O . SER A 1 333 ? 43.157 -6.423 -52.290 1.00 25.81 333 SER A O 1
ATOM 2507 N N . PRO A 1 334 ? 44.290 -5.914 -50.440 1.00 39.25 334 PRO A N 1
ATOM 2508 C CA . PRO A 1 334 ? 44.148 -4.493 -50.141 1.00 39.25 334 PRO A CA 1
ATOM 2509 C C . PRO A 1 334 ? 45.122 -3.611 -50.945 1.00 39.25 334 PRO A C 1
ATOM 2511 O O . PRO A 1 334 ? 46.245 -4.013 -51.194 1.00 39.25 334 PRO A O 1
ATOM 2514 N N . GLU A 1 335 ? 44.727 -2.380 -51.277 1.00 29.31 335 GLU A N 1
ATOM 2515 C CA . GLU A 1 335 ? 45.561 -1.165 -51.175 1.00 29.31 335 GLU A CA 1
ATOM 2516 C C . GLU A 1 335 ? 44.743 0.058 -51.640 1.00 29.31 335 GLU A C 1
ATOM 2518 O O . GLU A 1 335 ? 44.008 0.012 -52.625 1.00 29.31 335 GLU A O 1
ATOM 2523 N N . ARG A 1 336 ? 44.787 1.140 -50.852 1.00 35.50 336 ARG A N 1
ATOM 2524 C CA . ARG A 1 336 ? 44.074 2.414 -51.095 1.00 35.50 336 ARG A CA 1
ATOM 2525 C C . ARG A 1 336 ? 44.838 3.263 -52.135 1.00 35.50 336 ARG A C 1
ATOM 2527 O O . ARG A 1 336 ? 46.057 3.152 -52.200 1.00 35.50 336 ARG A O 1
ATOM 2534 N N . PRO A 1 337 ? 44.160 4.169 -52.873 1.00 35.03 337 PRO A N 1
ATOM 2535 C CA . PRO A 1 337 ? 43.883 5.512 -52.346 1.00 35.03 337 PRO A CA 1
ATOM 2536 C C . PRO A 1 337 ? 42.400 5.902 -52.464 1.00 35.03 337 PRO A C 1
ATOM 2538 O O . PRO A 1 337 ? 41.792 5.910 -53.532 1.00 35.03 337 PRO A O 1
ATOM 2541 N N . PHE A 1 338 ? 41.827 6.241 -51.312 1.00 43.12 338 PHE A N 1
ATOM 2542 C CA . PHE A 1 338 ? 40.443 6.644 -51.081 1.00 43.12 338 PHE A CA 1
ATOM 2543 C C . PHE A 1 338 ? 40.407 8.179 -51.049 1.00 43.12 338 PHE A C 1
ATOM 2545 O O . PHE A 1 338 ? 40.911 8.741 -50.084 1.00 43.12 338 PHE A O 1
ATOM 2552 N N . LEU A 1 339 ? 39.878 8.833 -52.093 1.00 37.41 339 LEU A N 1
ATOM 2553 C CA . LEU A 1 339 ? 39.215 10.157 -52.020 1.00 37.41 339 LEU A CA 1
ATOM 2554 C C . LEU A 1 339 ? 38.662 10.672 -53.367 1.00 37.41 339 LEU A C 1
ATOM 2556 O O . LEU A 1 339 ? 37.858 11.589 -53.348 1.00 37.41 339 LEU A O 1
ATOM 2560 N N . ALA A 1 340 ? 38.963 10.048 -54.515 1.00 33.56 340 ALA A N 1
ATOM 2561 C CA . ALA A 1 340 ? 38.445 10.498 -55.823 1.00 33.56 340 ALA A CA 1
ATOM 2562 C C . ALA A 1 340 ? 37.200 9.739 -56.352 1.00 33.56 340 ALA A C 1
ATOM 2564 O O . ALA A 1 340 ? 36.668 10.084 -57.398 1.00 33.56 340 ALA A O 1
ATOM 2565 N N . ILE A 1 341 ? 36.710 8.703 -55.654 1.00 38.03 341 ILE A N 1
ATOM 2566 C CA . ILE A 1 341 ? 35.557 7.883 -56.109 1.00 38.03 341 ILE A CA 1
ATOM 2567 C C . ILE A 1 341 ? 34.258 8.225 -55.352 1.00 38.03 341 ILE A C 1
ATOM 2569 O O . ILE A 1 341 ? 33.168 7.844 -55.781 1.00 38.03 341 ILE A O 1
ATOM 2573 N N . LEU A 1 342 ? 34.339 8.979 -54.247 1.00 32.97 342 LEU A N 1
ATOM 2574 C CA . LEU A 1 342 ? 33.150 9.346 -53.471 1.00 32.97 342 LEU A CA 1
ATOM 2575 C C . LEU A 1 342 ? 32.290 10.415 -54.175 1.00 32.97 342 LEU A C 1
ATOM 2577 O O . LEU A 1 342 ? 31.079 10.422 -53.984 1.00 32.97 342 LEU A O 1
ATOM 2581 N N . GLU A 1 343 ? 32.875 11.238 -55.052 1.00 36.28 343 GLU A N 1
ATOM 2582 C CA . GLU A 1 343 ? 32.127 12.238 -55.835 1.00 36.28 343 GLU A CA 1
ATOM 2583 C C . GLU A 1 343 ? 31.418 11.644 -57.067 1.00 36.28 343 GLU A C 1
ATOM 2585 O O . GLU A 1 343 ? 30.389 12.164 -57.489 1.00 36.28 343 GLU A O 1
ATOM 2590 N N . ALA A 1 344 ? 31.863 10.497 -57.594 1.00 37.31 344 ALA A N 1
ATOM 2591 C CA . ALA A 1 344 ? 31.250 9.894 -58.785 1.00 37.31 344 ALA A CA 1
ATOM 2592 C C . ALA A 1 344 ? 29.996 9.042 -58.486 1.00 37.31 344 ALA A C 1
ATOM 2594 O O . ALA A 1 344 ? 29.128 8.902 -59.338 1.00 37.31 344 ALA A O 1
ATOM 2595 N N . LYS A 1 345 ? 29.843 8.487 -57.271 1.00 38.88 345 LYS A N 1
ATOM 2596 C CA . LYS A 1 345 ? 28.710 7.587 -56.940 1.00 38.88 345 LYS A CA 1
ATOM 2597 C C . LYS A 1 345 ? 27.473 8.272 -56.351 1.00 38.88 345 LYS A C 1
ATOM 2599 O O . LYS A 1 345 ? 26.445 7.611 -56.188 1.00 38.88 345 LYS A O 1
ATOM 2604 N N . VAL A 1 346 ? 27.556 9.563 -56.029 1.00 39.69 346 VAL A N 1
ATOM 2605 C CA . VAL A 1 346 ? 26.393 10.369 -55.613 1.00 39.69 346 VAL A CA 1
ATOM 2606 C C . VAL A 1 346 ? 25.694 10.969 -56.839 1.00 39.69 346 VAL A C 1
ATOM 2608 O O . VAL A 1 346 ? 24.467 10.960 -56.891 1.00 39.69 346 VAL A O 1
ATOM 2611 N N . ALA A 1 347 ? 26.450 11.362 -57.870 1.00 37.56 347 ALA A N 1
ATOM 2612 C CA . ALA A 1 347 ? 25.910 11.899 -59.120 1.00 37.56 347 ALA A CA 1
ATOM 2613 C C . ALA A 1 347 ? 25.053 10.876 -59.897 1.00 37.56 347 ALA A C 1
ATOM 2615 O O . ALA A 1 347 ? 23.926 11.187 -60.277 1.00 37.56 347 ALA A O 1
ATOM 2616 N N . ASP A 1 348 ? 25.507 9.622 -60.025 1.00 41.56 348 ASP A N 1
ATOM 2617 C CA . ASP A 1 348 ? 24.769 8.580 -60.766 1.00 41.56 348 ASP A CA 1
ATOM 2618 C C . ASP A 1 348 ? 23.444 8.169 -60.100 1.00 41.56 348 ASP A C 1
ATOM 2620 O O . ASP A 1 348 ? 22.503 7.739 -60.770 1.00 41.56 348 ASP A O 1
ATOM 2624 N N . LYS A 1 349 ? 23.334 8.312 -58.771 1.00 40.72 349 LYS A N 1
ATOM 2625 C CA . LYS A 1 349 ? 22.088 8.027 -58.042 1.00 40.72 349 LYS A CA 1
ATOM 2626 C C . LYS A 1 349 ? 21.102 9.193 -58.081 1.00 40.72 349 LYS A C 1
ATOM 2628 O O . LYS A 1 349 ? 19.903 8.939 -58.075 1.00 40.72 349 LYS A O 1
ATOM 2633 N N . ILE A 1 350 ? 21.586 10.432 -58.162 1.00 43.62 350 ILE A N 1
ATOM 2634 C CA . ILE A 1 350 ? 20.744 11.622 -58.348 1.00 43.62 350 ILE A CA 1
ATOM 2635 C C . ILE A 1 350 ? 20.170 11.639 -59.770 1.00 43.62 350 ILE A C 1
ATOM 2637 O O . ILE A 1 350 ? 18.960 11.773 -59.923 1.00 43.62 350 ILE A O 1
ATOM 2641 N N . GLN A 1 351 ? 20.982 11.336 -60.789 1.00 42.88 351 GLN A N 1
ATOM 2642 C CA . GLN A 1 351 ? 20.515 11.249 -62.177 1.00 42.88 351 GLN A CA 1
ATOM 2643 C C . GLN A 1 351 ? 19.465 10.140 -62.381 1.00 42.88 351 GLN A C 1
ATOM 2645 O O . GLN A 1 351 ? 18.526 10.294 -63.159 1.00 42.88 351 GLN A O 1
ATOM 2650 N N . LEU A 1 352 ? 19.587 9.015 -61.664 1.00 44.56 352 LEU A N 1
ATOM 2651 C CA . LEU A 1 352 ? 18.592 7.938 -61.696 1.00 44.56 352 LEU A CA 1
ATOM 2652 C C . LEU A 1 352 ? 17.253 8.369 -61.071 1.00 44.56 352 LEU A C 1
ATOM 2654 O O . LEU A 1 352 ? 16.200 7.968 -61.558 1.00 44.56 352 LEU A O 1
ATOM 2658 N N . ILE A 1 353 ? 17.294 9.196 -60.023 1.00 44.81 353 ILE A N 1
ATOM 2659 C CA . ILE A 1 353 ? 16.107 9.731 -59.343 1.00 44.81 353 ILE A CA 1
ATOM 2660 C C . ILE A 1 353 ? 15.430 10.814 -60.196 1.00 44.81 353 ILE A C 1
ATOM 2662 O O . ILE A 1 353 ? 14.210 10.788 -60.337 1.00 44.81 353 ILE A O 1
ATOM 2666 N N . GLU A 1 354 ? 16.196 11.698 -60.837 1.00 45.72 354 GLU A N 1
ATOM 2667 C CA . GLU A 1 354 ? 15.673 12.705 -61.774 1.00 45.72 354 GLU A CA 1
ATOM 2668 C C . GLU A 1 354 ? 15.022 12.048 -63.003 1.00 45.72 354 GLU A C 1
ATOM 2670 O O . GLU A 1 354 ? 13.874 12.344 -63.330 1.00 45.72 354 GLU A O 1
ATOM 2675 N N . ASN A 1 355 ? 15.665 11.030 -63.588 1.00 46.88 355 ASN A N 1
ATOM 2676 C CA . ASN A 1 355 ? 15.103 10.259 -64.704 1.00 46.88 355 ASN A CA 1
ATOM 2677 C C . ASN A 1 355 ? 13.841 9.454 -64.319 1.00 46.88 355 ASN A C 1
ATOM 2679 O O . ASN A 1 355 ? 13.026 9.115 -65.182 1.00 46.88 355 ASN A O 1
ATOM 2683 N N . MET A 1 356 ? 13.679 9.095 -63.040 1.00 43.56 356 MET A N 1
ATOM 2684 C CA . MET A 1 356 ? 12.461 8.456 -62.528 1.00 43.56 356 MET A CA 1
ATOM 2685 C C . MET A 1 356 ? 11.337 9.472 -62.298 1.00 43.56 356 MET A C 1
ATOM 2687 O O . MET A 1 356 ? 10.180 9.144 -62.552 1.00 43.56 356 MET A O 1
ATOM 2691 N N . LEU A 1 357 ? 11.661 10.695 -61.871 1.00 44.97 357 LEU A N 1
ATOM 2692 C CA . LEU A 1 357 ? 10.699 11.787 -61.692 1.00 44.97 357 LEU A CA 1
ATOM 2693 C C . LEU A 1 357 ? 10.164 12.309 -63.035 1.00 44.97 357 LEU A C 1
ATOM 2695 O O . LEU A 1 357 ? 8.958 12.524 -63.154 1.00 44.97 357 LEU A O 1
ATOM 2699 N N . ASP A 1 358 ? 11.006 12.393 -64.068 1.00 46.22 358 ASP A N 1
ATOM 2700 C CA . ASP A 1 358 ? 10.572 12.772 -65.420 1.00 46.22 358 ASP A CA 1
ATOM 2701 C C . ASP A 1 358 ? 9.643 11.720 -66.050 1.00 46.22 358 ASP A C 1
ATOM 2703 O O . ASP A 1 358 ? 8.623 12.066 -66.647 1.00 46.22 358 ASP A O 1
ATOM 2707 N N . LYS A 1 359 ? 9.897 10.423 -65.818 1.00 46.06 359 LYS A N 1
ATOM 2708 C CA . LYS A 1 359 ? 8.995 9.334 -66.247 1.00 46.06 359 LYS A CA 1
ATOM 2709 C C . LYS A 1 359 ? 7.662 9.315 -65.500 1.00 46.06 359 LYS A C 1
ATOM 2711 O O . LYS A 1 359 ? 6.644 8.923 -66.070 1.00 46.06 359 LYS A O 1
ATOM 2716 N N . VAL A 1 360 ? 7.653 9.734 -64.234 1.00 45.00 360 VAL A N 1
ATOM 2717 C CA . VAL A 1 360 ? 6.416 9.919 -63.459 1.00 45.00 360 VAL A CA 1
ATOM 2718 C C . VAL A 1 360 ? 5.625 11.119 -63.992 1.00 45.00 360 VAL A C 1
ATOM 2720 O O . VAL A 1 360 ? 4.403 11.035 -64.080 1.00 45.00 360 VAL A O 1
ATOM 2723 N N . ASN A 1 361 ? 6.296 12.184 -64.443 1.00 40.94 361 ASN A N 1
ATOM 2724 C CA . ASN A 1 361 ? 5.662 13.333 -65.099 1.00 40.94 361 ASN A CA 1
ATOM 2725 C C . ASN A 1 361 ? 5.090 12.995 -66.490 1.00 40.94 361 ASN A C 1
ATOM 2727 O O . ASN A 1 361 ? 3.982 13.422 -66.813 1.00 40.94 361 ASN A O 1
ATOM 2731 N N . GLU A 1 362 ? 5.774 12.172 -67.291 1.00 44.56 362 GLU A N 1
ATOM 2732 C CA . GLU A 1 362 ? 5.245 11.689 -68.579 1.00 44.56 362 GLU A CA 1
ATOM 2733 C C . GLU A 1 362 ? 4.011 10.783 -68.406 1.00 44.56 362 GLU A C 1
ATOM 2735 O O . GLU A 1 362 ? 3.065 10.861 -69.192 1.00 44.56 362 GLU A O 1
ATOM 2740 N N . MET A 1 363 ? 3.959 9.981 -67.333 1.00 42.84 363 MET A N 1
ATOM 2741 C CA . MET A 1 363 ? 2.787 9.164 -66.986 1.00 42.84 363 MET A CA 1
ATOM 2742 C C . MET A 1 363 ? 1.567 9.985 -66.531 1.00 42.84 363 MET A C 1
ATOM 2744 O O . MET A 1 363 ? 0.445 9.483 -66.595 1.00 42.84 363 MET A O 1
ATOM 2748 N N . ILE A 1 364 ? 1.750 11.241 -66.108 1.00 44.59 364 ILE A N 1
ATOM 2749 C CA . ILE A 1 364 ? 0.669 12.140 -65.663 1.00 44.59 364 ILE A CA 1
ATOM 2750 C C . ILE A 1 364 ? -0.043 12.824 -66.850 1.00 44.59 364 ILE A C 1
ATOM 2752 O O . ILE A 1 364 ? -1.210 13.199 -66.731 1.00 44.59 364 ILE A O 1
ATOM 2756 N N . ILE A 1 365 ? 0.598 12.931 -68.020 1.00 47.66 365 ILE A N 1
ATOM 2757 C CA . ILE A 1 365 ? 0.032 13.606 -69.208 1.00 47.66 365 ILE A CA 1
ATOM 2758 C C . ILE A 1 365 ? -0.859 12.661 -70.050 1.00 47.66 365 ILE A C 1
ATOM 2760 O O . ILE A 1 365 ? -1.732 13.111 -70.794 1.00 47.66 365 ILE A O 1
ATOM 2764 N N . GLY A 1 366 ? -0.724 11.341 -69.887 1.00 46.38 366 GLY A N 1
ATOM 2765 C CA . GLY A 1 366 ? -1.577 10.330 -70.525 1.00 46.38 366 GLY A CA 1
ATOM 2766 C C . GLY A 1 366 ? -2.828 10.023 -69.702 1.00 46.38 366 GLY A C 1
ATOM 2767 O O . GLY A 1 366 ? -2.856 9.050 -68.956 1.00 46.38 366 GLY A O 1
ATOM 2768 N N . GLY A 1 367 ? -3.852 10.873 -69.812 1.00 45.34 367 GLY A N 1
ATOM 2769 C CA . GLY A 1 367 ? -5.062 10.847 -68.984 1.00 45.34 367 GLY A CA 1
ATOM 2770 C C . GLY A 1 367 ? -5.672 9.461 -68.720 1.00 45.34 367 GLY A C 1
ATOM 2771 O O . GLY A 1 367 ? -6.078 8.756 -69.640 1.00 45.34 367 GLY A O 1
ATOM 2772 N N . GLY A 1 368 ? -5.814 9.116 -67.433 1.00 43.66 368 GLY A N 1
ATOM 2773 C CA . GLY A 1 368 ? -6.583 7.943 -67.014 1.00 43.66 368 GLY A CA 1
ATOM 2774 C C . GLY A 1 368 ? -6.315 7.412 -65.603 1.00 43.66 368 GLY A C 1
ATOM 2775 O O . GLY A 1 368 ? -6.001 6.239 -65.486 1.00 43.66 368 GLY A O 1
ATOM 2776 N N . MET A 1 369 ? -6.433 8.240 -64.549 1.00 41.50 369 MET A N 1
ATOM 2777 C CA . MET A 1 369 ? -6.831 7.866 -63.161 1.00 41.50 369 MET A CA 1
ATOM 2778 C C . MET A 1 369 ? -6.551 9.017 -62.167 1.00 41.50 369 MET A C 1
ATOM 2780 O O . MET A 1 369 ? -5.837 8.875 -61.178 1.00 41.50 369 MET A O 1
ATOM 2784 N N . ALA A 1 370 ? -7.143 10.192 -62.393 1.00 39.66 370 ALA A N 1
ATOM 2785 C CA . ALA A 1 370 ? -6.947 11.353 -61.511 1.00 39.66 370 ALA A CA 1
ATOM 2786 C C . ALA A 1 370 ? -7.647 11.231 -60.133 1.00 39.66 370 ALA A C 1
ATOM 2788 O O . ALA A 1 370 ? -7.386 12.023 -59.232 1.00 39.66 370 ALA A O 1
ATOM 2789 N N . PHE A 1 371 ? -8.516 10.233 -59.928 1.00 39.41 371 PHE A N 1
ATOM 2790 C CA . PHE A 1 371 ? -9.335 10.121 -58.711 1.00 39.41 371 PHE A CA 1
ATOM 2791 C C . PHE A 1 371 ? -8.688 9.307 -57.575 1.00 39.41 371 PHE A C 1
ATOM 2793 O O . PHE A 1 371 ? -9.036 9.489 -56.408 1.00 39.41 371 PHE A O 1
ATOM 2800 N N . THR A 1 372 ? -7.726 8.432 -57.885 1.00 40.41 372 THR A N 1
ATOM 2801 C CA . THR A 1 372 ? -7.064 7.573 -56.884 1.00 40.41 372 THR A CA 1
ATOM 2802 C C . THR A 1 372 ? -5.851 8.266 -56.254 1.00 40.41 372 THR A C 1
ATOM 2804 O O . THR A 1 372 ? -5.594 8.090 -55.068 1.00 40.41 372 THR A O 1
ATOM 2807 N N . PHE A 1 373 ? -5.157 9.130 -57.006 1.00 37.94 373 PHE A N 1
ATOM 2808 C CA . PHE A 1 373 ? -3.968 9.858 -56.539 1.00 37.94 373 PHE A CA 1
ATOM 2809 C C . PHE A 1 373 ? -4.316 11.039 -55.610 1.00 37.94 373 PHE A C 1
ATOM 2811 O O . PHE A 1 373 ? -3.645 11.256 -54.603 1.00 37.94 373 PHE A O 1
ATOM 2818 N N . LEU A 1 374 ? -5.439 11.732 -55.859 1.00 38.91 374 LEU A N 1
ATOM 2819 C CA . LEU A 1 374 ? -5.927 12.811 -54.985 1.00 38.91 374 LEU A CA 1
ATOM 2820 C C . LEU A 1 374 ? -6.353 12.303 -53.593 1.00 38.91 374 LEU A C 1
ATOM 2822 O O . LEU A 1 374 ? -6.214 13.007 -52.597 1.00 38.91 374 LEU A O 1
ATOM 2826 N N . LYS A 1 375 ? -6.835 11.055 -53.503 1.00 40.03 375 LYS A N 1
ATOM 2827 C CA . LYS A 1 375 ? -7.203 10.403 -52.233 1.00 40.03 375 LYS A CA 1
ATOM 2828 C C . LYS A 1 375 ? -5.984 10.027 -51.384 1.00 40.03 375 LYS A C 1
ATOM 2830 O O . LYS A 1 375 ? -6.089 9.995 -50.163 1.00 40.03 375 LYS A O 1
ATOM 2835 N N . VAL A 1 376 ? -4.844 9.760 -52.024 1.00 38.84 376 VAL A N 1
ATOM 2836 C CA . VAL A 1 376 ? -3.568 9.474 -51.348 1.00 38.84 376 VAL A CA 1
ATOM 2837 C C . VAL A 1 376 ? -2.917 10.771 -50.858 1.00 38.84 376 VAL A C 1
ATOM 2839 O O . VAL A 1 376 ? -2.455 10.816 -49.722 1.00 38.84 376 VAL A O 1
ATOM 2842 N N . LEU A 1 377 ? -2.977 11.849 -51.649 1.00 36.53 377 LEU A N 1
ATOM 2843 C CA . LEU A 1 377 ? -2.464 13.168 -51.254 1.00 36.53 377 LEU A CA 1
ATOM 2844 C C . LEU A 1 377 ? -3.287 13.821 -50.128 1.00 36.53 377 LEU A C 1
ATOM 2846 O O . LEU A 1 377 ? -2.701 14.299 -49.159 1.00 36.53 377 LEU A O 1
ATOM 2850 N N . ASN A 1 378 ? -4.623 13.736 -50.160 1.00 36.97 378 ASN A N 1
ATOM 2851 C CA . ASN A 1 378 ? -5.463 14.240 -49.060 1.00 36.97 378 ASN A CA 1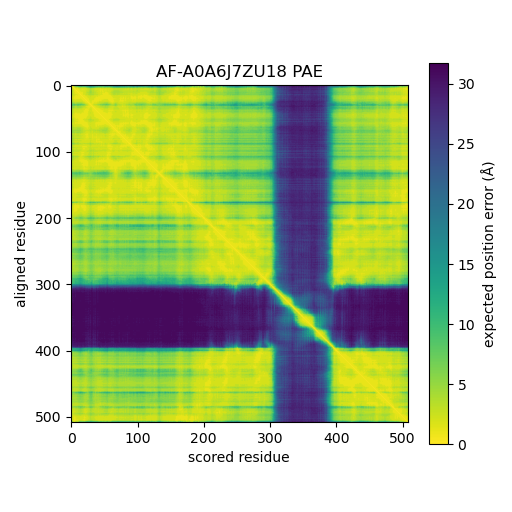
ATOM 2852 C C . ASN A 1 378 ? -5.291 13.441 -47.751 1.00 36.97 378 ASN A C 1
ATOM 2854 O O . ASN A 1 378 ? -5.507 13.982 -46.669 1.00 36.97 378 ASN A O 1
ATOM 2858 N N . ASN A 1 379 ? -4.856 12.176 -47.823 1.00 37.91 379 ASN A N 1
ATOM 2859 C CA . ASN A 1 379 ? -4.468 11.396 -46.641 1.00 37.91 379 ASN A CA 1
ATOM 2860 C C . ASN A 1 379 ? -3.053 11.731 -46.131 1.00 37.91 379 ASN A C 1
ATOM 2862 O O . ASN A 1 379 ? -2.731 11.375 -45.001 1.00 37.91 379 ASN A O 1
ATOM 2866 N N . MET A 1 380 ? -2.216 12.411 -46.924 1.00 31.56 380 MET A N 1
ATOM 2867 C CA . MET A 1 380 ? -0.888 12.878 -46.507 1.00 31.56 380 MET A CA 1
ATOM 2868 C C . MET A 1 380 ? -0.919 14.271 -45.864 1.00 31.56 380 MET A C 1
ATOM 2870 O O . MET A 1 380 ? -0.135 14.520 -44.951 1.00 31.56 380 MET A O 1
ATOM 2874 N N . GLU A 1 381 ? -1.846 15.157 -46.244 1.00 30.78 381 GLU A N 1
ATOM 2875 C CA . GLU A 1 381 ? -2.017 16.455 -45.561 1.00 30.78 381 GLU A CA 1
ATOM 2876 C C . GLU A 1 381 ? -2.572 16.306 -44.133 1.00 30.78 381 GLU A C 1
ATOM 2878 O O . GLU A 1 381 ? -2.191 17.064 -43.241 1.00 30.78 381 GLU A O 1
ATOM 2883 N N . GLY A 1 382 ? -3.371 15.266 -43.864 1.00 31.30 382 GLY A N 1
ATOM 2884 C CA . GLY A 1 382 ? -3.838 14.930 -42.510 1.00 31.30 382 GLY A CA 1
ATOM 2885 C C . GLY A 1 382 ? -2.745 14.407 -41.565 1.00 31.30 382 GLY A C 1
ATOM 2886 O O . GLY A 1 382 ? -2.956 14.358 -40.356 1.00 31.30 382 GLY A O 1
ATOM 2887 N N . ILE A 1 383 ? -1.572 14.040 -42.093 1.00 32.84 383 ILE A N 1
ATOM 2888 C CA . ILE A 1 383 ? -0.422 13.544 -41.315 1.00 32.84 383 ILE A CA 1
ATOM 2889 C C . ILE A 1 383 ? 0.530 14.695 -40.929 1.00 32.84 383 ILE A C 1
ATOM 2891 O O . ILE A 1 383 ? 1.336 14.550 -40.014 1.00 32.84 383 ILE A O 1
ATOM 2895 N N . LEU A 1 384 ? 0.399 15.872 -41.552 1.00 29.08 384 LEU A N 1
ATOM 2896 C CA . LEU A 1 384 ? 1.286 17.022 -41.333 1.00 29.08 384 LEU A CA 1
ATOM 2897 C C . LEU A 1 384 ? 0.780 18.038 -40.294 1.00 29.08 384 LEU A C 1
ATOM 2899 O O . LEU A 1 384 ? 1.436 19.050 -40.055 1.00 29.08 384 LEU A O 1
ATOM 2903 N N . GLN A 1 385 ? -0.327 17.754 -39.605 1.00 29.55 385 GLN A N 1
ATOM 2904 C CA . GLN A 1 385 ? -0.741 18.493 -38.407 1.00 29.55 385 GLN A CA 1
ATOM 2905 C C . GLN A 1 385 ? -0.543 17.652 -37.145 1.00 29.55 385 GLN A C 1
ATOM 2907 O O . GLN A 1 385 ? -1.500 17.259 -36.493 1.00 29.55 385 GLN A O 1
ATOM 2912 N N . ASN A 1 386 ? 0.712 17.379 -36.790 1.00 29.56 386 ASN A N 1
ATOM 2913 C CA . ASN A 1 386 ? 1.113 17.190 -35.397 1.00 29.56 386 ASN A CA 1
ATOM 2914 C C . ASN A 1 386 ? 2.583 17.585 -35.242 1.00 29.56 386 ASN A C 1
ATOM 2916 O O . ASN A 1 386 ? 3.460 17.136 -35.975 1.00 29.56 386 ASN A O 1
ATOM 2920 N N . ALA A 1 387 ? 2.815 18.506 -34.315 1.00 27.33 387 ALA A N 1
ATOM 2921 C CA . ALA A 1 387 ? 4.088 19.155 -34.079 1.00 27.33 387 ALA A CA 1
ATOM 2922 C C . ALA A 1 387 ? 5.191 18.164 -33.661 1.00 27.33 387 ALA A C 1
ATOM 2924 O O . ALA A 1 387 ? 4.967 17.289 -32.831 1.00 27.33 387 ALA A O 1
ATOM 2925 N N . ALA A 1 388 ? 6.380 18.374 -34.233 1.00 33.91 388 ALA A N 1
ATOM 2926 C CA . ALA A 1 388 ? 7.707 17.988 -33.748 1.00 33.91 388 ALA A CA 1
ATOM 2927 C C . ALA A 1 388 ? 7.825 16.646 -32.995 1.00 33.91 388 ALA A C 1
ATOM 2929 O O . ALA A 1 388 ? 7.873 16.611 -31.768 1.00 33.91 388 ALA A O 1
ATOM 2930 N N . VAL A 1 389 ? 8.030 15.555 -33.737 1.00 31.06 389 VAL A N 1
ATOM 2931 C CA . VAL A 1 389 ? 8.685 14.352 -33.203 1.00 31.06 389 VAL A CA 1
ATOM 2932 C C . VAL A 1 389 ? 9.842 14.006 -34.137 1.00 31.06 389 VAL A C 1
ATOM 2934 O O . VAL A 1 389 ? 9.632 13.674 -35.302 1.00 31.06 389 VAL A O 1
ATOM 2937 N N . GLY A 1 390 ? 11.072 14.177 -33.651 1.00 36.06 390 GLY A N 1
ATOM 2938 C CA . GLY A 1 390 ? 12.288 13.875 -34.401 1.00 36.06 390 GLY A CA 1
ATOM 2939 C C . GLY A 1 390 ? 12.439 12.371 -34.631 1.00 36.06 390 GLY A C 1
ATOM 2940 O O . GLY A 1 390 ? 12.230 11.569 -33.724 1.00 36.06 390 GLY A O 1
ATOM 2941 N N . GLN A 1 391 ? 12.810 11.983 -35.851 1.00 31.95 391 GLN A N 1
ATOM 2942 C CA . GLN A 1 391 ? 13.310 10.639 -36.132 1.00 31.95 391 GLN A CA 1
ATOM 2943 C C . GLN A 1 391 ? 14.756 10.539 -35.639 1.00 31.95 391 GLN A C 1
ATOM 2945 O O . GLN A 1 391 ? 15.592 11.360 -36.015 1.00 31.95 391 GLN A O 1
ATOM 2950 N N . ALA A 1 392 ? 15.062 9.523 -34.834 1.00 35.84 392 ALA A N 1
ATOM 2951 C CA . ALA A 1 392 ? 16.433 9.173 -34.488 1.00 35.84 392 ALA A CA 1
ATOM 2952 C C . ALA A 1 392 ? 16.596 7.650 -34.472 1.00 35.84 392 ALA A C 1
ATOM 2954 O O . ALA A 1 392 ? 15.900 6.948 -33.744 1.00 35.84 392 ALA A O 1
ATOM 2955 N N . THR A 1 393 ? 17.539 7.156 -35.270 1.00 38.75 393 THR A N 1
ATOM 2956 C CA . THR A 1 393 ? 18.137 5.825 -35.144 1.00 38.75 393 THR A CA 1
ATOM 2957 C C . THR A 1 393 ? 19.542 6.023 -34.606 1.00 38.75 393 THR A C 1
ATOM 2959 O O . THR A 1 393 ? 20.335 6.704 -35.257 1.00 38.75 393 THR A O 1
ATOM 2962 N N . VAL A 1 394 ? 19.872 5.444 -33.450 1.00 42.31 394 VAL A N 1
ATOM 2963 C CA . VAL A 1 394 ? 21.273 5.390 -33.018 1.00 42.31 394 VAL A CA 1
ATOM 2964 C C . VAL A 1 394 ? 21.757 3.951 -32.962 1.00 42.31 394 VAL A C 1
ATOM 2966 O O . VAL A 1 394 ? 21.280 3.120 -32.186 1.00 42.31 394 VAL A O 1
ATOM 2969 N N . GLU A 1 395 ? 22.710 3.684 -33.853 1.00 47.41 395 GLU A N 1
ATOM 2970 C CA . GLU A 1 395 ? 23.340 2.398 -34.148 1.00 47.41 395 GLU A CA 1
ATOM 2971 C C . GLU A 1 395 ? 24.439 2.000 -33.133 1.00 47.41 395 GLU A C 1
ATOM 2973 O O . GLU A 1 395 ? 25.238 1.119 -33.423 1.00 47.41 395 GLU A O 1
ATOM 2978 N N . SER A 1 396 ? 24.460 2.596 -31.931 1.00 55.41 396 SER A N 1
ATOM 2979 C CA . SER A 1 396 ? 25.454 2.300 -30.882 1.00 55.41 396 SER A CA 1
ATOM 2980 C C . SER A 1 396 ? 24.880 2.243 -29.454 1.00 55.41 396 SER A C 1
ATOM 2982 O O . SER A 1 396 ? 25.606 2.467 -28.495 1.00 55.41 396 SER A O 1
ATOM 2984 N N . GLY A 1 397 ? 23.583 1.966 -29.271 1.00 69.88 397 GLY A N 1
ATOM 2985 C CA . GLY A 1 397 ? 22.928 2.043 -27.957 1.00 69.88 397 GLY A CA 1
ATOM 2986 C C . GLY A 1 397 ? 22.440 3.462 -27.667 1.00 69.88 397 GLY A C 1
ATOM 2987 O O . GLY A 1 397 ? 22.041 4.173 -28.589 1.00 69.88 397 GLY A O 1
ATOM 2988 N N . ILE A 1 398 ? 22.412 3.884 -26.401 1.00 78.69 398 ILE A N 1
ATOM 2989 C CA . ILE A 1 398 ? 22.003 5.252 -26.046 1.00 78.69 398 ILE A CA 1
ATOM 2990 C C . ILE A 1 398 ? 23.220 6.187 -26.177 1.00 78.69 398 ILE A C 1
ATOM 2992 O O . ILE A 1 398 ? 24.217 5.960 -25.487 1.00 78.69 398 ILE A O 1
ATOM 2996 N N . PRO A 1 399 ? 23.143 7.261 -26.992 1.00 78.75 399 PRO A N 1
ATOM 2997 C CA . PRO A 1 399 ? 24.242 8.210 -27.167 1.00 78.75 399 PRO A CA 1
ATOM 2998 C C . PRO A 1 399 ? 24.717 8.845 -25.862 1.00 78.75 399 PRO A C 1
ATOM 3000 O O . PRO A 1 399 ? 23.917 9.121 -24.963 1.00 78.75 399 PRO A O 1
ATOM 3003 N N . ALA A 1 400 ? 25.998 9.213 -25.810 1.00 79.31 400 ALA A N 1
ATOM 3004 C CA . ALA A 1 400 ? 26.516 10.091 -24.765 1.00 79.31 400 ALA A CA 1
ATOM 3005 C C . ALA A 1 400 ? 25.684 11.388 -24.672 1.00 79.31 400 ALA A C 1
ATOM 3007 O O . ALA A 1 400 ? 25.339 11.996 -25.684 1.00 79.31 400 ALA A O 1
ATOM 3008 N N . GLY A 1 401 ? 25.338 11.798 -23.450 1.00 79.81 401 GLY A N 1
ATOM 3009 C CA . GLY A 1 401 ? 24.488 12.964 -23.193 1.00 79.81 401 GLY A CA 1
ATOM 3010 C C . GLY A 1 401 ? 22.981 12.685 -23.245 1.00 79.81 401 GLY A C 1
ATOM 3011 O O . GLY A 1 401 ? 22.234 13.397 -22.585 1.00 79.81 401 GLY A O 1
ATOM 3012 N N . SER A 1 402 ? 22.531 11.630 -23.932 1.00 87.25 402 SER A N 1
ATOM 3013 C CA . SER A 1 402 ? 21.125 11.193 -23.925 1.00 87.25 402 SER A CA 1
ATOM 3014 C C . SER A 1 402 ? 20.854 10.175 -22.815 1.00 87.25 402 SER A C 1
ATOM 3016 O O . SER A 1 402 ? 21.763 9.487 -22.355 1.00 87.25 402 SER A O 1
ATOM 3018 N N . MET A 1 403 ? 19.598 10.036 -22.397 1.00 91.31 403 MET A N 1
ATOM 3019 C CA . MET A 1 403 ? 19.163 9.051 -21.400 1.00 91.31 403 MET A CA 1
ATOM 3020 C C . MET A 1 403 ? 17.847 8.397 -21.800 1.00 91.31 403 MET A C 1
ATOM 3022 O O . MET A 1 403 ? 16.989 9.048 -22.387 1.00 91.31 403 MET A O 1
ATOM 3026 N N . GLY A 1 404 ? 17.675 7.117 -21.485 1.00 93.00 404 GLY A N 1
ATOM 3027 C CA . GLY A 1 404 ? 16.412 6.415 -21.678 1.00 93.00 404 GLY A CA 1
ATOM 3028 C C . GLY A 1 404 ? 15.409 6.781 -20.583 1.00 93.00 404 GLY A C 1
ATOM 3029 O O . GLY A 1 404 ? 15.734 6.737 -19.396 1.00 93.00 404 GLY A O 1
ATOM 3030 N N . LEU A 1 405 ? 14.197 7.155 -20.989 1.00 94.06 405 LEU A N 1
ATOM 3031 C CA . LEU A 1 405 ? 13.155 7.680 -20.098 1.00 94.06 405 LEU A CA 1
ATOM 3032 C C . LEU A 1 405 ? 11.831 6.914 -20.199 1.00 94.06 405 LEU A C 1
ATOM 3034 O O . LEU A 1 405 ? 11.019 6.996 -19.281 1.00 94.06 405 LEU A O 1
ATOM 3038 N N . ASP A 1 406 ? 11.620 6.139 -21.262 1.00 96.38 406 ASP A N 1
ATOM 3039 C CA . ASP A 1 406 ? 10.483 5.222 -21.401 1.00 96.38 406 ASP A CA 1
ATOM 3040 C C . ASP A 1 406 ? 10.867 4.027 -22.286 1.00 96.38 406 ASP A C 1
ATOM 3042 O O . ASP A 1 406 ? 11.900 4.032 -22.963 1.00 96.38 406 ASP A O 1
ATOM 3046 N N . VAL A 1 407 ? 10.039 2.988 -22.286 1.00 94.81 407 VAL A N 1
ATOM 3047 C CA . VAL A 1 407 ? 10.218 1.822 -23.159 1.00 94.81 407 VAL A CA 1
ATOM 3048 C C . VAL A 1 407 ? 9.719 2.105 -24.576 1.00 94.81 407 VAL A C 1
ATOM 3050 O O . VAL A 1 407 ? 8.721 2.798 -24.770 1.00 94.81 407 VAL A O 1
ATOM 3053 N N . GLY A 1 408 ? 10.428 1.578 -25.576 1.00 93.25 408 GLY A N 1
ATOM 3054 C CA . GLY A 1 408 ? 10.104 1.757 -26.990 1.00 93.25 408 GLY A CA 1
ATOM 3055 C C . GLY A 1 408 ? 8.943 0.877 -27.464 1.00 93.25 408 GLY A C 1
ATOM 3056 O O . GLY A 1 408 ? 8.387 0.070 -26.716 1.00 93.25 408 GLY A O 1
ATOM 3057 N N . GLU A 1 409 ? 8.545 1.042 -28.726 1.00 93.69 409 GLU A N 1
ATOM 3058 C CA . GLU A 1 409 ? 7.350 0.394 -29.280 1.00 93.69 409 GLU A CA 1
ATOM 3059 C C . GLU A 1 409 ? 7.473 -1.131 -29.369 1.00 93.69 409 GLU A C 1
ATOM 3061 O O . GLU A 1 409 ? 6.493 -1.837 -29.113 1.00 93.69 409 GLU A O 1
ATOM 3066 N N . LYS A 1 410 ? 8.667 -1.659 -29.670 1.00 92.25 410 LYS A N 1
ATOM 3067 C CA . LYS A 1 410 ? 8.889 -3.113 -29.713 1.00 92.25 410 LYS A CA 1
ATOM 3068 C C . LYS A 1 410 ? 8.783 -3.713 -28.313 1.00 92.25 410 LYS A C 1
ATOM 3070 O O . LYS A 1 410 ? 8.153 -4.753 -28.127 1.00 92.25 410 LYS A O 1
ATOM 3075 N N . SER A 1 411 ? 9.348 -3.032 -27.322 1.00 95.69 411 SER A N 1
ATOM 3076 C CA . SER A 1 411 ? 9.278 -3.416 -25.912 1.00 95.69 411 SER A CA 1
ATOM 3077 C C . SER A 1 411 ? 7.848 -3.362 -25.395 1.00 95.69 411 SER A C 1
ATOM 3079 O O . SER A 1 411 ? 7.422 -4.288 -24.712 1.00 95.69 411 SER A O 1
ATOM 3081 N N . ILE A 1 412 ? 7.076 -2.336 -25.771 1.00 97.44 412 ILE A N 1
ATOM 3082 C CA . ILE A 1 412 ? 5.645 -2.241 -25.453 1.00 97.44 412 ILE A CA 1
ATOM 3083 C C . ILE A 1 412 ? 4.887 -3.459 -25.985 1.00 97.44 412 ILE A C 1
ATOM 3085 O O . ILE A 1 412 ? 4.144 -4.085 -25.228 1.00 97.44 412 ILE A O 1
ATOM 3089 N N . ALA A 1 413 ? 5.076 -3.811 -27.261 1.00 97.25 413 ALA A N 1
ATOM 3090 C CA . ALA A 1 413 ? 4.400 -4.955 -27.868 1.00 97.25 413 ALA A CA 1
ATOM 3091 C C . ALA A 1 413 ? 4.760 -6.268 -27.151 1.00 97.25 413 ALA A C 1
ATOM 3093 O O . ALA A 1 413 ? 3.873 -7.018 -26.744 1.00 97.25 413 ALA A O 1
ATOM 3094 N N . MET A 1 414 ? 6.051 -6.496 -26.905 1.00 97.12 414 MET A N 1
ATOM 3095 C CA . MET A 1 414 ? 6.539 -7.681 -26.198 1.00 97.12 414 MET A CA 1
ATOM 3096 C C . MET A 1 414 ? 6.002 -7.769 -24.762 1.00 97.12 414 MET A C 1
ATOM 3098 O O . MET A 1 414 ? 5.552 -8.828 -24.321 1.00 97.12 414 MET A O 1
ATOM 3102 N N . PHE A 1 415 ? 6.015 -6.661 -24.018 1.00 98.31 415 PHE A N 1
ATOM 3103 C CA . PHE A 1 415 ? 5.474 -6.618 -22.661 1.00 98.31 415 PHE A CA 1
ATOM 3104 C C . PHE A 1 415 ? 3.968 -6.884 -22.652 1.00 98.31 415 PHE A C 1
ATOM 3106 O O . PHE A 1 415 ? 3.491 -7.622 -21.793 1.00 98.31 415 PHE A O 1
ATOM 3113 N N . ALA A 1 416 ? 3.219 -6.349 -23.619 1.00 98.44 416 ALA A N 1
ATOM 3114 C CA . ALA A 1 416 ? 1.786 -6.600 -23.739 1.00 98.44 416 ALA A CA 1
ATOM 3115 C C . ALA A 1 416 ? 1.469 -8.085 -23.998 1.00 98.44 416 ALA A C 1
ATOM 3117 O O . ALA A 1 416 ? 0.509 -8.603 -23.427 1.00 98.44 416 ALA A O 1
ATOM 3118 N N . GLU A 1 417 ? 2.282 -8.792 -24.790 1.00 98.00 417 GLU A N 1
ATOM 3119 C CA . GLU A 1 417 ? 2.138 -10.242 -24.992 1.00 98.00 417 GLU A CA 1
ATOM 3120 C C . GLU A 1 417 ? 2.384 -11.041 -23.707 1.00 98.00 417 GLU A C 1
ATOM 3122 O O . GLU A 1 417 ? 1.611 -11.946 -23.383 1.00 98.00 417 GLU A O 1
ATOM 3127 N N . VAL A 1 418 ? 3.439 -10.698 -22.958 1.00 98.31 418 VAL A N 1
ATOM 3128 C CA . VAL A 1 418 ? 3.765 -11.332 -21.668 1.00 98.31 418 VAL A CA 1
ATOM 3129 C C . VAL A 1 418 ? 2.645 -11.101 -20.650 1.00 98.31 418 VAL A C 1
ATOM 3131 O O . VAL A 1 418 ? 2.206 -12.032 -19.976 1.00 98.31 418 VAL A O 1
ATOM 3134 N N . ILE A 1 419 ? 2.125 -9.875 -20.578 1.00 98.75 419 ILE A N 1
ATOM 3135 C CA . ILE A 1 419 ? 1.003 -9.522 -19.702 1.00 98.75 419 ILE A CA 1
ATOM 3136 C C . ILE A 1 419 ? -0.269 -10.272 -20.111 1.00 98.75 419 ILE A C 1
ATOM 3138 O O . ILE A 1 419 ? -0.967 -10.810 -19.254 1.00 98.75 419 ILE A O 1
ATOM 3142 N N . GLY A 1 420 ? -0.563 -10.346 -21.411 1.00 98.19 420 GLY A N 1
ATOM 3143 C CA . GLY A 1 420 ? -1.800 -10.930 -21.931 1.00 98.19 420 GLY A CA 1
ATOM 3144 C C . GLY A 1 420 ? -1.972 -12.427 -21.655 1.00 98.19 420 GLY A C 1
ATOM 3145 O O . GLY A 1 420 ? -3.105 -12.904 -21.616 1.00 98.19 420 GLY A O 1
ATOM 3146 N N . ARG A 1 421 ? -0.878 -13.172 -21.439 1.00 97.44 421 ARG A N 1
ATOM 3147 C CA . ARG A 1 421 ? -0.923 -14.608 -21.097 1.00 97.44 421 ARG A CA 1
ATOM 3148 C C . ARG A 1 421 ? -0.954 -14.899 -19.593 1.00 97.44 421 ARG A C 1
ATOM 3150 O O . ARG A 1 421 ? -1.231 -16.036 -19.211 1.00 97.44 421 ARG A O 1
ATOM 3157 N N . ALA A 1 422 ? -0.667 -13.912 -18.746 1.00 98.44 422 ALA A N 1
ATOM 3158 C CA . ALA A 1 422 ? -0.607 -14.099 -17.301 1.00 98.44 422 ALA A CA 1
ATOM 3159 C C . ALA A 1 422 ? -1.998 -14.355 -16.694 1.00 98.44 422 ALA A C 1
ATOM 3161 O O . ALA A 1 422 ? -3.005 -13.799 -17.132 1.00 98.44 422 ALA A O 1
ATOM 3162 N N . LYS A 1 423 ? -2.049 -15.194 -15.655 1.00 98.44 423 LYS A N 1
ATOM 3163 C CA . LYS A 1 423 ? -3.253 -15.453 -14.844 1.00 98.44 423 LYS A CA 1
ATOM 3164 C C . LYS A 1 423 ? -3.201 -14.762 -13.488 1.00 98.44 423 LYS A C 1
ATOM 3166 O O . LYS A 1 423 ? -4.236 -14.359 -12.969 1.00 98.44 423 LYS A O 1
ATOM 3171 N N . THR A 1 424 ? -1.998 -14.545 -12.965 1.00 98.56 424 THR A N 1
ATOM 3172 C CA . THR A 1 424 ? -1.758 -13.675 -11.811 1.00 98.56 424 THR A CA 1
ATOM 3173 C C . THR A 1 424 ? -0.710 -12.638 -12.190 1.00 98.56 424 THR A C 1
ATOM 3175 O O . THR A 1 424 ? 0.310 -12.987 -12.781 1.00 98.56 424 THR A O 1
ATOM 3178 N N . ILE A 1 425 ? -0.942 -11.371 -11.856 1.00 98.69 425 ILE A N 1
ATOM 3179 C CA . ILE A 1 425 ? -0.042 -10.252 -12.145 1.00 98.69 425 ILE A CA 1
ATOM 3180 C C . ILE A 1 425 ? 0.186 -9.468 -10.854 1.00 98.69 425 ILE A C 1
ATOM 3182 O O . ILE A 1 425 ? -0.768 -9.005 -10.233 1.00 98.69 425 ILE A O 1
ATOM 3186 N N . VAL A 1 426 ? 1.446 -9.270 -10.473 1.00 98.12 426 VAL A N 1
ATOM 3187 C CA . VAL A 1 426 ? 1.841 -8.289 -9.450 1.00 98.12 426 VAL A CA 1
ATOM 3188 C C . VAL A 1 426 ? 2.682 -7.217 -10.126 1.00 98.12 426 VAL A C 1
ATOM 3190 O O . VAL A 1 426 ? 3.737 -7.525 -10.674 1.00 98.12 426 VAL A O 1
ATOM 3193 N N . TRP A 1 427 ? 2.241 -5.960 -10.078 1.00 97.81 427 TRP A N 1
ATOM 3194 C CA . TRP A 1 427 ? 2.959 -4.838 -10.683 1.00 97.81 427 TRP A CA 1
ATOM 3195 C C . TRP A 1 427 ? 3.438 -3.842 -9.627 1.00 97.81 427 TRP A C 1
ATOM 3197 O O . TRP A 1 427 ? 2.634 -3.262 -8.900 1.00 97.81 427 TRP A O 1
ATOM 3207 N N . ASN A 1 428 ? 4.757 -3.640 -9.551 1.00 95.69 428 ASN A N 1
ATOM 3208 C CA . ASN A 1 428 ? 5.418 -2.703 -8.652 1.00 95.69 428 ASN A CA 1
ATOM 3209 C C . ASN A 1 428 ? 6.491 -1.866 -9.381 1.00 95.69 428 ASN A C 1
ATOM 3211 O O . ASN A 1 428 ? 7.667 -2.236 -9.458 1.00 95.69 428 ASN A O 1
ATOM 3215 N N . GLY A 1 429 ? 6.086 -0.696 -9.869 1.00 93.62 429 GLY A N 1
ATOM 3216 C CA . GLY A 1 429 ? 6.945 0.323 -10.469 1.00 93.62 429 GLY A CA 1
ATOM 3217 C C . GLY A 1 429 ? 6.709 0.482 -11.977 1.00 93.62 429 GLY A C 1
ATOM 3218 O O . GLY A 1 429 ? 6.691 -0.522 -12.693 1.00 93.62 429 GLY A O 1
ATOM 3219 N N . PRO A 1 430 ? 6.529 1.714 -12.480 1.00 94.56 430 PRO A N 1
ATOM 3220 C CA . PRO A 1 430 ? 6.297 1.963 -13.900 1.00 94.56 430 PRO A CA 1
ATOM 3221 C C . PRO A 1 430 ? 7.549 1.685 -14.759 1.00 94.56 430 PRO A C 1
ATOM 3223 O O . PRO A 1 430 ? 8.677 1.757 -14.258 1.00 94.56 430 PRO A O 1
ATOM 3226 N N . PRO A 1 431 ? 7.370 1.375 -16.058 1.00 95.00 431 PRO A N 1
ATOM 3227 C CA . PRO A 1 431 ? 8.462 1.139 -17.004 1.00 95.00 431 PRO A CA 1
ATOM 3228 C C . PRO A 1 431 ? 9.152 2.419 -17.514 1.00 95.00 431 PRO A C 1
ATOM 3230 O O . PRO A 1 431 ? 10.173 2.301 -18.187 1.00 95.00 431 PRO A O 1
ATOM 3233 N N . GLY A 1 432 ? 8.620 3.608 -17.214 1.00 92.81 432 GLY A N 1
ATOM 3234 C CA . GLY A 1 432 ? 9.120 4.899 -17.696 1.00 92.81 432 GLY A CA 1
ATOM 3235 C C . GLY A 1 432 ? 8.686 6.070 -16.809 1.00 92.81 432 GLY A C 1
ATOM 3236 O O . GLY A 1 432 ? 7.938 5.882 -15.846 1.00 92.81 432 GLY A O 1
ATOM 3237 N N . VAL A 1 433 ? 9.159 7.275 -17.137 1.00 94.56 433 VAL A N 1
ATOM 3238 C CA . VAL A 1 433 ? 8.892 8.538 -16.417 1.00 94.56 433 VAL A CA 1
ATOM 3239 C C . VAL A 1 433 ? 7.513 9.082 -16.799 1.00 94.56 433 VAL A C 1
ATOM 3241 O O . VAL A 1 433 ? 7.362 10.064 -17.527 1.00 94.56 433 VAL A O 1
ATOM 3244 N N . PHE A 1 434 ? 6.479 8.386 -16.332 1.00 94.62 434 PHE A N 1
ATOM 3245 C CA . PHE A 1 434 ? 5.092 8.592 -16.744 1.00 94.62 434 PHE A CA 1
ATOM 3246 C C . PHE A 1 434 ? 4.508 9.961 -16.372 1.00 94.62 434 PHE A C 1
ATOM 3248 O O . PHE A 1 434 ? 3.434 10.330 -16.861 1.00 94.62 434 PHE A O 1
ATOM 3255 N N . GLU A 1 435 ? 5.165 10.697 -15.481 1.00 93.12 435 GLU A N 1
ATOM 3256 C CA . GLU A 1 435 ? 4.826 12.060 -15.097 1.00 93.12 435 GLU A CA 1
ATOM 3257 C C . GLU A 1 435 ? 4.919 13.009 -16.292 1.00 93.12 435 GLU A C 1
ATOM 3259 O O . GLU A 1 435 ? 4.069 13.887 -16.425 1.00 93.12 435 GLU A O 1
ATOM 3264 N N . PHE A 1 436 ? 5.883 12.782 -17.187 1.00 92.88 436 PHE A N 1
ATOM 3265 C CA . PHE A 1 436 ? 6.102 13.579 -18.389 1.00 92.88 436 PHE A CA 1
ATOM 3266 C C . PHE A 1 436 ? 5.330 12.985 -19.565 1.00 92.88 436 PHE A C 1
ATOM 3268 O O . PHE A 1 436 ? 5.480 11.803 -19.881 1.00 92.88 436 PHE A O 1
ATOM 3275 N N . ALA A 1 437 ? 4.521 13.800 -20.251 1.00 92.62 437 ALA A N 1
ATOM 3276 C CA . ALA A 1 437 ? 3.656 13.315 -21.330 1.00 92.62 437 ALA A CA 1
ATOM 3277 C C . ALA A 1 437 ? 4.431 12.530 -22.410 1.00 92.62 437 ALA A C 1
ATOM 3279 O O . ALA A 1 437 ? 4.011 11.436 -22.796 1.00 92.62 437 ALA A O 1
ATOM 3280 N N . ASN A 1 438 ? 5.606 13.033 -22.800 1.00 91.12 438 ASN A N 1
ATOM 3281 C CA . ASN A 1 438 ? 6.489 12.438 -23.810 1.00 91.12 438 ASN A CA 1
ATOM 3282 C C . ASN A 1 438 ? 7.065 11.060 -23.429 1.00 91.12 438 ASN A C 1
ATOM 3284 O O . ASN A 1 438 ? 7.494 10.319 -24.309 1.00 91.12 438 ASN A O 1
ATOM 3288 N N . PHE A 1 439 ? 7.047 10.697 -22.143 1.00 94.56 439 PHE A N 1
ATOM 3289 C CA . PHE A 1 439 ? 7.656 9.471 -21.604 1.00 94.56 439 PHE A CA 1
ATOM 3290 C C . PHE A 1 439 ? 6.637 8.612 -20.832 1.00 94.56 439 PHE A C 1
ATOM 3292 O O . PHE A 1 439 ? 6.977 7.860 -19.918 1.00 94.56 439 PHE A O 1
ATOM 3299 N N . SER A 1 440 ? 5.354 8.756 -21.183 1.00 95.31 440 SER A N 1
ATOM 3300 C CA . SER A 1 440 ? 4.234 8.090 -20.507 1.00 95.31 440 SER A CA 1
ATOM 3301 C C . SER A 1 440 ? 3.606 6.934 -21.291 1.00 95.31 440 SER A C 1
ATOM 3303 O O . SER A 1 440 ? 2.812 6.168 -20.728 1.00 95.31 440 SER A O 1
ATOM 3305 N N . LYS A 1 441 ? 3.963 6.775 -22.573 1.00 97.06 441 LYS A N 1
ATOM 3306 C CA . LYS A 1 441 ? 3.334 5.825 -23.503 1.00 97.06 441 LYS A CA 1
ATOM 3307 C C . LYS A 1 441 ? 3.545 4.378 -23.065 1.00 97.06 441 LYS A C 1
ATOM 3309 O O . LYS A 1 441 ? 2.588 3.600 -23.090 1.00 97.06 441 LYS A O 1
ATOM 3314 N N . GLY A 1 442 ? 4.751 4.019 -22.631 1.00 96.94 442 GLY A N 1
ATOM 3315 C CA . GLY A 1 442 ? 5.080 2.681 -22.153 1.00 96.94 442 GLY A CA 1
ATOM 3316 C C . GLY A 1 442 ? 4.256 2.298 -20.934 1.00 96.94 442 GLY A C 1
ATOM 3317 O O . GLY A 1 442 ? 3.561 1.279 -20.932 1.00 96.94 442 GLY A O 1
ATOM 3318 N N . THR A 1 443 ? 4.238 3.177 -19.932 1.00 97.75 443 THR A N 1
ATOM 3319 C CA . THR A 1 443 ? 3.447 2.986 -18.709 1.00 97.75 443 THR A CA 1
ATOM 3320 C C . THR A 1 443 ? 1.951 2.857 -19.003 1.00 97.75 443 THR A C 1
ATOM 3322 O O . THR A 1 443 ? 1.303 1.945 -18.485 1.00 97.75 443 THR A O 1
ATOM 3325 N N . LYS A 1 444 ? 1.393 3.727 -19.857 1.00 98.06 444 LYS A N 1
ATOM 3326 C CA . LYS A 1 444 ? -0.023 3.654 -20.249 1.00 98.06 444 LYS A CA 1
ATOM 3327 C C . LYS A 1 444 ? -0.350 2.338 -20.954 1.00 98.06 444 LYS A C 1
ATOM 3329 O O . LYS A 1 444 ? -1.332 1.691 -20.602 1.00 98.06 444 LYS A O 1
ATOM 3334 N N . SER A 1 445 ? 0.486 1.932 -21.909 1.00 98.44 445 SER A N 1
ATOM 3335 C CA . SER A 1 445 ? 0.267 0.724 -22.714 1.00 98.44 445 SER A CA 1
ATOM 3336 C C . SER A 1 445 ? 0.325 -0.546 -21.864 1.00 98.44 445 SER A C 1
ATOM 3338 O O . SER A 1 445 ? -0.506 -1.438 -22.023 1.00 98.44 445 SER A O 1
ATOM 3340 N N . MET A 1 446 ? 1.258 -0.614 -20.908 1.00 98.38 446 MET A N 1
ATOM 3341 C CA . MET A 1 446 ? 1.305 -1.718 -19.947 1.00 98.38 446 MET A CA 1
ATOM 3342 C C . MET A 1 446 ? 0.076 -1.736 -19.032 1.00 98.38 446 MET A C 1
ATOM 3344 O O . MET A 1 446 ? -0.472 -2.810 -18.797 1.00 98.38 446 MET A O 1
ATOM 3348 N N . MET A 1 447 ? -0.407 -0.578 -18.562 1.00 98.50 447 MET A N 1
ATOM 3349 C CA . MET A 1 447 ? -1.649 -0.510 -17.779 1.00 98.50 447 MET A CA 1
ATOM 3350 C C . MET A 1 447 ? -2.852 -1.018 -18.573 1.00 98.50 447 MET A C 1
ATOM 3352 O O . MET A 1 447 ? -3.630 -1.814 -18.052 1.00 98.50 447 MET A O 1
ATOM 3356 N N . ASP A 1 448 ? -2.972 -0.638 -19.844 1.00 98.62 448 ASP A N 1
ATOM 3357 C CA . ASP A 1 448 ? -4.047 -1.127 -20.713 1.00 98.62 448 ASP A CA 1
ATOM 3358 C C . ASP A 1 448 ? -3.968 -2.640 -20.930 1.00 98.62 448 ASP A C 1
ATOM 3360 O O . ASP A 1 448 ? -4.992 -3.326 -20.892 1.00 98.62 448 ASP A O 1
ATOM 3364 N N . ALA A 1 449 ? -2.758 -3.186 -21.082 1.00 98.75 449 ALA A N 1
ATOM 3365 C CA . ALA A 1 449 ? -2.551 -4.627 -21.164 1.00 98.75 449 ALA A CA 1
ATOM 3366 C C . ALA A 1 449 ? -2.957 -5.342 -19.862 1.00 98.75 449 ALA A C 1
ATOM 3368 O O . ALA A 1 449 ? -3.631 -6.372 -19.920 1.00 98.75 449 ALA A O 1
ATOM 3369 N N . VAL A 1 450 ? -2.610 -4.792 -18.691 1.00 98.75 450 VAL A N 1
ATOM 3370 C CA . VAL A 1 450 ? -2.988 -5.361 -17.382 1.00 98.75 450 VAL A CA 1
ATOM 3371 C C . VAL A 1 450 ? -4.501 -5.310 -17.178 1.00 98.75 450 VAL A C 1
ATOM 3373 O O . VAL A 1 450 ? -5.095 -6.301 -16.749 1.00 98.75 450 VAL A O 1
ATOM 3376 N N . VAL A 1 451 ? -5.149 -4.196 -17.525 1.00 98.75 451 VAL A N 1
ATOM 3377 C CA . VAL A 1 451 ? -6.614 -4.068 -17.488 1.00 98.75 451 VAL A CA 1
ATOM 3378 C C . VAL A 1 451 ? -7.265 -5.105 -18.400 1.00 98.75 451 VAL A C 1
ATOM 3380 O O . VAL A 1 451 ? -8.160 -5.826 -17.963 1.00 98.75 451 VAL A O 1
ATOM 3383 N N . LYS A 1 452 ? -6.780 -5.253 -19.638 1.00 98.75 452 LYS A N 1
ATOM 3384 C CA . LYS A 1 452 ? -7.294 -6.251 -20.583 1.00 98.75 452 LYS A CA 1
ATOM 3385 C C . LYS A 1 452 ? -7.128 -7.680 -20.057 1.00 98.75 452 LYS A C 1
ATOM 3387 O O . LYS A 1 452 ? -8.067 -8.468 -20.146 1.00 98.75 452 LYS A O 1
ATOM 3392 N N . ALA A 1 453 ? -5.972 -8.016 -19.483 1.00 98.62 453 ALA A N 1
ATOM 3393 C CA . ALA A 1 453 ? -5.743 -9.323 -18.866 1.00 98.62 453 ALA A CA 1
ATOM 3394 C C . ALA A 1 453 ? -6.702 -9.564 -17.687 1.00 98.62 453 ALA A C 1
ATOM 3396 O O . ALA A 1 453 ? -7.272 -10.647 -17.562 1.00 98.62 453 ALA A O 1
ATOM 3397 N N . THR A 1 454 ? -6.945 -8.533 -16.872 1.00 98.50 454 THR A N 1
ATOM 3398 C CA . THR A 1 454 ? -7.884 -8.592 -15.740 1.00 98.50 454 THR A CA 1
ATOM 3399 C C . THR A 1 454 ? -9.316 -8.843 -16.205 1.00 98.50 454 THR A C 1
ATOM 3401 O O . THR A 1 454 ? -9.994 -9.724 -15.685 1.00 98.50 454 THR A O 1
ATOM 3404 N N . GLN A 1 455 ? -9.766 -8.125 -17.237 1.00 97.94 455 GLN A N 1
ATOM 3405 C CA . GLN A 1 455 ? -11.072 -8.347 -17.869 1.00 97.94 455 GLN A CA 1
ATOM 3406 C C . GLN A 1 455 ? -11.186 -9.749 -18.490 1.00 97.94 455 GLN A C 1
ATOM 3408 O O . GLN A 1 455 ? -12.274 -10.315 -18.536 1.00 97.94 455 GLN A O 1
ATOM 3413 N N . GLY A 1 456 ? -10.061 -10.327 -18.923 1.00 97.69 456 GLY A N 1
ATOM 3414 C CA . GLY A 1 456 ? -9.940 -11.717 -19.370 1.00 97.69 456 GLY A CA 1
ATOM 3415 C C . GLY A 1 456 ? -9.869 -12.761 -18.246 1.00 97.69 456 GLY A C 1
ATOM 3416 O O . GLY A 1 456 ? -9.656 -13.939 -18.535 1.00 97.69 456 GLY A O 1
ATOM 3417 N N . GLY A 1 457 ? -10.028 -12.354 -16.982 1.00 97.31 457 GLY A N 1
ATOM 3418 C CA . GLY A 1 457 ? -10.080 -13.236 -15.814 1.00 97.31 457 GLY A CA 1
ATOM 3419 C C . GLY A 1 457 ? -8.778 -13.355 -15.019 1.00 97.31 457 GLY A C 1
ATOM 3420 O O . GLY A 1 457 ? -8.747 -14.100 -14.044 1.00 97.31 457 GLY A O 1
ATOM 3421 N N . ALA A 1 458 ? -7.708 -12.646 -15.392 1.00 98.06 458 ALA A N 1
ATOM 3422 C CA . ALA A 1 458 ? -6.490 -12.626 -14.584 1.00 98.06 458 ALA A CA 1
ATOM 3423 C C . ALA A 1 458 ? -6.704 -11.870 -13.261 1.00 98.06 458 ALA A C 1
ATOM 3425 O O . ALA A 1 458 ? -7.408 -10.862 -13.206 1.00 98.06 458 ALA A O 1
ATOM 3426 N N . THR A 1 459 ? -6.032 -12.305 -12.195 1.00 98.19 459 THR A N 1
ATOM 3427 C CA . THR A 1 459 ? -5.933 -11.525 -10.955 1.00 98.19 459 THR A CA 1
ATOM 3428 C C . THR A 1 459 ? -4.776 -10.534 -11.067 1.00 98.19 459 THR A C 1
ATOM 3430 O O . THR A 1 459 ? -3.626 -10.950 -11.190 1.00 98.19 459 THR A O 1
ATOM 3433 N N . SER A 1 460 ? -5.051 -9.232 -10.982 1.00 98.25 460 SER A N 1
ATOM 3434 C CA . SER A 1 460 ? -4.038 -8.170 -11.020 1.00 98.25 460 SER A CA 1
ATOM 3435 C C . SER A 1 460 ? -3.944 -7.404 -9.700 1.00 98.25 460 SER A C 1
ATOM 3437 O O . SER A 1 460 ? -4.938 -6.926 -9.152 1.00 98.25 460 SER A O 1
ATOM 3439 N N . ILE A 1 461 ? -2.721 -7.278 -9.188 1.00 97.69 461 ILE A N 1
ATOM 3440 C CA . ILE A 1 461 ? -2.399 -6.560 -7.955 1.00 97.69 461 ILE A CA 1
ATOM 3441 C C . ILE A 1 461 ? -1.424 -5.436 -8.288 1.00 97.69 461 ILE A C 1
ATOM 3443 O O . ILE A 1 461 ? -0.266 -5.678 -8.637 1.00 97.69 461 ILE A O 1
ATOM 3447 N N . ILE A 1 462 ? -1.891 -4.200 -8.149 1.00 96.38 462 ILE A N 1
ATOM 3448 C CA . ILE A 1 462 ? -1.085 -2.993 -8.303 1.00 96.38 462 ILE A CA 1
ATOM 3449 C C . ILE A 1 462 ? -0.508 -2.615 -6.941 1.00 96.38 462 ILE A C 1
ATOM 3451 O O . ILE A 1 462 ? -1.245 -2.403 -5.979 1.00 96.38 462 ILE A O 1
ATOM 3455 N N . GLY A 1 463 ? 0.818 -2.537 -6.855 1.00 91.25 463 GLY A N 1
ATOM 3456 C CA . GLY A 1 463 ? 1.552 -2.166 -5.650 1.00 91.25 463 GLY A CA 1
ATOM 3457 C C . GLY A 1 463 ? 2.551 -1.034 -5.891 1.00 91.25 463 GLY A C 1
ATOM 3458 O O . GLY A 1 463 ? 3.011 -0.797 -7.008 1.00 91.25 463 GLY A O 1
ATOM 3459 N N . GLY A 1 464 ? 2.928 -0.352 -4.809 1.00 85.00 464 GLY A N 1
ATOM 3460 C CA . GLY A 1 464 ? 3.827 0.805 -4.852 1.00 85.00 464 GLY A CA 1
ATOM 3461 C C . GLY A 1 464 ? 3.096 2.114 -5.175 1.00 85.00 464 GLY A C 1
ATOM 3462 O O . GLY A 1 464 ? 2.103 2.125 -5.900 1.00 85.00 464 GLY A O 1
ATOM 3463 N N . GLY A 1 465 ? 3.586 3.221 -4.608 1.00 85.38 465 GLY A N 1
ATOM 3464 C CA . GLY A 1 465 ? 2.945 4.538 -4.727 1.00 85.38 465 GLY A CA 1
ATOM 3465 C C . GLY A 1 465 ? 2.855 5.042 -6.168 1.00 85.38 465 GLY A C 1
ATOM 3466 O O . GLY A 1 465 ? 1.796 5.506 -6.588 1.00 85.38 465 GLY A O 1
ATOM 3467 N N . ASP A 1 466 ? 3.925 4.881 -6.947 1.00 89.50 466 ASP A N 1
ATOM 3468 C CA . ASP A 1 466 ? 3.973 5.367 -8.332 1.00 89.50 466 ASP A CA 1
ATOM 3469 C C . ASP A 1 466 ? 3.018 4.580 -9.235 1.00 89.50 466 ASP A C 1
ATOM 3471 O O . ASP A 1 466 ? 2.245 5.167 -9.989 1.00 89.50 466 ASP A O 1
ATOM 3475 N N . THR A 1 467 ? 2.979 3.250 -9.107 1.00 92.38 467 THR A N 1
ATOM 3476 C CA . THR A 1 467 ? 2.055 2.408 -9.885 1.00 92.38 467 THR A CA 1
ATOM 3477 C C . THR A 1 467 ? 0.593 2.671 -9.519 1.00 92.38 467 THR A C 1
ATOM 3479 O O . THR A 1 467 ? -0.264 2.700 -10.400 1.00 92.38 467 THR A O 1
ATOM 3482 N N . ALA A 1 468 ? 0.293 2.900 -8.235 1.00 91.62 468 ALA A N 1
ATOM 3483 C CA . ALA A 1 468 ? -1.045 3.305 -7.802 1.00 91.62 468 ALA A CA 1
ATOM 3484 C C . ALA A 1 468 ? -1.428 4.682 -8.377 1.00 91.62 468 ALA A C 1
ATOM 3486 O O . ALA A 1 468 ? -2.546 4.866 -8.853 1.00 91.62 468 ALA A O 1
ATOM 3487 N N . THR A 1 469 ? -0.477 5.621 -8.425 1.00 90.56 469 THR A N 1
ATOM 3488 C CA . THR A 1 469 ? -0.662 6.936 -9.062 1.00 90.56 469 THR A CA 1
ATOM 3489 C C . THR A 1 469 ? -0.909 6.802 -10.566 1.00 90.56 469 THR A C 1
ATOM 3491 O O . THR A 1 469 ? -1.743 7.522 -11.110 1.00 90.56 469 THR A O 1
ATOM 3494 N N . CYS A 1 470 ? -0.261 5.846 -11.241 1.00 92.62 470 CYS A N 1
ATOM 3495 C CA . CYS A 1 470 ? -0.557 5.519 -12.639 1.00 92.62 470 CYS A CA 1
ATOM 3496 C C . CYS A 1 470 ? -2.008 5.045 -12.812 1.00 92.62 470 CYS A C 1
ATOM 3498 O O . CYS A 1 470 ? -2.689 5.498 -13.729 1.00 92.62 470 CYS A O 1
ATOM 3500 N N . ALA A 1 471 ? -2.490 4.161 -11.931 1.00 94.19 471 ALA A N 1
ATOM 3501 C CA . ALA A 1 471 ? -3.865 3.663 -11.995 1.00 94.19 471 ALA A CA 1
ATOM 3502 C C . ALA A 1 471 ? -4.893 4.792 -11.828 1.00 94.19 471 ALA A C 1
ATOM 3504 O O . ALA A 1 471 ? -5.849 4.865 -12.600 1.00 94.19 471 ALA A O 1
ATOM 3505 N N . ALA A 1 472 ? -4.646 5.716 -10.894 1.00 91.62 472 ALA A N 1
ATOM 3506 C CA . ALA A 1 472 ? -5.472 6.907 -10.711 1.00 91.62 472 ALA A CA 1
ATOM 3507 C C . ALA A 1 472 ? -5.406 7.853 -11.920 1.00 91.62 472 ALA A C 1
ATOM 3509 O O . ALA A 1 472 ? -6.436 8.247 -12.463 1.00 91.62 472 ALA A O 1
ATOM 3510 N N . LYS A 1 473 ? -4.198 8.164 -12.414 1.00 92.81 473 LYS A N 1
ATOM 3511 C CA . LYS A 1 473 ? -3.988 9.039 -13.584 1.00 92.81 473 LYS A CA 1
ATOM 3512 C C . LYS A 1 473 ? -4.752 8.550 -14.817 1.00 92.81 473 LYS A C 1
ATOM 3514 O O . LYS A 1 473 ? -5.225 9.365 -15.606 1.00 92.81 473 LYS A O 1
ATOM 3519 N N . TYR A 1 474 ? -4.864 7.234 -14.993 1.00 95.62 474 TYR A N 1
ATOM 3520 C CA . TYR A 1 474 ? -5.510 6.625 -16.156 1.00 95.62 474 TYR A CA 1
ATOM 3521 C C . TYR A 1 474 ? -6.941 6.136 -15.900 1.00 95.62 474 TYR A C 1
ATOM 3523 O O . TYR A 1 474 ? -7.540 5.557 -16.809 1.00 95.62 474 TYR A O 1
ATOM 3531 N N . ASN A 1 475 ? -7.511 6.404 -14.718 1.00 95.75 475 ASN A N 1
ATOM 3532 C CA . ASN A 1 475 ? -8.850 5.965 -14.313 1.00 95.75 475 ASN A CA 1
ATOM 3533 C C . ASN A 1 475 ? -9.040 4.449 -14.517 1.00 95.75 475 ASN A C 1
ATOM 3535 O O . ASN A 1 475 ? -9.916 4.003 -15.274 1.00 95.75 475 ASN A O 1
ATOM 3539 N N . THR A 1 476 ? -8.143 3.656 -13.926 1.00 96.50 476 THR A N 1
ATOM 3540 C CA . THR A 1 476 ? -8.145 2.187 -14.020 1.00 96.50 476 THR A CA 1
ATOM 3541 C C . THR A 1 476 ? -8.200 1.485 -12.667 1.00 96.50 476 THR A C 1
ATOM 3543 O O . THR A 1 476 ? -8.093 0.261 -12.625 1.00 96.50 476 THR A O 1
ATOM 3546 N N . GLU A 1 477 ? -8.368 2.215 -11.562 1.00 93.62 477 GLU A N 1
ATOM 3547 C CA . GLU A 1 477 ? -8.410 1.646 -10.205 1.00 93.62 477 GLU A CA 1
ATOM 3548 C C . GLU A 1 477 ? -9.548 0.631 -10.025 1.00 93.62 477 GLU A C 1
ATOM 3550 O O . GLU A 1 477 ? -9.384 -0.367 -9.328 1.00 93.62 477 GLU A O 1
ATOM 3555 N N . ASP A 1 478 ? -10.678 0.866 -10.690 1.00 94.38 478 ASP A N 1
ATOM 3556 C CA . ASP A 1 478 ? -11.863 0.007 -10.733 1.00 94.38 478 ASP A CA 1
ATOM 3557 C C . ASP A 1 478 ? -11.789 -1.088 -11.816 1.00 94.38 478 ASP A C 1
ATOM 3559 O O . ASP A 1 478 ? -12.654 -1.960 -11.879 1.00 94.38 478 ASP A O 1
ATOM 3563 N N . LYS A 1 479 ? -10.753 -1.060 -12.665 1.00 97.62 479 LYS A N 1
ATOM 3564 C CA . LYS A 1 479 ? -10.566 -1.977 -13.806 1.00 97.62 479 LYS A CA 1
ATOM 3565 C C . LYS A 1 479 ? -9.498 -3.045 -13.569 1.00 97.62 479 LYS A C 1
ATOM 3567 O O . LYS A 1 479 ? -9.338 -3.943 -14.394 1.00 97.62 479 LYS A O 1
ATOM 3572 N N . VAL A 1 480 ? -8.762 -2.941 -12.468 1.00 97.56 480 VAL A N 1
ATOM 3573 C CA . VAL A 1 480 ? -7.808 -3.946 -11.977 1.00 97.56 480 VAL A CA 1
ATOM 3574 C C . VAL A 1 480 ? -8.402 -4.668 -10.767 1.00 97.56 480 VAL A C 1
ATOM 3576 O O . VAL A 1 480 ? -9.341 -4.170 -10.148 1.00 97.56 480 VAL A O 1
ATOM 3579 N N . SER A 1 481 ? -7.888 -5.846 -10.399 1.00 97.19 481 SER A N 1
ATOM 3580 C CA . SER A 1 481 ? -8.495 -6.604 -9.293 1.00 97.19 481 SER A CA 1
ATOM 3581 C C . SER A 1 481 ? -8.261 -5.930 -7.939 1.00 97.19 481 SER A C 1
ATOM 3583 O O . SER A 1 481 ? -9.155 -5.899 -7.087 1.00 97.19 481 SER A O 1
ATOM 3585 N N . HIS A 1 482 ? -7.059 -5.385 -7.728 1.00 96.12 482 HIS A N 1
ATOM 3586 C CA . HIS A 1 482 ? -6.702 -4.712 -6.484 1.00 96.12 482 HIS A CA 1
ATOM 3587 C C . HIS A 1 482 ? -5.614 -3.654 -6.675 1.00 96.12 482 HIS A C 1
ATOM 3589 O O . HIS A 1 482 ? -4.552 -3.940 -7.224 1.00 96.12 482 HIS A O 1
ATOM 3595 N N . VAL A 1 483 ? -5.855 -2.450 -6.153 1.00 94.88 483 VAL A N 1
ATOM 3596 C CA . VAL A 1 483 ? -4.827 -1.420 -5.956 1.00 94.88 483 VAL A CA 1
ATOM 3597 C C . VAL A 1 483 ? -4.515 -1.358 -4.470 1.00 94.88 483 VAL A C 1
ATOM 3599 O O . VAL A 1 483 ? -5.360 -0.960 -3.667 1.00 94.88 483 VAL A O 1
ATOM 3602 N N . SER A 1 484 ? -3.307 -1.777 -4.104 1.00 93.50 484 SER A N 1
ATOM 3603 C CA . SER A 1 484 ? -2.864 -1.748 -2.718 1.00 93.50 484 SER A CA 1
ATOM 3604 C C . SER A 1 484 ? -2.604 -0.319 -2.246 1.00 93.50 484 SER A C 1
ATOM 3606 O O . SER A 1 484 ? -1.955 0.485 -2.918 1.00 93.50 484 SER A O 1
ATOM 3608 N N . THR A 1 485 ? -3.039 -0.044 -1.021 1.00 86.12 485 THR A N 1
ATOM 3609 C CA . THR A 1 485 ? -2.768 1.194 -0.279 1.00 86.12 485 THR A CA 1
ATOM 3610 C C . THR A 1 485 ? -1.631 1.034 0.734 1.00 86.12 485 THR A C 1
ATOM 3612 O O . THR A 1 485 ? -1.246 1.992 1.410 1.00 86.12 485 THR A O 1
ATOM 3615 N N . GLY A 1 486 ? -1.057 -0.170 0.827 1.00 86.31 486 GLY A N 1
ATOM 3616 C CA . GLY A 1 486 ? -0.075 -0.547 1.839 1.00 86.31 486 GLY A CA 1
ATOM 3617 C C . GLY A 1 486 ? 1.297 0.107 1.692 1.00 86.31 486 GLY A C 1
ATOM 3618 O O . GLY A 1 486 ? 2.066 0.123 2.653 1.00 86.31 486 GLY A O 1
ATOM 3619 N N . GLY A 1 487 ? 1.635 0.644 0.514 1.00 87.25 487 GLY A N 1
ATOM 3620 C CA . GLY A 1 487 ? 2.936 1.270 0.260 1.00 87.25 487 GLY A CA 1
ATOM 3621 C C . GLY A 1 487 ? 4.099 0.366 0.692 1.00 87.25 487 GLY A C 1
ATOM 3622 O O . GLY A 1 487 ? 4.262 -0.734 0.164 1.00 87.25 487 GLY A O 1
ATOM 3623 N N . GLY A 1 488 ? 4.870 0.811 1.691 1.00 86.88 488 GLY A N 1
ATOM 3624 C CA . GLY A 1 488 ? 5.970 0.035 2.274 1.00 86.88 488 GLY A CA 1
ATOM 3625 C C . GLY A 1 488 ? 5.544 -1.313 2.866 1.00 86.88 488 GLY A C 1
ATOM 3626 O O . GLY A 1 488 ? 6.274 -2.284 2.719 1.00 86.88 488 GLY A O 1
ATOM 3627 N N . ALA A 1 489 ? 4.339 -1.429 3.438 1.00 93.06 489 ALA A N 1
ATOM 3628 C CA . ALA A 1 489 ? 3.854 -2.706 3.968 1.00 93.06 489 ALA A CA 1
ATOM 3629 C C . ALA A 1 489 ? 3.644 -3.758 2.874 1.00 93.06 489 ALA A C 1
ATOM 3631 O O . ALA A 1 489 ? 3.961 -4.928 3.065 1.00 93.06 489 ALA A O 1
ATOM 3632 N N . SER A 1 490 ? 3.150 -3.342 1.706 1.00 92.81 490 SER A N 1
ATOM 3633 C CA . SER A 1 490 ? 3.034 -4.235 0.550 1.00 92.81 490 SER A CA 1
ATOM 3634 C C . SER A 1 490 ? 4.385 -4.656 0.015 1.00 92.81 490 SER A C 1
ATOM 3636 O O . SER A 1 490 ? 4.543 -5.809 -0.365 1.00 92.81 490 SER A O 1
ATOM 3638 N N . LEU A 1 491 ? 5.345 -3.730 -0.021 1.00 90.88 491 LEU A N 1
ATOM 3639 C CA . LEU A 1 491 ? 6.701 -4.036 -0.453 1.00 90.88 491 LEU A CA 1
ATOM 3640 C C . LEU A 1 491 ? 7.340 -5.067 0.481 1.00 90.88 491 LEU A C 1
ATOM 3642 O O . LEU A 1 491 ? 7.764 -6.112 0.007 1.00 90.88 491 LEU A O 1
ATOM 3646 N N . GLU A 1 492 ? 7.314 -4.834 1.794 1.00 92.81 492 GLU A N 1
ATOM 3647 C CA . GLU A 1 492 ? 7.868 -5.773 2.775 1.00 92.81 492 GLU A CA 1
ATOM 3648 C C . GLU A 1 492 ? 7.178 -7.146 2.726 1.00 92.81 492 GLU A C 1
ATOM 3650 O O . GLU A 1 492 ? 7.837 -8.183 2.814 1.00 92.81 492 GLU A O 1
ATOM 3655 N N . LEU A 1 493 ? 5.861 -7.181 2.495 1.00 93.12 493 LEU A N 1
ATOM 3656 C CA . LEU A 1 493 ? 5.138 -8.438 2.299 1.00 93.12 493 LEU A CA 1
ATOM 3657 C C . LEU A 1 493 ? 5.591 -9.176 1.029 1.00 93.12 493 LEU A C 1
ATOM 3659 O O . LEU A 1 493 ? 5.821 -10.386 1.058 1.00 93.12 493 LEU A O 1
ATOM 3663 N N . LEU A 1 494 ? 5.758 -8.453 -0.083 1.00 92.12 494 LEU A N 1
ATOM 3664 C CA . LEU A 1 494 ? 6.283 -8.996 -1.339 1.00 92.12 494 LEU A CA 1
ATOM 3665 C C . LEU A 1 494 ? 7.774 -9.356 -1.258 1.00 92.12 494 LEU A C 1
ATOM 3667 O O . LEU A 1 494 ? 8.238 -10.158 -2.059 1.00 92.12 494 LEU A O 1
ATOM 3671 N N . GLU A 1 495 ? 8.516 -8.825 -0.290 1.00 92.69 495 GLU A N 1
ATOM 3672 C CA . GLU A 1 495 ? 9.884 -9.228 0.069 1.00 92.69 495 GLU A CA 1
ATOM 3673 C C . GLU A 1 495 ? 9.917 -10.479 0.960 1.00 92.69 495 GLU A C 1
ATOM 3675 O O . GLU A 1 495 ? 10.987 -11.027 1.219 1.00 92.69 495 GLU A O 1
ATOM 3680 N N . GLY A 1 496 ? 8.751 -10.961 1.409 1.00 90.62 496 GLY A N 1
ATOM 3681 C CA . GLY A 1 496 ? 8.623 -12.137 2.268 1.00 90.62 496 GLY A CA 1
ATOM 3682 C C . GLY A 1 496 ? 8.844 -11.854 3.754 1.00 90.62 496 GLY A C 1
ATOM 3683 O O . GLY A 1 496 ? 9.045 -12.797 4.516 1.00 90.62 496 GLY A O 1
ATOM 3684 N N . LYS A 1 497 ? 8.817 -10.584 4.178 1.00 92.81 497 LYS A N 1
ATOM 3685 C CA . LYS A 1 497 ? 8.946 -10.207 5.589 1.00 92.81 497 LYS A CA 1
ATOM 3686 C C . LYS A 1 497 ? 7.649 -10.446 6.346 1.00 92.81 497 LYS A C 1
ATOM 3688 O O . LYS A 1 497 ? 6.547 -10.339 5.799 1.00 92.81 497 LYS A O 1
ATOM 3693 N N . ASP A 1 498 ? 7.797 -10.702 7.642 1.00 92.56 498 ASP A N 1
ATOM 3694 C CA . ASP A 1 498 ? 6.658 -10.718 8.539 1.00 92.56 498 ASP A CA 1
ATOM 3695 C C . ASP A 1 498 ? 6.196 -9.292 8.868 1.00 92.56 498 ASP A C 1
ATOM 3697 O O . ASP A 1 498 ? 7.004 -8.436 9.215 1.00 92.56 498 ASP A O 1
ATOM 3701 N N . LEU A 1 499 ? 4.889 -9.036 8.777 1.00 96.44 499 LEU A N 1
ATOM 3702 C CA . LEU A 1 499 ? 4.270 -7.755 9.101 1.00 96.44 499 LEU A CA 1
ATOM 3703 C C . LEU A 1 499 ? 3.772 -7.797 10.556 1.00 96.44 499 LEU A C 1
ATOM 3705 O O . LEU A 1 499 ? 2.779 -8.485 10.822 1.00 96.44 499 LEU A O 1
ATOM 3709 N N . PRO A 1 500 ? 4.396 -7.072 11.505 1.00 96.94 500 PRO A N 1
ATOM 3710 C CA . PRO A 1 500 ? 4.039 -7.139 12.924 1.00 96.94 500 PRO A CA 1
ATOM 3711 C C . PRO A 1 500 ? 2.555 -6.879 13.212 1.00 96.94 500 PRO A C 1
ATOM 3713 O O . PRO A 1 500 ? 1.949 -7.588 14.010 1.00 96.94 500 PRO A O 1
ATOM 3716 N N . GLY A 1 501 ? 1.946 -5.904 12.533 1.00 97.06 501 GLY A N 1
ATOM 3717 C CA . GLY A 1 501 ? 0.532 -5.562 12.703 1.00 97.06 501 GLY A CA 1
ATOM 3718 C C . GLY A 1 501 ? -0.441 -6.599 12.132 1.00 97.06 501 GLY A C 1
ATOM 3719 O O . GLY A 1 501 ? -1.589 -6.634 12.562 1.00 97.06 501 GLY A O 1
ATOM 3720 N N . VAL A 1 502 ? -0.001 -7.451 11.195 1.00 96.62 502 VAL A N 1
ATOM 3721 C CA . VAL A 1 502 ? -0.782 -8.612 10.720 1.00 96.62 502 VAL A CA 1
ATOM 3722 C C . VAL A 1 502 ? -0.577 -9.799 11.656 1.00 96.62 502 VAL A C 1
ATOM 3724 O O . VAL A 1 502 ? -1.535 -10.481 12.008 1.00 96.62 502 VAL A O 1
ATOM 3727 N N . ALA A 1 503 ? 0.661 -10.033 12.097 1.00 96.12 503 ALA A N 1
ATOM 3728 C CA . ALA A 1 503 ? 0.994 -11.099 13.038 1.00 96.12 503 ALA A CA 1
ATOM 3729 C C . ALA A 1 503 ? 0.283 -10.931 14.392 1.00 96.12 503 ALA A C 1
ATOM 3731 O O . ALA A 1 503 ? -0.068 -11.924 15.021 1.00 96.12 503 ALA A O 1
ATOM 3732 N N . ALA A 1 504 ? 0.030 -9.687 14.811 1.00 96.25 504 ALA A N 1
ATOM 3733 C CA . ALA A 1 504 ? -0.707 -9.375 16.032 1.00 96.25 504 ALA A CA 1
ATOM 3734 C C . ALA A 1 504 ? -2.213 -9.704 15.960 1.00 96.25 504 ALA A C 1
ATOM 3736 O O . ALA A 1 504 ? -2.865 -9.764 17.005 1.00 96.25 504 ALA A O 1
ATOM 3737 N N . LEU A 1 505 ? -2.783 -9.923 14.769 1.00 97.31 505 LEU A N 1
ATOM 3738 C CA . LEU A 1 505 ? -4.189 -10.303 14.624 1.00 97.31 505 LEU A CA 1
ATOM 3739 C C . LEU A 1 505 ? -4.438 -11.745 15.074 1.00 97.31 505 LEU A C 1
ATOM 3741 O O . LEU A 1 505 ? -3.594 -12.626 14.890 1.00 97.31 505 LEU A O 1
ATOM 3745 N N . SER A 1 506 ? -5.632 -11.975 15.620 1.00 96.56 506 SER A N 1
ATOM 3746 C CA . SER A 1 506 ? -6.138 -13.309 15.932 1.00 96.56 506 SER A CA 1
ATOM 3747 C C . SER A 1 506 ? -6.275 -14.139 14.651 1.00 96.56 506 SER A C 1
ATOM 3749 O O . SER A 1 506 ? -6.550 -13.604 13.572 1.00 96.56 506 SER A O 1
ATOM 3751 N N . ASP A 1 507 ? -6.077 -15.448 14.764 1.00 92.94 507 ASP A N 1
ATOM 3752 C CA . ASP A 1 507 ? -6.350 -16.375 13.663 1.00 92.94 507 ASP A CA 1
ATOM 3753 C C . ASP A 1 507 ? -7.867 -16.492 13.420 1.00 92.94 507 ASP A C 1
ATOM 3755 O O . ASP A 1 507 ? -8.660 -16.201 14.320 1.00 92.94 507 ASP A O 1
ATOM 3759 N N . ALA A 1 508 ? -8.240 -16.811 12.176 1.00 85.81 508 ALA A N 1
ATOM 3760 C CA . ALA A 1 508 ? -9.629 -16.871 11.705 1.00 85.81 508 ALA A CA 1
ATOM 3761 C C . ALA A 1 508 ? -10.367 -18.143 12.133 1.00 85.81 508 ALA A C 1
ATOM 3763 O O . ALA A 1 508 ? -9.708 -19.209 12.195 1.00 85.81 508 ALA A O 1
#

InterPro domains:
  IPR001576 Phosphoglycerate kinase [MF_00145] (7-507)
  IPR001576 Phosphoglycerate kinase [PF00162] (8-310)
  IPR001576 Phosphoglycerate kinase [PF00162] (313-377)
  IPR001576 Phosphoglycerate kinase [PF00162] (390-497)
  IPR001576 Phosphoglycerate kinase [PR00477] (12-28)
  IPR001576 Phosphoglycerate kinase [PR00477] (33-55)
  IPR001576 Phosphoglycerate kinase [PR00477] (112-127)
  IPR001576 Phosphoglycerate kinase [PR00477] (155-177)
  IPR001576 Phosphoglycerate kinase [PR00477] (184-206)
  IPR001576 Phosphoglycerate kinase [PR00477] (207-226)
  IPR001576 Phosphoglycerate kinase [PR00477] (363-374)
  IPR001576 Phosphoglycerate kinase [PTHR11406] (4-310)
  IPR001576 Phosphoglycerate kinase [cd00318] (8-507)
  IPR015824 Phosphoglycerate kinase, N-terminal [G3DSA:3.40.50.1260] (2-186)
  IPR015824 Phosphoglycerate kinase, N-terminal [G3DSA:3.40.50.1260] (187-312)
  IPR015824 Phosphoglycerate kinase, N-terminal [G3DSA:3.40.50.1260] (318-383)
  IPR015824 Phosphoglycerate kinase, N-terminal [G3DSA:3.40.50.1260] (384-506)
  IPR015911 Phosphoglycerate kinase, conserved site [PS00111] (17-27)
  IPR036043 Phosphoglycerate kinase superfamily [SSF53748] (3-310)
  IPR036043 Phosphoglycerate kinase superfamily [SSF53748] (313-507)

Sequence (508 aa):
MALNKLAIDALDLKDKRVLMRVDFNVPLKEGKITNTQRITAALPTIKYALDNGAKSVVLMSHLGRPDGRKQDKYSMLPVKGELDKLLGKPVTFLSDCVGPEVESACASPAPGTVLLLENLRFHVEEEGKGVDAEGNKVKADKAAVDAFRASLSKLGDVYVNDAFGTAHRAHSSMVGCQLSQRASGFLLKKELTYFAKALVSPERPFLAILGGAKVADKIQLIENMLDKVNEMIIGGGMAFTFLKVLNNMEIGSSLYDEEGAKIVQKLVDKAKANNVTITLPVDVVTGDKFAENAAVGQATVESGIPAGSMLSQRASGFLLKKELTYFAKALVSPERPFLAILEAKVADKIQLIENMLDKVNEMIIGGGMAFTFLKVLNNMEGILQNAAVGQATVESGIPAGSMGLDVGEKSIAMFAEVIGRAKTIVWNGPPGVFEFANFSKGTKSMMDAVVKATQGGATSIIGGGDTATCAAKYNTEDKVSHVSTGGGASLELLEGKDLPGVAALSDA

Radius of gyration: 30.83 Å; Cα contacts (8 Å, |Δi|>4): 990; chains: 1; bounding box: 71×49×103 Å

Foldseek 3Di:
DPLFFFAPVPDQQAQWEEEEEFEPQADDDPNAGPDCVRVLLQVVLLVVSQVSHHQEYEYAYWYDACFQADDPSGWCVNVQVVNCVSVVHHEAEDAAQFDDVLLVCLQGDGGYHYYYHIHPSVHNLQQQWGADPVGDIDGDDPVRNLRRLVRNLSNTQAYEYAYLLCLQGPTSNQFSNPHPAYHYYPNSSLVSVLLCCQQPPDDPQAEEEDEDAAQVVCVLLLLLVLLRHQEYEYFYLHLVLLLCLPQVFDFAPGHHHPVSNVCNVVSVVSSVVSNYHYDGFQKFWKFLDPDLPTQIEIEGSQLAHPPDDDDDDDDDDDDDDPVPVVVPVVDDDDDDDPDPCVVVVVVVVVVVVVVVVVVVVVVVVPDDDPPPVVVVVVVVVVVPPDDDRDYDYRSRHADHSMHGFAGDPVRLVVLLVVLQPGQEYEYDHANGPCVRVSRNPSRLSNLVSNLNSVVVNHAYEYAADVSLVSCVVNVCCVSHNHYRPNHVSVSCVSSVHDRSSSVSGHRD

Mean predicted aligned error: 11.53 Å

pLDDT: mean 84.05, std 23.12, range [24.92, 98.94]